Protein AF-0000000083947810 (afdb_homodimer)

Solvent-accessible surface area (backbone atoms only — not comparable to full-atom values): 27148 Å² total; per-residue (Å²): 125,81,70,65,60,62,61,54,58,67,31,22,70,52,16,46,46,84,82,78,85,76,79,84,74,80,71,78,70,72,66,80,73,75,78,68,90,42,82,52,37,66,48,45,74,60,27,51,54,29,43,44,48,34,34,70,43,47,22,54,73,45,51,43,54,51,20,52,49,47,58,72,70,49,53,65,71,56,54,50,20,54,48,33,28,57,52,38,52,46,20,45,33,13,18,52,28,23,47,76,64,67,36,58,69,56,14,52,40,24,45,47,32,32,55,39,9,46,54,84,10,62,59,9,38,36,65,48,24,49,76,71,69,40,73,90,73,83,40,51,49,41,36,39,45,33,65,76,64,50,66,50,60,49,48,41,42,42,64,88,73,41,78,42,35,44,40,41,74,66,28,60,67,59,48,37,62,31,62,63,43,20,70,33,26,43,58,54,46,49,50,48,51,47,53,52,47,42,52,43,27,34,64,2,52,83,29,7,61,60,40,58,66,37,96,50,42,66,58,53,49,52,51,52,49,55,49,48,56,45,30,62,44,36,72,65,62,49,82,74,65,66,70,63,56,51,51,54,52,49,51,54,52,68,72,96,126,82,70,65,61,65,61,56,59,70,28,24,72,48,13,56,57,80,81,77,86,74,78,85,71,81,69,79,68,73,67,79,73,76,77,70,89,43,81,53,37,65,46,47,74,61,28,50,53,28,44,45,48,35,38,69,43,45,25,53,72,44,51,43,55,51,20,51,48,46,59,72,69,50,54,66,71,57,53,50,20,53,49,32,27,57,53,38,52,44,22,46,34,12,18,51,28,24,48,75,64,67,36,56,70,58,14,50,41,24,46,48,32,35,55,39,8,47,55,83,10,63,59,10,38,36,64,47,23,50,77,72,70,41,75,90,73,84,40,50,50,41,36,41,43,36,66,76,63,50,66,52,61,48,49,41,44,40,65,90,72,42,79,42,34,41,39,42,73,64,30,60,67,60,46,34,62,32,61,61,44,20,70,35,27,42,59,55,47,51,50,49,51,48,53,52,47,44,52,45,33,35,65,1,50,82,27,6,58,59,40,56,66,37,95,50,41,66,61,52,50,51,51,51,48,54,49,48,56,44,29,62,44,37,72,66,61,52,79,73,65,67,69,64,57,51,51,54,52,49,52,55,52,67,72,96

Nearest PDB structures (foldseek):
  5nuo-assembly1_D  TM=9.709E-01  e=1.620E-12  Klebsiella pneumoniae
  5nuq-assembly1_H  TM=9.629E-01  e=1.611E-11  Serratia marcescens
  8i8x-assembly1_D  TM=9.550E-01  e=8.088E-12  Escherichia coli K-12
  8i8r-assembly1_D  TM=9.545E-01  e=1.611E-11  Escherichia coli K-12
  5nuo-assembly1_D  TM=9.709E-01  e=1.107E-12  Klebsiella pneumoniae

Foldseek 3Di:
DVVVPLVLLVLQLLALDDDDDDDPPPPPPVLPPVPDVPVQAPPVVVQVVLVCCVRVPCCVVPLVVLLVCCLPPPDPLQLQLLLQLLVLQQLQLQLVLCVLLVNNVRNVLSVVQNVCCCPVVVNRSRRVSVVVPRDDDGDANLLSCVSVPNDQDHWHQDHPPGIGTPSCVVGVCVSCCDPPSVVDDPVRVVVSVVSNVSSSSNSSNVSNVVLNPDSHSSVSSRVSVSVVSQCSNCVNPRPDPPPPVVVVVVVVVVVD/DVVVVLVLLQLQPLAADDPDPDDPPPPCPVLPPVPDVPVQAPPVVVQVVLVCLVRVPCSVVPLVVLLVCCLVPPDPLQLQLLLQLLVLQQLQLQLVLCVLLVNNVRNVLSVVQNVCCCPVVVNRSRRVSVVVPRDDDGDANLLSCVSVPDDQDHWHQDHPPGIGTPSCVVGVCVSCCDPPSVVDDPVRVVVSVVSNVSSSNNSSNVSNCVLNPDSHSSVSSRVSVSVVSQCSNCVNPRPDPPPPVVVVVVVVVVVD

Secondary structure (DSSP, 8-state):
--SHHHHHHHHGGG------------------------TT-TTHHHHHHHHIIIIIIIIIIIIHHHHHHHHHHS-HHHHHHHHHHHHHTTHHHHHHHHHHTT-HHHHHHHHHHHHHHHTTTTTTTS-HHHHTT-------HHHHHHHTT----SEEEETTTEEEEHHHHHHGGGGGGSTTGGG--HHHHHHHHHHHHHHHHHHGGGGHHHHHTSSSHHHHHHHHHHHHHHHHHTTT-----HHHHHHHHHHHHHH-/--SHHHHHHHHGGG------------------------TT-TTHHHHHHHHIIIIIIIIIIIIHHHHHHHHHHS-HHHHHHHHHHHHHTTHHHHHHHHHHTT-HHHHHHHHHHHHHHHTTTTTTTS-HHHHTT-------HHHHHHHTT----SEEEETTTEEEEHHHHHHGGGGGGSTTGGG--HHHHHHHHHHHHHHHHHHGGGGHHHHHTSSSHHHHHHHHHHHHHHHHHTTT-----HHHHHHHHHHHHHH-

Sequence (512 aa):
MKFKWILMVVAALSAHSAVAAGSGESNNTQGVRISYNDPRDPIEGFNRVMWDFNYLYLDRFLYRPVAHGYNDYVPMPVKSGLNNFVLNLEEPHSLVNNTLQGKWGWALNAGGRFTVNSTVGLLGLIDVADMMGMPRKQDDFNEVLGYYGVPNGPYFMAPFFGPYVTRELASDWVDGLYFPLSELTMWQSVIKWGLKNLHARSVAIDQERLVDNALDPYTFVKDAYIQHMDYKVYDGNVPSNEDEDELLDEYMQELEMKFKWILMVVAALSAHSAVAAGSGESNNTQGVRISYNDPRDPIEGFNRVMWDFNYLYLDRFLYRPVAHGYNDYVPMPVKSGLNNFVLNLEEPHSLVNNTLQGKWGWALNAGGRFTVNSTVGLLGLIDVADMMGMPRKQDDFNEVLGYYGVPNGPYFMAPFFGPYVTRELASDWVDGLYFPLSELTMWQSVIKWGLKNLHARSVAIDQERLVDNALDPYTFVKDAYIQHMDYKVYDGNVPSNEDEDELLDEYMQELE

Radius of gyration: 25.21 Å; Cα contacts (8 Å, |Δi|>4): 651; chains: 2; bounding box: 55×71×69 Å

pLDDT: mean 82.25, std 25.27, range [20.78, 98.88]

Structure (mmCIF, N/CA/C/O backbone):
data_AF-0000000083947810-model_v1
#
loop_
_entity.id
_entity.type
_entity.pdbx_description
1 polymer 'Probable phospholipid-binding lipoprotein mlaA'
#
loop_
_atom_site.group_PDB
_atom_site.id
_atom_site.type_symbol
_atom_site.label_atom_id
_atom_site.label_alt_id
_atom_site.label_comp_id
_atom_site.label_asym_id
_atom_site.label_entity_id
_atom_site.label_seq_id
_atom_site.pdbx_PDB_ins_code
_atom_site.Cartn_x
_atom_site.Cartn_y
_atom_site.Cartn_z
_atom_site.occupancy
_atom_site.B_iso_or_equiv
_atom_site.auth_seq_id
_atom_site.auth_comp_id
_atom_site.auth_asym_id
_atom_site.auth_atom_id
_atom_site.pdbx_PDB_model_num
ATOM 1 N N . MET A 1 1 ? -6.578 35.531 8.016 1 25.73 1 MET A N 1
ATOM 2 C CA . MET A 1 1 ? -7.098 35 9.273 1 25.73 1 MET A CA 1
ATOM 3 C C . MET A 1 1 ? -7.816 33.656 9.039 1 25.73 1 MET A C 1
ATOM 5 O O . MET A 1 1 ? -8.18 32.969 10 1 25.73 1 MET A O 1
ATOM 9 N N . LYS A 1 2 ? -8.453 33.594 7.824 1 32.81 2 LYS A N 1
ATOM 10 C CA . LYS A 1 2 ? -9.234 32.438 7.363 1 32.81 2 LYS A CA 1
ATOM 11 C C . LYS A 1 2 ? -8.352 31.219 7.172 1 32.81 2 LYS A C 1
ATOM 13 O O . LYS A 1 2 ? -8.852 30.094 7.039 1 32.81 2 LYS A O 1
ATOM 18 N N . PHE A 1 3 ? -7.074 31.406 6.918 1 30.09 3 PHE A N 1
ATOM 19 C CA . PHE A 1 3 ? -6.109 30.406 6.492 1 30.09 3 PHE A CA 1
ATOM 20 C C . PHE A 1 3 ? -5.676 29.547 7.672 1 30.09 3 PHE A C 1
ATOM 22 O O . PHE A 1 3 ? -5.125 28.453 7.48 1 30.09 3 PHE A O 1
ATOM 29 N N . LYS A 1 4 ? -5.641 30.125 8.914 1 32.28 4 LYS A N 1
ATOM 30 C CA . LYS A 1 4 ? -5.094 29.5 10.117 1 32.28 4 LYS A CA 1
ATOM 31 C C . LYS A 1 4 ? -5.93 28.297 10.539 1 32.28 4 LYS A C 1
ATOM 33 O O . LYS A 1 4 ? -5.41 27.344 11.125 1 32.28 4 LYS A O 1
ATOM 38 N N . TRP A 1 5 ? -7.25 28.328 10.305 1 31.2 5 TRP A N 1
ATOM 39 C CA . TRP A 1 5 ? -8.102 27.312 10.914 1 31.2 5 TRP A CA 1
ATOM 40 C C . TRP A 1 5 ? -7.996 26 10.164 1 31.2 5 TRP A C 1
ATOM 42 O O . TRP A 1 5 ? -8.266 24.938 10.719 1 31.2 5 TRP A O 1
ATOM 52 N N . ILE A 1 6 ? -7.758 26.047 8.852 1 30.11 6 ILE A N 1
ATOM 53 C CA . ILE A 1 6 ? -7.77 24.812 8.086 1 30.11 6 ILE A CA 1
ATOM 54 C C . ILE A 1 6 ? -6.582 23.938 8.492 1 30.11 6 ILE A C 1
ATOM 56 O O . ILE A 1 6 ? -6.691 22.719 8.539 1 30.11 6 ILE A O 1
ATOM 60 N N . LEU A 1 7 ? -5.477 24.516 8.93 1 31.88 7 LEU A N 1
ATOM 61 C CA . LEU A 1 7 ? -4.309 23.734 9.344 1 31.88 7 LEU A CA 1
ATOM 62 C C . LEU A 1 7 ? -4.613 22.938 10.602 1 31.88 7 LEU A C 1
ATOM 64 O O . LEU A 1 7 ? -4.059 21.844 10.797 1 31.88 7 LEU A O 1
ATOM 68 N N . MET A 1 8 ? -5.527 23.469 11.477 1 30.41 8 MET A N 1
ATOM 69 C CA . MET A 1 8 ? -5.777 22.812 12.758 1 30.41 8 MET A CA 1
ATOM 70 C C . MET A 1 8 ? -6.453 21.453 12.555 1 30.41 8 MET A C 1
ATOM 72 O O . MET A 1 8 ? -6.203 20.516 13.312 1 30.41 8 MET A O 1
ATOM 76 N N . VAL A 1 9 ? -7.355 21.406 11.555 1 32 9 VAL A N 1
ATOM 77 C CA . VAL A 1 9 ? -8.156 20.188 11.5 1 32 9 VAL A CA 1
ATOM 78 C C . VAL A 1 9 ? -7.277 19.016 11.055 1 32 9 VAL A C 1
ATOM 80 O O . VAL A 1 9 ? -7.402 17.906 11.57 1 32 9 VAL A O 1
ATOM 83 N N . VAL A 1 10 ? -6.375 19.266 10.133 1 34.66 10 VAL A N 1
ATOM 84 C CA . VAL A 1 10 ? -5.688 18.109 9.586 1 34.66 10 VAL A CA 1
ATOM 85 C C . VAL A 1 10 ? -4.742 17.516 10.633 1 34.66 10 VAL A C 1
ATOM 87 O O . VAL A 1 10 ? -4.551 16.297 10.695 1 34.66 10 VAL A O 1
ATOM 90 N N . ALA A 1 11 ? -4.211 18.344 11.523 1 33.12 11 ALA A N 1
ATOM 91 C CA . ALA A 1 11 ? -3.322 17.797 12.547 1 33.12 11 ALA A CA 1
ATOM 92 C C . ALA A 1 11 ? -4.098 16.969 13.562 1 33.12 11 ALA A C 1
ATOM 94 O O . ALA A 1 11 ? -3.529 16.094 14.219 1 33.12 11 ALA A O 1
ATOM 95 N N . ALA A 1 12 ? -5.367 17.344 13.742 1 32.22 12 ALA A N 1
ATOM 96 C CA . ALA A 1 12 ? -6.156 16.734 14.805 1 32.22 12 ALA A CA 1
ATOM 97 C C . ALA A 1 12 ? -6.375 15.242 14.523 1 32.22 12 ALA A C 1
ATOM 99 O O . ALA A 1 12 ? -6.922 14.523 15.359 1 32.22 12 ALA A O 1
ATOM 100 N N . LEU A 1 13 ? -6.152 14.867 13.273 1 33 13 LEU A N 1
ATOM 101 C CA . LEU A 1 13 ? -6.672 13.516 13.047 1 33 13 LEU A CA 1
ATOM 102 C C . LEU A 1 13 ? -5.934 12.5 13.914 1 33 13 LEU A C 1
ATOM 104 O O . LEU A 1 13 ? -6.297 11.32 13.938 1 33 13 LEU A O 1
ATOM 108 N N . SER A 1 14 ? -4.707 12.836 14.367 1 26.77 14 SER A N 1
ATOM 109 C CA . SER A 1 14 ? -4.109 11.711 15.07 1 26.77 14 SER A CA 1
ATOM 110 C C . SER A 1 14 ? -4.562 11.672 16.531 1 26.77 14 SER A C 1
ATOM 112 O O . SER A 1 14 ? -4.066 10.859 17.312 1 26.77 14 SER A O 1
ATOM 114 N N . ALA A 1 15 ? -5.195 12.695 17.047 1 24.64 15 ALA A N 1
ATOM 115 C CA . ALA A 1 15 ? -5.242 12.812 18.5 1 24.64 15 ALA A CA 1
ATOM 116 C C . ALA A 1 15 ? -6.391 11.984 19.078 1 24.64 15 ALA A C 1
ATOM 118 O O . ALA A 1 15 ? -7.562 12.32 18.891 1 24.64 15 ALA A O 1
ATOM 119 N N . HIS A 1 16 ? -6.391 10.625 19.219 1 25.23 16 HIS A N 1
ATOM 120 C CA . HIS A 1 16 ? -7.445 9.82 19.812 1 25.23 16 HIS A CA 1
ATOM 121 C C . HIS A 1 16 ? -7.512 10.023 21.328 1 25.23 16 HIS A C 1
ATOM 123 O O . HIS A 1 16 ? -6.535 9.766 22.031 1 25.23 16 HIS A O 1
ATOM 129 N N . SER A 1 17 ? -8.219 10.992 21.906 1 21.92 17 SER A N 1
ATOM 130 C CA . SER A 1 17 ? -8.367 11.164 23.359 1 21.92 17 SER A CA 1
ATOM 131 C C . SER A 1 17 ? -8.961 9.914 24 1 21.92 17 SER A C 1
ATOM 133 O O . SER A 1 17 ? -9.594 9.102 23.328 1 21.92 17 SER A O 1
ATOM 135 N N . ALA A 1 18 ? -8.969 9.859 25.406 1 21.78 18 ALA A N 1
ATOM 136 C CA . ALA A 1 18 ? -9.156 9.031 26.594 1 21.78 18 ALA A CA 1
ATOM 137 C C . ALA A 1 18 ? -10.633 8.734 26.828 1 21.78 18 ALA A C 1
ATOM 139 O O . ALA A 1 18 ? -11.406 9.633 27.172 1 21.78 18 ALA A O 1
ATOM 140 N N . VAL A 1 19 ? -11.414 7.883 26.156 1 25.2 19 VAL A N 1
ATOM 141 C CA . VAL A 1 19 ? -12.727 7.562 26.703 1 25.2 19 VAL A CA 1
ATOM 142 C C . VAL A 1 19 ? -12.555 6.895 28.078 1 25.2 19 VAL A C 1
ATOM 144 O O . VAL A 1 19 ? -11.828 5.906 28.203 1 25.2 19 VAL A O 1
ATOM 147 N N . ALA A 1 20 ? -12.93 7.551 29.188 1 23.98 20 ALA A N 1
ATOM 148 C CA . ALA A 1 20 ? -13.141 7.109 30.562 1 23.98 20 ALA A CA 1
ATOM 149 C C . ALA A 1 20 ? -13.984 5.84 30.609 1 23.98 20 ALA A C 1
ATOM 151 O O . ALA A 1 20 ? -14.898 5.668 29.797 1 23.98 20 ALA A O 1
ATOM 152 N N . ALA A 1 21 ? -13.672 4.828 31.5 1 25.34 21 ALA A N 1
ATOM 153 C CA . ALA A 1 21 ? -14.094 3.51 31.969 1 25.34 21 ALA A CA 1
ATOM 154 C C . ALA A 1 21 ? -15.508 3.561 32.562 1 25.34 21 ALA A C 1
ATOM 156 O O . ALA A 1 21 ? -15.703 3.949 33.688 1 25.34 21 ALA A O 1
ATOM 157 N N . GLY A 1 22 ? -16.656 4.129 31.922 1 24.58 22 GLY A N 1
ATOM 158 C CA . GLY A 1 22 ? -17.875 3.973 32.688 1 24.58 22 GLY A CA 1
ATOM 159 C C . GLY A 1 22 ? -18.219 2.523 32.969 1 24.58 22 GLY A C 1
ATOM 160 O O . GLY A 1 22 ? -17.766 1.619 32.281 1 24.58 22 GLY A O 1
ATOM 161 N N . SER A 1 23 ? -18.766 2.207 34.25 1 27.86 23 SER A N 1
ATOM 162 C CA . SER A 1 23 ? -19.438 1.097 34.906 1 27.86 23 SER A CA 1
ATOM 163 C C . SER A 1 23 ? -20.438 0.425 33.938 1 27.86 23 SER A C 1
ATOM 165 O O . SER A 1 23 ? -20.891 1.036 32.969 1 27.86 23 SER A O 1
ATOM 167 N N . GLY A 1 24 ? -20.703 -0.985 34.031 1 29.16 24 GLY A N 1
ATOM 168 C CA . GLY A 1 24 ? -21.422 -2.086 33.406 1 29.16 24 GLY A CA 1
ATOM 169 C C . GLY A 1 24 ? -22.906 -1.798 33.219 1 29.16 24 GLY A C 1
ATOM 170 O O . GLY A 1 24 ? -23.703 -2.721 33.062 1 29.16 24 GLY A O 1
ATOM 171 N N . GLU A 1 25 ? -23.531 -0.677 33.781 1 29.58 25 GLU A N 1
ATOM 172 C CA . GLU A 1 25 ? -24.953 -0.696 33.5 1 29.58 25 GLU A CA 1
ATOM 173 C C . GLU A 1 25 ? -25.234 -0.782 32 1 29.58 25 GLU A C 1
ATOM 175 O O . GLU A 1 25 ? -24.609 -0.081 31.203 1 29.58 25 GLU A O 1
ATOM 180 N N . SER A 1 26 ? -25.797 -1.905 31.5 1 30.83 26 SER A N 1
ATOM 181 C CA . SER A 1 26 ? -26.391 -2.273 30.219 1 30.83 26 SER A CA 1
ATOM 182 C C . SER A 1 26 ? -27.156 -1.102 29.609 1 30.83 26 SER A C 1
ATOM 184 O O . SER A 1 26 ? -28.359 -1.19 29.375 1 30.83 26 SER A O 1
ATOM 186 N N . ASN A 1 27 ? -26.922 0.162 30.078 1 29 27 ASN A N 1
ATOM 187 C CA . ASN A 1 27 ? -27.766 1.149 29.438 1 29 27 ASN A CA 1
ATOM 188 C C . ASN A 1 27 ? -27.688 1.048 27.922 1 29 27 ASN A C 1
ATOM 190 O O . ASN A 1 27 ? -26.594 1.03 27.344 1 29 27 ASN A O 1
ATOM 194 N N . ASN A 1 28 ? -28.734 0.403 27.281 1 29.47 28 ASN A N 1
ATOM 195 C CA . ASN A 1 28 ? -29.203 0.441 25.891 1 29.47 28 ASN A CA 1
ATOM 196 C C . ASN A 1 28 ? -28.906 1.787 25.234 1 29.47 28 ASN A C 1
ATOM 198 O O . ASN A 1 28 ? -29.781 2.66 25.188 1 29.47 28 ASN A O 1
ATOM 202 N N . THR A 1 29 ? -28.031 2.564 25.703 1 30.52 29 THR A N 1
ATOM 203 C CA . THR A 1 29 ? -27.828 3.82 24.984 1 30.52 29 THR A CA 1
ATOM 204 C C . THR A 1 29 ? -27.719 3.578 23.484 1 30.52 29 THR A C 1
ATOM 206 O O . THR A 1 29 ? -26.797 2.908 23.031 1 30.52 29 THR A O 1
ATOM 209 N N . GLN A 1 30 ? -28.844 3.24 22.812 1 32.22 30 GLN A N 1
ATOM 210 C CA . GLN A 1 30 ? -29.047 3.299 21.359 1 32.22 30 GLN A CA 1
ATOM 211 C C . GLN A 1 30 ? -28.234 4.426 20.734 1 32.22 30 GLN A C 1
ATOM 213 O O . GLN A 1 30 ? -28.609 5.598 20.844 1 32.22 30 GLN A O 1
ATOM 218 N N . GLY A 1 31 ? -27 4.566 21.016 1 34.22 31 GLY A N 1
ATOM 219 C CA . GLY A 1 31 ? -26.266 5.613 20.328 1 34.22 31 GLY A CA 1
ATOM 220 C C . GLY A 1 31 ? -26.734 5.816 18.891 1 34.22 31 GLY A C 1
ATOM 221 O O . GLY A 1 31 ? -27.078 4.852 18.203 1 34.22 31 GLY A O 1
ATOM 222 N N . VAL A 1 32 ? -27.547 6.789 18.672 1 34.5 32 VAL A N 1
ATOM 223 C CA . VAL A 1 32 ? -28.078 7.191 17.375 1 34.5 32 VAL A CA 1
ATOM 224 C C . VAL A 1 32 ? -26.984 7.008 16.312 1 34.5 32 VAL A C 1
ATOM 226 O O . VAL A 1 32 ? -25.922 7.609 16.391 1 34.5 32 VAL A O 1
ATOM 229 N N . ARG A 1 33 ? -26.688 5.828 15.938 1 41.91 33 ARG A N 1
ATOM 230 C CA . ARG A 1 33 ? -25.922 5.68 14.703 1 41.91 33 ARG A CA 1
ATOM 231 C C . ARG A 1 33 ? -26.641 6.32 13.531 1 41.91 33 ARG A C 1
ATOM 233 O O . ARG A 1 33 ? -27.75 5.918 13.18 1 41.91 33 ARG A O 1
ATOM 240 N N . ILE A 1 34 ? -26.562 7.605 13.375 1 40.38 34 ILE A N 1
ATOM 241 C CA . ILE A 1 34 ? -27.094 8.234 12.172 1 40.38 34 ILE A CA 1
ATOM 242 C C . ILE A 1 34 ? -26.375 7.676 10.938 1 40.38 34 ILE A C 1
ATOM 244 O O . ILE A 1 34 ? -25.172 7.824 10.797 1 40.38 34 ILE A O 1
ATOM 248 N N . SER A 1 35 ? -26.719 6.535 10.516 1 50.12 35 SER A N 1
ATOM 249 C CA . SER A 1 35 ? -26.219 6.098 9.219 1 50.12 35 SER A CA 1
ATOM 250 C C . SER A 1 35 ? -26.562 7.105 8.125 1 50.12 35 SER A C 1
ATOM 252 O O . SER A 1 35 ? -27.719 7.426 7.91 1 50.12 35 SER A O 1
ATOM 254 N N . TYR A 1 36 ? -25.609 8.07 7.918 1 53.78 36 TYR A N 1
ATOM 255 C CA . TYR A 1 36 ? -25.781 8.992 6.801 1 53.78 36 TYR A CA 1
ATOM 256 C C . TYR A 1 36 ? -25.453 8.312 5.477 1 53.78 36 TYR A C 1
ATOM 258 O O . TYR A 1 36 ? -24.531 7.492 5.41 1 53.78 36 TYR A O 1
ATOM 266 N N . ASN A 1 37 ? -26.359 7.84 4.777 1 74.81 37 ASN A N 1
ATOM 267 C CA . ASN A 1 37 ? -26.141 7.387 3.408 1 74.81 37 ASN A CA 1
ATOM 268 C C . ASN A 1 37 ? -25.188 8.312 2.654 1 74.81 37 ASN A C 1
ATOM 270 O O . ASN A 1 37 ? -25.594 9.008 1.725 1 74.81 37 ASN A O 1
ATOM 274 N N . ASP A 1 38 ? -23.922 8.438 3.229 1 88.44 38 ASP A N 1
ATOM 275 C CA . ASP A 1 38 ? -22.891 9.219 2.545 1 88.44 38 ASP A CA 1
ATOM 276 C C . ASP A 1 38 ? -22.297 8.438 1.376 1 88.44 38 ASP A C 1
ATOM 278 O O . ASP A 1 38 ? -21.641 7.414 1.578 1 88.44 38 ASP A O 1
ATOM 282 N N . PRO A 1 39 ? -22.656 8.891 0.201 1 89.38 39 PRO A N 1
ATOM 283 C CA . PRO A 1 39 ? -22.141 8.172 -0.971 1 89.38 39 PRO A CA 1
ATOM 284 C C . PRO A 1 39 ? -20.625 8.078 -0.994 1 89.38 39 PRO A C 1
ATOM 286 O O . PRO A 1 39 ? -20.062 7.215 -1.673 1 89.38 39 PRO A O 1
ATOM 289 N N . ARG A 1 40 ? -19.953 8.898 -0.253 1 93.69 40 ARG A N 1
ATOM 290 C CA . ARG A 1 40 ? -18.5 8.883 -0.197 1 93.69 40 ARG A CA 1
ATOM 291 C C . ARG A 1 40 ? -17.984 7.746 0.688 1 93.69 40 ARG A C 1
ATOM 293 O O . ARG A 1 40 ? -16.812 7.406 0.659 1 93.69 40 ARG A O 1
ATOM 300 N N . ASP A 1 41 ? -18.828 7.133 1.479 1 94.69 41 ASP A N 1
ATOM 301 C CA . ASP A 1 41 ? -18.469 6.105 2.453 1 94.69 41 ASP A CA 1
ATOM 302 C C . ASP A 1 41 ? -19.422 4.906 2.357 1 94.69 41 ASP A C 1
ATOM 304 O O . ASP A 1 41 ? -20.109 4.578 3.32 1 94.69 41 ASP A O 1
ATOM 308 N N . PRO A 1 42 ? -19.297 4.219 1.25 1 91.88 42 PRO A N 1
ATOM 309 C CA . PRO A 1 42 ? -20.234 3.111 1.024 1 91.88 42 PRO A CA 1
ATOM 310 C C . PRO A 1 42 ? -20 1.939 1.974 1 91.88 42 PRO A C 1
ATOM 312 O O . PRO A 1 42 ? -20.859 1.066 2.109 1 91.88 42 PRO A O 1
ATOM 315 N N . ILE A 1 43 ? -18.891 1.919 2.652 1 92.5 43 ILE A N 1
ATOM 316 C CA . ILE A 1 43 ? -18.609 0.836 3.588 1 92.5 43 ILE A CA 1
ATOM 317 C C . ILE A 1 43 ? -18.5 1.394 5.008 1 92.5 43 ILE A C 1
ATOM 319 O O . ILE A 1 43 ? -17.578 1.053 5.75 1 92.5 43 ILE A O 1
ATOM 323 N N . GLU A 1 44 ? -19.375 2.148 5.359 1 93.5 44 GLU A N 1
ATOM 324 C CA . GLU A 1 44 ? -19.359 2.84 6.645 1 93.5 44 GLU A CA 1
ATOM 325 C C . GLU A 1 44 ? -19.281 1.852 7.805 1 93.5 44 GLU A C 1
ATOM 327 O O . GLU A 1 44 ? -18.562 2.09 8.781 1 93.5 44 GLU A O 1
ATOM 332 N N . GLY A 1 45 ? -20.141 0.752 7.672 1 91.06 45 GLY A N 1
ATOM 333 C CA . GLY A 1 45 ? -20.094 -0.248 8.727 1 91.06 45 GLY A CA 1
ATOM 334 C C . GLY A 1 45 ? -18.688 -0.749 9.008 1 91.06 45 GLY A C 1
ATOM 335 O O . GLY A 1 45 ? -18.25 -0.762 10.164 1 91.06 45 GLY A O 1
ATOM 336 N N . PHE A 1 46 ? -18.047 -1.163 8.062 1 91.25 46 PHE A N 1
ATOM 337 C CA . PHE A 1 46 ? -16.672 -1.618 8.188 1 91.25 46 PHE A CA 1
ATOM 338 C C . PHE A 1 46 ? -15.773 -0.492 8.688 1 91.25 46 PHE A C 1
ATOM 340 O O . PHE A 1 46 ? -14.953 -0.693 9.586 1 91.25 46 PHE A O 1
ATOM 347 N N . ASN A 1 47 ? -15.898 0.675 8.07 1 96 47 ASN A N 1
ATOM 348 C CA . ASN A 1 47 ? -15.055 1.815 8.398 1 96 47 ASN A CA 1
ATOM 349 C C . ASN A 1 47 ? -15.188 2.207 9.867 1 96 47 ASN A C 1
ATOM 351 O O . ASN A 1 47 ? -14.195 2.553 10.516 1 96 47 ASN A O 1
ATOM 355 N N . ARG A 1 48 ? -16.328 2.146 10.383 1 95.25 48 ARG A N 1
ATOM 356 C CA . ARG A 1 48 ? -16.531 2.498 11.781 1 95.25 48 ARG A CA 1
ATOM 357 C C . ARG A 1 48 ? -15.859 1.493 12.711 1 95.25 48 ARG A C 1
ATOM 359 O O . ARG A 1 48 ? -15.297 1.871 13.734 1 95.25 48 ARG A O 1
ATOM 366 N N . VAL A 1 49 ? -15.961 0.23 12.32 1 94.81 49 VAL A N 1
ATOM 367 C CA . VAL A 1 49 ? -15.297 -0.798 13.109 1 94.81 49 VAL A CA 1
ATOM 368 C C . VAL A 1 49 ? -13.781 -0.57 13.078 1 94.81 49 VAL A C 1
ATOM 370 O O . VAL A 1 49 ? -13.109 -0.691 14.102 1 94.81 49 VAL A O 1
ATOM 373 N N . MET A 1 50 ? -13.297 -0.279 11.945 1 95.38 50 MET A N 1
ATOM 374 C CA . MET A 1 50 ? -11.867 -0.034 11.805 1 95.38 50 MET A CA 1
ATOM 375 C C . MET A 1 50 ? -11.453 1.236 12.539 1 95.38 50 MET A C 1
ATOM 377 O O . MET A 1 50 ? -10.344 1.319 13.078 1 95.38 50 MET A O 1
ATOM 381 N N . TRP A 1 51 ? -12.305 2.252 12.547 1 96.31 51 TRP A N 1
ATOM 382 C CA . TRP A 1 51 ? -12.055 3.455 13.328 1 96.31 51 TRP A CA 1
ATOM 383 C C . TRP A 1 51 ? -11.906 3.119 14.812 1 96.31 51 TRP A C 1
ATOM 385 O O . TRP A 1 51 ? -10.984 3.588 15.469 1 96.31 51 TRP A O 1
ATOM 395 N N . ASP A 1 52 ? -12.828 2.309 15.281 1 95.06 52 ASP A N 1
ATOM 396 C CA . ASP A 1 52 ? -12.758 1.896 16.672 1 95.06 52 ASP A CA 1
ATOM 397 C C . ASP A 1 52 ? -11.453 1.162 16.969 1 95.06 52 ASP A C 1
ATOM 399 O O . ASP A 1 52 ? -10.797 1.426 17.984 1 95.06 52 ASP A O 1
ATOM 403 N N . PHE A 1 53 ? -11.117 0.308 16.141 1 95.44 53 PHE A N 1
ATOM 404 C CA . PHE A 1 53 ? -9.875 -0.429 16.297 1 95.44 53 PHE A CA 1
ATOM 405 C C . PHE A 1 53 ? -8.68 0.522 16.312 1 95.44 53 PHE A C 1
ATOM 407 O O . PHE A 1 53 ? -7.816 0.418 17.188 1 95.44 53 PHE A O 1
ATOM 414 N N . ASN A 1 54 ? -8.656 1.426 15.375 1 96.56 54 ASN A N 1
ATOM 415 C CA . ASN A 1 54 ? -7.543 2.357 15.242 1 96.56 54 ASN A CA 1
ATOM 416 C C . ASN A 1 54 ? -7.48 3.326 16.422 1 96.56 54 ASN A C 1
ATOM 418 O O . ASN A 1 54 ? -6.426 3.506 17.031 1 96.56 54 ASN A O 1
ATOM 422 N N . TYR A 1 55 ? -8.555 3.926 16.781 1 96.38 55 TYR A N 1
ATOM 423 C CA . TYR A 1 55 ? -8.539 5.047 17.703 1 96.38 55 TYR A CA 1
ATOM 424 C C . TYR A 1 55 ? -8.727 4.566 19.141 1 96.38 55 TYR A C 1
ATOM 426 O O . TYR A 1 55 ? -8.031 5.023 20.047 1 96.38 55 TYR A O 1
ATOM 434 N N . LEU A 1 56 ? -9.648 3.668 19.344 1 94.25 56 LEU A N 1
ATOM 435 C CA . LEU A 1 56 ? -10 3.281 20.719 1 94.25 56 LEU A CA 1
ATOM 436 C C . LEU A 1 56 ? -9.023 2.234 21.25 1 94.25 56 LEU A C 1
ATOM 438 O O . LEU A 1 56 ? -8.867 2.088 22.453 1 94.25 56 LEU A O 1
ATOM 442 N N . TYR A 1 57 ? -8.375 1.548 20.359 1 95.12 57 TYR A N 1
ATOM 443 C CA . TYR A 1 57 ? -7.461 0.511 20.828 1 95.12 57 TYR A CA 1
ATOM 444 C C . TYR A 1 57 ? -6.02 0.849 20.484 1 95.12 57 TYR A C 1
ATOM 446 O O . TYR A 1 57 ? -5.211 1.152 21.359 1 95.12 57 TYR A O 1
ATOM 454 N N . LEU A 1 58 ? -5.746 0.897 19.266 1 95.62 58 LEU A N 1
ATOM 455 C CA . LEU A 1 58 ? -4.359 1.071 18.844 1 95.62 58 LEU A CA 1
ATOM 456 C C . LEU A 1 58 ? -3.814 2.418 19.312 1 95.62 58 LEU A C 1
ATOM 458 O O . LEU A 1 58 ? -2.709 2.49 19.844 1 95.62 58 LEU A O 1
ATOM 462 N N . ASP A 1 59 ? -4.508 3.48 19 1 96.62 59 ASP A N 1
ATOM 463 C CA . ASP A 1 59 ? -4.051 4.805 19.422 1 96.62 59 ASP A CA 1
ATOM 464 C C . ASP A 1 59 ? -3.947 4.902 20.938 1 96.62 59 ASP A C 1
ATOM 466 O O . ASP A 1 59 ? -2.928 5.344 21.469 1 96.62 59 ASP A O 1
ATOM 470 N N . ARG A 1 60 ? -4.957 4.5 21.594 1 94.56 60 ARG A N 1
ATOM 471 C CA . ARG A 1 60 ? -5.035 4.641 23.047 1 94.56 60 ARG A CA 1
ATOM 472 C C . ARG A 1 60 ? -3.861 3.941 23.734 1 94.56 60 ARG A C 1
ATOM 474 O O . ARG A 1 60 ? -3.27 4.48 24.672 1 94.56 60 ARG A O 1
ATOM 481 N N . PHE A 1 61 ? -3.482 2.828 23.188 1 96.19 61 PHE A N 1
ATOM 482 C CA . PHE A 1 61 ? -2.521 2.02 23.922 1 96.19 61 PHE A CA 1
ATOM 483 C C . PHE A 1 61 ? -1.131 2.133 23.312 1 96.19 61 PHE A C 1
ATOM 485 O O . PHE A 1 61 ? -0.134 1.791 23.953 1 96.19 61 PHE A O 1
ATOM 492 N N . LEU A 1 62 ? -1.056 2.654 22.109 1 96.31 62 LEU A N 1
ATOM 493 C CA . LEU A 1 62 ? 0.258 2.668 21.469 1 96.31 62 LEU A CA 1
ATOM 494 C C . LEU A 1 62 ? 0.599 4.062 20.969 1 96.31 62 LEU A C 1
ATOM 496 O O . LEU A 1 62 ? 1.507 4.715 21.484 1 96.31 62 LEU A O 1
ATOM 500 N N . TYR A 1 63 ? -0.154 4.598 20.016 1 96.19 63 TYR A N 1
ATOM 501 C CA . TYR A 1 63 ? 0.22 5.836 19.344 1 96.19 63 TYR A CA 1
ATOM 502 C C . TYR A 1 63 ? 0.156 7.02 20.297 1 96.19 63 TYR A C 1
ATOM 504 O O . TYR A 1 63 ? 1.052 7.867 20.312 1 96.19 63 TYR A O 1
ATOM 512 N N . ARG A 1 64 ? -0.894 7.098 21.078 1 97.06 64 ARG A N 1
ATOM 513 C CA . ARG A 1 64 ? -1.112 8.234 21.969 1 97.06 64 ARG A CA 1
ATOM 514 C C . ARG A 1 64 ? -0.014 8.32 23.031 1 97.06 64 ARG A C 1
ATOM 516 O O . ARG A 1 64 ? 0.639 9.359 23.172 1 97.06 64 ARG A O 1
ATOM 523 N N . PRO A 1 65 ? 0.304 7.242 23.719 1 97.88 65 PRO A N 1
ATOM 524 C CA . PRO A 1 65 ? 1.399 7.328 24.688 1 97.88 65 PRO A CA 1
ATOM 525 C C . PRO A 1 65 ? 2.74 7.656 24.031 1 97.88 65 PRO A C 1
ATOM 527 O O . PRO A 1 65 ? 3.527 8.43 24.578 1 97.88 65 PRO A O 1
ATOM 530 N N . VAL A 1 66 ? 2.998 7.109 22.922 1 98.06 66 VAL A N 1
ATOM 531 C CA . VAL A 1 66 ? 4.266 7.34 22.234 1 98.06 66 VAL A CA 1
ATOM 532 C C . VAL A 1 66 ? 4.352 8.797 21.797 1 98.06 66 VAL A C 1
ATOM 534 O O . VAL A 1 66 ? 5.395 9.438 21.938 1 98.06 66 VAL A O 1
ATOM 537 N N . ALA A 1 67 ? 3.277 9.32 21.281 1 98 67 ALA A N 1
ATOM 538 C CA . ALA A 1 67 ? 3.236 10.703 20.812 1 98 67 ALA A CA 1
ATOM 539 C C . ALA A 1 67 ? 3.395 11.68 21.984 1 98 67 ALA A C 1
ATOM 541 O O . ALA A 1 67 ? 4.109 12.68 21.875 1 98 67 ALA A O 1
ATOM 542 N N . HIS A 1 68 ? 2.703 11.422 23.047 1 98.25 68 HIS A N 1
ATOM 543 C CA . HIS A 1 68 ? 2.832 12.273 24.234 1 98.25 68 HIS A CA 1
ATOM 544 C C . HIS A 1 68 ? 4.25 12.227 24.781 1 98.25 68 HIS A C 1
ATOM 546 O O . HIS A 1 68 ? 4.801 13.258 25.172 1 98.25 68 HIS A O 1
ATOM 552 N N . GLY A 1 69 ? 4.828 11.016 24.828 1 98.44 69 GLY A N 1
ATOM 553 C CA . GLY A 1 69 ? 6.223 10.906 25.234 1 98.44 69 GLY A CA 1
ATOM 554 C C . GLY A 1 69 ? 7.164 11.688 24.344 1 98.44 69 GLY A C 1
ATOM 555 O O . GLY A 1 69 ? 8.047 12.391 24.828 1 98.44 69 GLY A O 1
ATOM 556 N N . TYR A 1 70 ? 6.969 11.578 23.125 1 98.06 70 TYR A N 1
ATOM 557 C CA . TYR A 1 70 ? 7.75 12.312 22.125 1 98.06 70 TYR A CA 1
ATOM 558 C C . TYR A 1 70 ? 7.59 13.82 22.328 1 98.06 70 TYR A C 1
ATOM 560 O O . TYR A 1 70 ? 8.578 14.562 22.328 1 98.06 70 TYR A O 1
ATOM 568 N N . ASN A 1 71 ? 6.387 14.219 22.469 1 97.69 71 ASN A N 1
ATOM 569 C CA . ASN A 1 71 ? 6.098 15.641 22.656 1 97.69 71 ASN A CA 1
ATOM 570 C C . ASN A 1 71 ? 6.688 16.172 23.953 1 97.69 71 ASN A C 1
ATOM 572 O O . ASN A 1 71 ? 7.199 17.297 24 1 97.69 71 ASN A O 1
ATOM 576 N N . ASP A 1 72 ? 6.68 15.406 24.969 1 97.5 72 ASP A N 1
ATOM 577 C CA . ASP A 1 72 ? 7.059 15.859 26.297 1 97.5 72 ASP A CA 1
ATOM 578 C C . ASP A 1 72 ? 8.57 15.812 26.484 1 97.5 72 ASP A C 1
ATOM 580 O O . ASP A 1 72 ? 9.148 16.672 27.172 1 97.5 72 ASP A O 1
ATOM 584 N N . TYR A 1 73 ? 9.234 14.875 25.844 1 98.06 73 TYR A N 1
ATOM 585 C CA . TYR A 1 73 ? 10.617 14.633 26.25 1 98.06 73 TYR A CA 1
ATOM 586 C C . TYR A 1 73 ? 11.586 15.055 25.141 1 98.06 73 TYR A C 1
ATOM 588 O O . TYR A 1 73 ? 12.773 15.266 25.406 1 98.06 73 TYR A O 1
ATOM 596 N N . VAL A 1 74 ? 11.18 15.133 23.953 1 98.12 74 VAL A N 1
ATOM 597 C CA . VAL A 1 74 ? 12.062 15.562 22.875 1 98.12 74 VAL A CA 1
ATOM 598 C C . VAL A 1 74 ? 11.969 17.078 22.719 1 98.12 74 VAL A C 1
ATOM 600 O O . VAL A 1 74 ? 10.875 17.625 22.547 1 98.12 74 VAL A O 1
ATOM 603 N N . PRO A 1 75 ? 13.102 17.797 22.703 1 98 75 PRO A N 1
ATOM 604 C CA . PRO A 1 75 ? 13.07 19.25 22.562 1 98 75 PRO A CA 1
ATOM 605 C C . PRO A 1 75 ? 12.602 19.703 21.188 1 98 75 PRO A C 1
ATOM 607 O O . PRO A 1 75 ? 12.844 19.016 20.188 1 98 75 PRO A O 1
ATOM 610 N N . MET A 1 76 ? 12.078 20.844 21.125 1 96.75 76 MET A N 1
ATOM 611 C CA . MET A 1 76 ? 11.445 21.375 19.938 1 96.75 76 MET A CA 1
ATOM 612 C C . MET A 1 76 ? 12.445 21.453 18.781 1 96.75 76 MET A C 1
ATOM 614 O O . MET A 1 76 ? 12.125 21.062 17.656 1 96.75 76 MET A O 1
ATOM 618 N N . PRO A 1 77 ? 13.734 21.875 18.984 1 97.12 77 PRO A N 1
ATOM 619 C CA . PRO A 1 77 ? 14.672 21.922 17.875 1 97.12 77 PRO A CA 1
ATOM 620 C C . PRO A 1 77 ? 14.945 20.562 17.25 1 97.12 77 PRO A C 1
ATOM 622 O O . PRO A 1 77 ? 15.148 20.453 16.047 1 97.12 77 PRO A O 1
ATOM 625 N N . VAL A 1 78 ? 14.891 19.562 18.109 1 98 78 VAL A N 1
ATOM 626 C CA . VAL A 1 78 ? 15.117 18.219 17.625 1 98 78 VAL A CA 1
ATOM 627 C C . VAL A 1 78 ? 13.898 17.734 16.844 1 98 78 VAL A C 1
ATOM 629 O O . VAL A 1 78 ? 14.039 17.156 15.758 1 98 78 VAL A O 1
ATOM 632 N N . LYS A 1 79 ? 12.719 17.984 17.344 1 98.25 79 LYS A N 1
ATOM 633 C CA . LYS A 1 79 ? 11.492 17.609 16.656 1 98.25 79 LYS A CA 1
ATOM 634 C C . LYS A 1 79 ? 11.398 18.281 15.289 1 98.25 79 LYS A C 1
ATOM 636 O O . LYS A 1 79 ? 11.125 17.641 14.273 1 98.25 79 LYS A O 1
ATOM 641 N N . SER A 1 80 ? 11.672 19.547 15.312 1 97.69 80 SER A N 1
ATOM 642 C CA . SER A 1 80 ? 11.609 20.312 14.078 1 97.69 80 SER A CA 1
ATOM 643 C C . SER A 1 80 ? 12.664 19.844 13.078 1 97.69 80 SER A C 1
ATOM 645 O O . SER A 1 80 ? 12.398 19.75 11.883 1 97.69 80 SER A O 1
ATOM 647 N N . GLY A 1 81 ? 13.836 19.641 13.609 1 98.62 81 GLY A N 1
ATOM 648 C CA . GLY A 1 81 ? 14.906 19.156 12.75 1 98.62 81 GLY A CA 1
ATOM 649 C C . GLY A 1 81 ? 14.594 17.828 12.086 1 98.62 81 GLY A C 1
ATOM 650 O O . GLY A 1 81 ? 14.797 17.672 10.883 1 98.62 81 GLY A O 1
ATOM 651 N N . LEU A 1 82 ? 14.102 16.891 12.875 1 98.5 82 LEU A N 1
ATOM 652 C CA . LEU A 1 82 ? 13.734 15.578 12.352 1 98.5 82 LEU A CA 1
ATOM 653 C C . LEU A 1 82 ? 12.617 15.703 11.32 1 98.5 82 LEU A C 1
ATOM 655 O O . LEU A 1 82 ? 12.672 15.062 10.266 1 98.5 82 LEU A O 1
ATOM 659 N N . ASN A 1 83 ? 11.664 16.484 11.633 1 98.5 83 ASN A N 1
ATOM 660 C CA . ASN A 1 83 ? 10.555 16.672 10.703 1 98.5 83 ASN A CA 1
ATOM 661 C C . ASN A 1 83 ? 11.016 17.344 9.414 1 98.5 83 ASN A C 1
ATOM 663 O O . ASN A 1 83 ? 10.594 16.969 8.328 1 98.5 83 ASN A O 1
ATOM 667 N N . ASN A 1 84 ? 11.891 18.328 9.539 1 98.69 84 ASN A N 1
ATOM 668 C CA . ASN A 1 84 ? 12.445 19 8.367 1 98.69 84 ASN A CA 1
ATOM 669 C C . ASN A 1 84 ? 13.203 18.016 7.477 1 98.69 84 ASN A C 1
ATOM 671 O O . ASN A 1 84 ? 13.078 18.062 6.25 1 98.69 84 ASN A O 1
ATOM 675 N N . PHE A 1 85 ? 13.984 17.266 8.133 1 98.88 85 PHE A N 1
ATOM 676 C CA . PHE A 1 85 ? 14.766 16.281 7.395 1 98.88 85 PHE A CA 1
ATOM 677 C C . PHE A 1 85 ? 13.852 15.359 6.59 1 98.88 85 PHE A C 1
ATOM 679 O O . PHE A 1 85 ? 14.078 15.148 5.395 1 98.88 85 PHE A O 1
ATOM 686 N N . VAL A 1 86 ? 12.797 14.828 7.227 1 98.69 86 VAL A N 1
ATOM 687 C CA . VAL A 1 86 ? 11.867 13.891 6.605 1 98.69 86 VAL A CA 1
ATOM 688 C C . VAL A 1 86 ? 1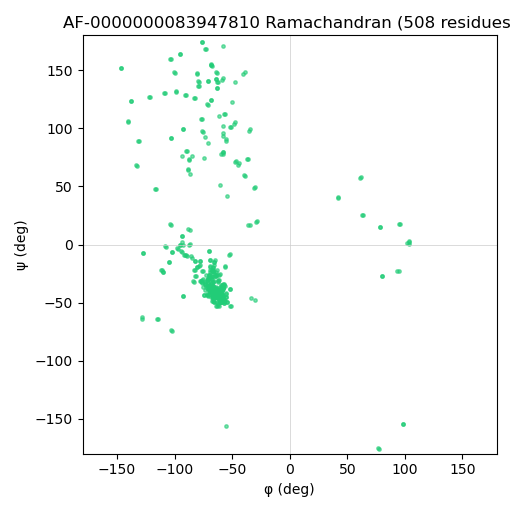1.133 14.578 5.453 1 98.69 86 VAL A C 1
ATOM 690 O O . VAL A 1 86 ? 11.023 14.023 4.359 1 98.69 86 VAL A O 1
ATOM 693 N N . LEU A 1 87 ? 10.688 15.781 5.633 1 98.5 87 LEU A N 1
ATOM 694 C CA . LEU A 1 87 ? 9.938 16.516 4.621 1 98.5 87 LEU A CA 1
ATOM 695 C C . LEU A 1 87 ? 10.836 16.922 3.463 1 98.5 87 LEU A C 1
ATOM 697 O O . LEU A 1 87 ? 10.391 17 2.318 1 98.5 87 LEU A O 1
ATOM 701 N N . ASN A 1 88 ? 12.109 17.188 3.822 1 98.81 88 ASN A N 1
ATOM 702 C CA . ASN A 1 88 ? 13.07 17.516 2.775 1 98.81 88 ASN A CA 1
ATOM 703 C C . ASN A 1 88 ? 13.195 16.391 1.758 1 98.81 88 ASN A C 1
ATOM 705 O O . ASN A 1 88 ? 13.359 16.641 0.562 1 98.81 88 ASN A O 1
ATOM 709 N N . LEU A 1 89 ? 13.078 15.156 2.229 1 98.62 89 LEU A N 1
ATOM 710 C CA . LEU A 1 89 ? 13.164 14 1.35 1 98.62 89 LEU A CA 1
ATOM 711 C C . LEU A 1 89 ? 12 13.969 0.368 1 98.62 89 LEU A C 1
ATOM 713 O O . LEU A 1 89 ? 12.055 13.281 -0.652 1 98.62 89 LEU A O 1
ATOM 717 N N . GLU A 1 90 ? 10.969 14.758 0.629 1 98.38 90 GLU A N 1
ATOM 718 C CA . GLU A 1 90 ? 9.758 14.711 -0.184 1 98.38 90 GLU A CA 1
ATOM 719 C C . GLU A 1 90 ? 9.711 15.875 -1.169 1 98.38 90 GLU A C 1
ATOM 721 O O . GLU A 1 90 ? 8.828 15.938 -2.027 1 98.38 90 GLU A O 1
ATOM 726 N N . GLU A 1 91 ? 10.641 16.781 -1.075 1 98.75 91 GLU A N 1
ATOM 727 C CA . GLU A 1 91 ? 10.641 17.969 -1.94 1 98.75 91 GLU A CA 1
ATOM 728 C C . GLU A 1 91 ? 10.82 17.578 -3.404 1 98.75 91 GLU A C 1
ATOM 730 O O . GLU A 1 91 ? 10.188 18.156 -4.289 1 98.75 91 GLU A O 1
ATOM 735 N N . PRO A 1 92 ? 11.68 16.562 -3.688 1 98.69 92 PRO A N 1
ATOM 736 C CA . PRO A 1 92 ? 11.859 16.203 -5.098 1 98.69 92 PRO A CA 1
ATOM 737 C C . PRO A 1 92 ? 10.57 15.695 -5.742 1 98.69 92 PRO A C 1
ATOM 739 O O . PRO A 1 92 ? 10.258 16.062 -6.879 1 98.69 92 PRO A O 1
ATOM 742 N N . HIS A 1 93 ? 9.828 14.859 -5.039 1 98.19 93 HIS A N 1
ATOM 743 C CA . HIS A 1 93 ? 8.602 14.422 -5.699 1 98.19 93 HIS A CA 1
ATOM 744 C C . HIS A 1 93 ? 7.594 15.562 -5.797 1 98.19 93 HIS A C 1
ATOM 746 O O . HIS A 1 93 ? 6.777 15.602 -6.719 1 98.19 93 HIS A O 1
ATOM 752 N N . SER A 1 94 ? 7.664 16.531 -4.902 1 98.38 94 SER A N 1
ATOM 753 C CA . SER A 1 94 ? 6.84 17.719 -5.047 1 98.38 94 SER A CA 1
ATOM 754 C C . SER A 1 94 ? 7.219 18.516 -6.297 1 98.38 94 SER A C 1
ATOM 756 O O . SER A 1 94 ? 6.348 19.062 -6.973 1 98.38 94 SER A O 1
ATOM 758 N N . LEU A 1 95 ? 8.531 18.609 -6.547 1 98.75 95 LEU A N 1
ATOM 759 C CA . LEU A 1 95 ? 9 19.25 -7.777 1 98.75 95 LEU A CA 1
ATOM 760 C C . LEU A 1 95 ? 8.398 18.562 -9 1 98.75 95 LEU A C 1
ATOM 762 O O . LEU A 1 95 ? 7.824 19.234 -9.867 1 98.75 95 LEU A O 1
ATOM 766 N N . VAL A 1 96 ? 8.453 17.266 -9.062 1 98.69 96 VAL A N 1
ATOM 767 C CA . VAL A 1 96 ? 7.961 16.484 -10.188 1 98.69 96 VAL A CA 1
ATOM 768 C C . VAL A 1 96 ? 6.449 16.641 -10.312 1 98.69 96 VAL A C 1
ATOM 770 O O . VAL A 1 96 ? 5.934 16.922 -11.406 1 98.69 96 VAL A O 1
ATOM 773 N N . ASN A 1 97 ? 5.766 16.547 -9.203 1 98.56 97 ASN A N 1
ATOM 774 C CA . ASN A 1 97 ? 4.305 16.594 -9.211 1 98.56 97 ASN A CA 1
ATOM 775 C C . ASN A 1 97 ? 3.781 17.969 -9.586 1 98.56 97 ASN A C 1
ATOM 777 O O . ASN A 1 97 ? 2.764 18.094 -10.273 1 98.56 97 ASN A O 1
ATOM 781 N N . ASN A 1 98 ? 4.473 18.953 -9.109 1 98.38 98 AS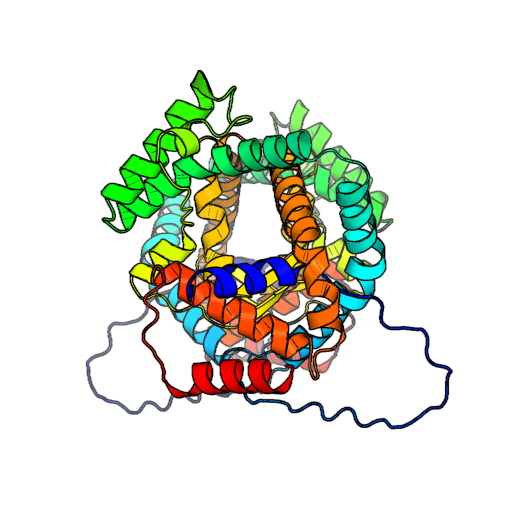N A N 1
ATOM 782 C CA . ASN A 1 98 ? 4.098 20.297 -9.547 1 98.38 98 ASN A CA 1
ATOM 783 C C . ASN A 1 98 ? 4.363 20.5 -11.031 1 98.38 98 ASN A C 1
ATOM 785 O O . ASN A 1 98 ? 3.578 21.141 -11.727 1 98.38 98 ASN A O 1
ATOM 789 N N . THR A 1 99 ? 5.434 19.969 -11.547 1 98.69 99 THR A N 1
ATOM 790 C CA . THR A 1 99 ? 5.734 20.016 -12.977 1 98.69 99 THR A CA 1
ATOM 791 C C . THR A 1 99 ? 4.637 19.328 -13.781 1 98.69 99 THR A C 1
ATOM 793 O O . THR A 1 99 ? 4.168 19.875 -14.781 1 98.69 99 THR A O 1
ATOM 796 N N . LEU A 1 100 ? 4.191 18.219 -13.297 1 98.38 100 LEU A N 1
ATOM 797 C CA . LEU A 1 100 ? 3.162 17.453 -13.992 1 98.38 100 LEU A CA 1
ATOM 798 C C . LEU A 1 100 ? 1.836 18.203 -14 1 98.38 100 LEU A C 1
ATOM 800 O O . LEU A 1 100 ? 1 17.984 -14.883 1 98.38 100 LEU A O 1
ATOM 804 N N . GLN A 1 101 ? 1.693 19.109 -13.07 1 97.94 101 GLN A N 1
ATOM 805 C CA . GLN A 1 101 ? 0.474 19.906 -13 1 97.94 101 GLN A CA 1
ATOM 806 C C . GLN A 1 101 ? 0.639 21.234 -13.734 1 97.94 101 GLN A C 1
ATOM 808 O O . GLN A 1 101 ? -0.294 22.031 -13.789 1 97.94 101 GLN A O 1
ATOM 813 N N . GLY A 1 102 ? 1.829 21.531 -14.211 1 97.5 102 GLY A N 1
ATOM 814 C CA . GLY A 1 102 ? 2.107 22.766 -14.906 1 97.5 102 GLY A CA 1
ATOM 815 C C . GLY A 1 102 ? 2.287 23.953 -13.969 1 97.5 102 GLY A C 1
ATOM 816 O O . GLY A 1 102 ? 2.16 25.109 -14.383 1 97.5 102 GLY A O 1
ATOM 817 N N . LYS A 1 103 ? 2.473 23.594 -12.703 1 97.19 103 LYS A N 1
ATOM 818 C CA . LYS A 1 103 ? 2.701 24.641 -11.703 1 97.19 103 LYS A CA 1
ATOM 819 C C . LYS A 1 103 ? 4.188 24.953 -11.562 1 97.19 103 LYS A C 1
ATOM 821 O O . LYS A 1 103 ? 4.797 24.641 -10.539 1 97.19 103 LYS A O 1
ATOM 826 N N . TRP A 1 104 ? 4.691 25.734 -12.453 1 97.88 104 TRP A N 1
ATOM 827 C CA . TRP A 1 104 ? 6.129 25.938 -12.609 1 97.88 104 TRP A CA 1
ATOM 828 C C . TRP A 1 104 ? 6.711 26.672 -11.414 1 97.88 104 TRP A C 1
ATOM 830 O O . TRP A 1 104 ? 7.824 26.375 -10.969 1 97.88 104 TRP A O 1
ATOM 840 N N . GLY A 1 105 ? 6.027 27.641 -10.867 1 97.62 105 GLY A N 1
ATOM 841 C CA . GLY A 1 105 ? 6.488 28.359 -9.695 1 97.62 105 GLY A CA 1
ATOM 842 C C . GLY A 1 105 ? 6.715 27.469 -8.492 1 97.62 105 GLY A C 1
ATOM 843 O O . GLY A 1 105 ? 7.758 27.547 -7.84 1 97.62 105 GLY A O 1
ATOM 844 N N . TRP A 1 106 ? 5.73 26.625 -8.352 1 97.81 106 TRP A N 1
ATOM 845 C CA . TRP A 1 106 ? 5.824 25.719 -7.211 1 97.81 106 TRP A CA 1
ATOM 846 C C . TRP A 1 106 ? 6.867 24.641 -7.457 1 97.81 106 TRP A C 1
ATOM 848 O O . TRP A 1 106 ? 7.531 24.188 -6.523 1 97.81 106 TRP A O 1
ATOM 858 N N . ALA A 1 107 ? 6.996 24.219 -8.68 1 98.56 107 ALA A N 1
ATOM 859 C CA . ALA A 1 107 ? 8.039 23.25 -9.023 1 98.56 107 ALA A CA 1
ATOM 860 C C . ALA A 1 107 ? 9.422 23.812 -8.703 1 98.56 107 ALA A C 1
ATOM 862 O O . ALA A 1 107 ? 10.234 23.125 -8.062 1 98.56 107 ALA A O 1
ATOM 863 N N . LEU A 1 108 ? 9.688 25.016 -9.109 1 98.5 108 LEU A N 1
ATOM 864 C CA . LEU A 1 108 ? 10.969 25.672 -8.859 1 98.5 108 LEU A CA 1
ATOM 865 C C . LEU A 1 108 ? 11.188 25.891 -7.363 1 98.5 108 LEU A C 1
ATOM 867 O O . LEU A 1 108 ? 12.305 25.734 -6.859 1 98.5 108 LEU A O 1
ATOM 871 N N . ASN A 1 109 ? 10.102 26.266 -6.719 1 98.69 109 ASN A N 1
ATOM 872 C CA . ASN A 1 109 ? 10.172 26.422 -5.27 1 98.69 109 ASN A CA 1
ATOM 873 C C . ASN A 1 109 ? 10.609 25.141 -4.574 1 98.69 109 ASN A C 1
ATOM 875 O O . ASN A 1 109 ? 11.5 25.156 -3.73 1 98.69 109 ASN A O 1
ATOM 879 N N . ALA A 1 110 ? 9.984 24.078 -4.934 1 98.69 110 ALA A N 1
ATOM 880 C CA . ALA A 1 110 ? 10.305 22.797 -4.332 1 98.69 110 ALA A CA 1
ATOM 881 C C . ALA A 1 110 ? 11.75 22.391 -4.629 1 98.69 110 ALA A C 1
ATOM 883 O O . ALA A 1 110 ? 12.453 21.891 -3.756 1 98.69 110 ALA A O 1
ATOM 884 N N . GLY A 1 111 ? 12.133 22.531 -5.844 1 98.75 111 GLY A N 1
ATOM 885 C CA . GLY A 1 111 ? 13.523 22.266 -6.199 1 98.75 111 GLY A CA 1
ATOM 886 C C . GLY A 1 111 ? 14.508 23.141 -5.445 1 98.75 111 GLY A C 1
ATOM 887 O O . GLY A 1 111 ? 15.555 22.656 -5 1 98.75 111 GLY A O 1
ATOM 888 N N . GLY A 1 112 ? 14.164 24.375 -5.363 1 98.81 112 GLY A N 1
ATOM 889 C CA . GLY A 1 112 ? 14.992 25.297 -4.598 1 98.81 112 GLY A CA 1
ATOM 890 C C . GLY A 1 112 ? 15.102 24.922 -3.133 1 98.81 112 GLY A C 1
ATOM 891 O O . GLY A 1 112 ? 16.203 24.938 -2.564 1 98.81 112 GLY A O 1
ATOM 892 N N . ARG A 1 113 ? 13.953 24.578 -2.564 1 98.81 113 ARG A N 1
ATOM 893 C CA . ARG A 1 113 ? 13.953 24.172 -1.163 1 98.81 113 ARG A CA 1
ATOM 894 C C . ARG A 1 113 ? 14.852 22.969 -0.945 1 98.81 113 ARG A C 1
ATOM 896 O O . ARG A 1 113 ? 15.633 22.938 0.007 1 98.81 113 ARG A O 1
ATOM 903 N N . PHE A 1 114 ? 14.734 21.969 -1.807 1 98.88 114 PHE A N 1
ATOM 904 C CA . PHE A 1 114 ? 15.539 20.75 -1.67 1 98.88 114 PHE A CA 1
ATOM 905 C C . PHE A 1 114 ? 17.031 21.078 -1.746 1 98.88 114 PHE A C 1
ATOM 907 O O . PHE A 1 114 ? 17.812 20.562 -0.953 1 98.88 114 PHE A O 1
ATOM 914 N N . THR A 1 115 ? 17.391 21.812 -2.736 1 98.88 115 THR A N 1
ATOM 915 C CA . THR A 1 115 ? 18.797 22.141 -2.961 1 98.88 115 THR A CA 1
ATOM 916 C C . THR A 1 115 ? 19.375 22.906 -1.771 1 98.88 115 THR A C 1
ATOM 918 O O . THR A 1 115 ? 20.406 22.531 -1.229 1 98.88 115 THR A O 1
ATOM 921 N N . VAL A 1 116 ? 18.688 23.938 -1.328 1 98.81 116 VAL A N 1
ATOM 922 C CA . VAL A 1 116 ? 19.172 24.812 -0.255 1 98.81 116 VAL A CA 1
ATOM 923 C C . VAL A 1 116 ? 19.234 24.016 1.053 1 98.81 116 VAL A C 1
ATOM 925 O O . VAL A 1 116 ? 20.25 24.047 1.754 1 98.81 116 VAL A O 1
ATOM 928 N N . ASN A 1 117 ? 18.203 23.266 1.341 1 98.81 117 ASN A N 1
ATOM 929 C CA . ASN A 1 117 ? 18.141 22.562 2.621 1 98.81 117 ASN A CA 1
ATOM 930 C C . ASN A 1 117 ? 19.094 21.375 2.654 1 98.81 117 ASN A C 1
ATOM 932 O O . ASN A 1 117 ? 19.594 21.016 3.715 1 98.81 117 ASN A O 1
ATOM 936 N N . SER A 1 118 ? 19.312 20.75 1.532 1 98.75 118 SER A N 1
ATOM 937 C CA . SER A 1 118 ? 20.203 19.609 1.491 1 98.75 118 SER A CA 1
ATOM 938 C C . SER A 1 118 ? 21.672 20.031 1.577 1 98.75 118 SER A C 1
ATOM 940 O O . SER A 1 118 ? 22.547 19.219 1.85 1 98.75 118 SER A O 1
ATOM 942 N N . THR A 1 119 ? 21.953 21.203 1.24 1 98.38 119 THR A N 1
ATOM 943 C CA . THR A 1 119 ? 23.328 21.703 1.292 1 98.38 119 THR A CA 1
ATOM 944 C C . THR A 1 119 ? 23.531 22.594 2.514 1 98.38 119 THR A C 1
ATOM 946 O O . THR A 1 119 ? 23.797 22.109 3.609 1 98.38 119 THR A O 1
ATOM 949 N N . VAL A 1 120 ? 22.953 23.859 2.461 1 98.31 120 VAL A N 1
ATOM 950 C CA . VAL A 1 120 ? 23.125 24.859 3.51 1 98.31 120 VAL A CA 1
ATOM 951 C C . VAL A 1 120 ? 22.344 24.438 4.754 1 98.31 120 VAL A C 1
ATOM 953 O O . VAL A 1 120 ? 22.75 24.734 5.879 1 98.31 120 VAL A O 1
ATOM 956 N N . GLY A 1 121 ? 21.328 23.766 4.547 1 98.62 121 GLY A N 1
ATOM 957 C CA . GLY A 1 121 ? 20.453 23.391 5.641 1 98.62 121 GLY A CA 1
ATOM 958 C C . GLY A 1 121 ? 20.859 22.078 6.309 1 98.62 121 GLY A C 1
ATOM 959 O O . GLY A 1 121 ? 20.078 21.5 7.059 1 98.62 121 GLY A O 1
ATOM 960 N N . LEU A 1 122 ? 22.031 21.531 6.074 1 98.19 122 LEU A N 1
ATOM 961 C CA . LEU A 1 122 ? 22.578 20.344 6.695 1 98.19 122 LEU A CA 1
ATOM 962 C C . LEU A 1 122 ? 21.703 19.125 6.391 1 98.19 122 LEU A C 1
ATOM 964 O O . LEU A 1 122 ? 21.219 18.453 7.305 1 98.19 122 LEU A O 1
ATOM 968 N N . LEU A 1 123 ? 21.5 18.797 5.18 1 97.94 123 LEU A N 1
ATOM 969 C CA . LEU A 1 123 ? 20.766 17.641 4.676 1 97.94 123 LEU A CA 1
ATOM 970 C C . LEU A 1 123 ? 19.297 17.688 5.094 1 97.94 123 LEU A C 1
ATOM 972 O O . LEU A 1 123 ? 18.688 16.656 5.336 1 97.94 123 LEU A O 1
ATOM 976 N N . GLY A 1 124 ? 18.812 18.922 5.336 1 98.44 124 GLY A N 1
ATOM 977 C CA . GLY A 1 124 ? 17.391 19.125 5.574 1 98.44 124 GLY A CA 1
ATOM 978 C C . GLY A 1 124 ? 17.062 19.312 7.039 1 98.44 124 GLY A C 1
ATOM 979 O O . GLY A 1 124 ? 15.898 19.531 7.391 1 98.44 124 GLY A O 1
ATOM 980 N N . LEU A 1 125 ? 18.031 19.297 7.863 1 98.69 125 LEU A N 1
ATOM 981 C CA . LEU A 1 125 ? 17.766 19.438 9.289 1 98.69 125 LEU A CA 1
ATOM 982 C C . LEU A 1 125 ? 17.297 20.844 9.617 1 98.69 125 LEU A C 1
ATOM 984 O O . LEU A 1 125 ? 16.484 21.047 10.516 1 98.69 125 LEU A O 1
ATOM 988 N N . ILE A 1 126 ? 17.922 21.75 8.938 1 98.56 126 ILE A N 1
ATOM 989 C CA . ILE A 1 126 ? 17.547 23.156 9.094 1 98.56 126 ILE A CA 1
ATOM 990 C C . ILE A 1 126 ? 16.828 23.641 7.84 1 98.56 126 ILE A C 1
ATOM 992 O O . ILE A 1 126 ? 17.328 23.453 6.727 1 98.56 126 ILE A O 1
ATOM 996 N N . ASP A 1 127 ? 15.711 24.266 8.016 1 98.5 127 ASP A N 1
ATOM 997 C CA . ASP A 1 127 ? 14.922 24.766 6.891 1 98.5 127 ASP A CA 1
ATOM 998 C C . ASP A 1 127 ? 15.359 26.172 6.484 1 98.5 127 ASP A C 1
ATOM 1000 O O . ASP A 1 127 ? 14.578 27.125 6.582 1 98.5 127 ASP A O 1
ATOM 1004 N N . VAL A 1 128 ? 16.484 26.234 5.879 1 98.75 128 VAL A N 1
ATOM 1005 C CA . VAL A 1 128 ? 17.062 27.5 5.438 1 98.75 128 VAL A CA 1
ATOM 1006 C C . VAL A 1 128 ? 16.219 28.078 4.301 1 98.75 128 VAL A C 1
ATOM 1008 O O . VAL A 1 128 ? 16.062 29.297 4.191 1 98.75 128 VAL A O 1
ATOM 1011 N N . ALA A 1 129 ? 15.664 27.188 3.514 1 98.75 129 ALA A N 1
ATOM 1012 C CA . ALA A 1 129 ? 14.836 27.641 2.396 1 98.75 129 ALA A CA 1
ATOM 1013 C C . ALA A 1 129 ? 13.672 28.484 2.885 1 98.75 129 ALA A C 1
ATOM 1015 O O . ALA A 1 129 ? 13.32 29.5 2.264 1 98.75 129 ALA A O 1
ATOM 1016 N N . ASP A 1 130 ? 13.078 28.031 3.914 1 98 130 ASP A N 1
ATOM 1017 C CA . ASP A 1 130 ? 11.977 28.812 4.477 1 98 130 ASP A CA 1
ATOM 1018 C C . ASP A 1 130 ? 12.453 30.203 4.891 1 98 130 ASP A C 1
ATOM 1020 O O . ASP A 1 130 ? 11.75 31.188 4.688 1 98 130 ASP A O 1
ATOM 1024 N N . MET A 1 131 ? 13.586 30.297 5.398 1 97.44 131 MET A N 1
ATOM 1025 C CA . MET A 1 131 ? 14.172 31.562 5.832 1 97.44 131 MET A CA 1
ATOM 1026 C C . MET A 1 131 ? 14.469 32.469 4.637 1 97.44 131 MET A C 1
ATOM 1028 O O . MET A 1 131 ? 14.562 33.688 4.777 1 97.44 131 MET A O 1
ATOM 1032 N N . MET A 1 132 ? 14.602 31.844 3.557 1 98.06 132 MET A N 1
ATOM 1033 C CA . MET A 1 132 ? 14.898 32.594 2.332 1 98.06 132 MET A CA 1
ATOM 1034 C C . MET A 1 132 ? 13.617 32.938 1.59 1 98.06 132 MET A C 1
ATOM 1036 O O . MET A 1 132 ? 13.672 33.469 0.475 1 98.06 132 MET A O 1
ATOM 1040 N N . GLY A 1 133 ? 12.492 32.594 2.117 1 97.38 133 GLY A N 1
ATOM 1041 C CA . GLY A 1 133 ? 11.219 32.969 1.533 1 97.38 133 GLY A CA 1
ATOM 1042 C C . GLY A 1 133 ? 10.625 31.922 0.632 1 97.38 133 GLY A C 1
ATOM 1043 O O . GLY A 1 133 ? 9.758 32.188 -0.191 1 97.38 133 GLY A O 1
ATOM 1044 N N . MET A 1 134 ? 11.031 30.766 0.706 1 98.25 134 MET A N 1
ATOM 1045 C CA . MET A 1 134 ? 10.477 29.641 -0.055 1 98.25 134 MET A CA 1
ATOM 1046 C C . MET A 1 134 ? 9.578 28.781 0.827 1 98.25 134 MET A C 1
ATOM 1048 O O . MET A 1 134 ? 10.039 27.781 1.395 1 98.25 134 MET A O 1
ATOM 1052 N N . PRO A 1 135 ? 8.336 29.094 0.833 1 96.31 135 PRO A N 1
ATOM 1053 C CA . PRO A 1 135 ? 7.441 28.344 1.717 1 96.31 135 PRO A CA 1
ATOM 1054 C C . PRO A 1 135 ? 7.258 26.891 1.274 1 96.31 135 PRO A C 1
ATOM 1056 O O . PRO A 1 135 ? 7.359 26.578 0.083 1 96.31 135 PRO A O 1
ATOM 1059 N N . ARG A 1 136 ? 6.941 26.078 2.223 1 95.62 136 ARG A N 1
ATOM 1060 C CA . ARG A 1 136 ? 6.766 24.656 1.933 1 95.62 136 ARG A CA 1
ATOM 1061 C C . ARG A 1 136 ? 5.375 24.375 1.378 1 95.62 136 ARG A C 1
ATOM 1063 O O . ARG A 1 136 ? 4.375 24.812 1.948 1 95.62 136 ARG A O 1
ATOM 1070 N N . LYS A 1 137 ? 5.348 23.781 0.314 1 93.19 137 LYS A N 1
ATOM 1071 C CA . LYS A 1 137 ? 4.141 23.234 -0.3 1 93.19 137 LYS A CA 1
ATOM 1072 C C . LYS A 1 137 ? 4.414 21.875 -0.938 1 93.19 137 LYS A C 1
ATOM 1074 O O . LYS A 1 137 ? 4.906 21.812 -2.064 1 93.19 137 LYS A O 1
ATOM 1079 N N . GLN A 1 138 ? 3.934 20.906 -0.281 1 94.81 138 GLN A N 1
ATOM 1080 C CA . GLN A 1 138 ? 4.203 19.547 -0.765 1 94.81 138 GLN A CA 1
ATOM 1081 C C . GLN A 1 138 ? 3.021 19.016 -1.567 1 94.81 138 GLN A C 1
ATOM 1083 O O . GLN A 1 138 ? 1.869 19.141 -1.153 1 94.81 138 GLN A O 1
ATOM 1088 N N . ASP A 1 139 ? 3.354 18.5 -2.695 1 96.56 139 ASP A N 1
ATOM 1089 C CA . ASP A 1 139 ? 2.348 17.906 -3.566 1 96.56 139 ASP A CA 1
ATOM 1090 C C . ASP A 1 139 ? 2.668 16.438 -3.846 1 96.56 139 ASP A C 1
ATOM 1092 O O . ASP A 1 139 ? 3.754 16.109 -4.332 1 96.56 139 ASP A O 1
ATOM 1096 N N . ASP A 1 140 ? 1.715 15.609 -3.602 1 97 140 ASP A N 1
ATOM 1097 C CA . ASP A 1 140 ? 1.844 14.188 -3.871 1 97 140 ASP A CA 1
ATOM 1098 C C . ASP A 1 140 ? 1.259 13.828 -5.234 1 97 140 ASP A C 1
ATOM 1100 O O . ASP A 1 140 ? 0.491 14.602 -5.809 1 97 140 ASP A O 1
ATOM 1104 N N . PHE A 1 141 ? 1.617 12.68 -5.676 1 98 141 PHE A N 1
ATOM 1105 C CA . PHE A 1 141 ? 1.119 12.258 -6.98 1 98 141 PHE A CA 1
ATOM 1106 C C . PHE A 1 141 ? -0.401 12.156 -6.969 1 98 141 PHE A C 1
ATOM 1108 O O . PHE A 1 141 ? -1.049 12.352 -8 1 98 141 PHE A O 1
ATOM 1115 N N . ASN A 1 142 ? -1.007 11.844 -5.875 1 96.56 142 ASN A N 1
ATOM 1116 C CA . ASN A 1 142 ? -2.459 11.852 -5.73 1 96.56 142 ASN A CA 1
ATOM 1117 C C . ASN A 1 142 ? -3.062 13.172 -6.184 1 96.56 142 ASN A C 1
ATOM 1119 O O . ASN A 1 142 ? -4.129 13.195 -6.797 1 96.56 142 ASN A O 1
ATOM 1123 N N . GLU A 1 143 ? -2.41 14.219 -5.902 1 96.75 143 GLU A N 1
ATOM 1124 C CA . GLU A 1 143 ? -2.879 15.547 -6.293 1 96.75 143 GLU A CA 1
ATOM 1125 C C . GLU A 1 143 ? -2.783 15.742 -7.805 1 96.75 143 GLU A C 1
ATOM 1127 O O . GLU A 1 143 ? -3.605 16.438 -8.398 1 96.75 143 GLU A O 1
ATOM 1132 N N . VAL A 1 144 ? -1.764 15.172 -8.414 1 97.94 144 VAL A N 1
ATOM 1133 C CA . VAL A 1 144 ? -1.645 15.227 -9.867 1 97.94 144 VAL A CA 1
ATOM 1134 C C . VAL A 1 144 ? -2.879 14.594 -10.508 1 97.94 144 VAL A C 1
ATOM 1136 O O . VAL A 1 144 ? -3.498 15.195 -11.391 1 97.94 144 VAL A O 1
ATOM 1139 N N . LEU A 1 145 ? -3.256 13.477 -10.031 1 97.19 145 LEU A N 1
ATOM 1140 C CA . LEU A 1 145 ? -4.438 12.805 -10.562 1 97.19 145 LEU A CA 1
ATOM 1141 C C . LEU A 1 145 ? -5.691 13.641 -10.312 1 97.19 145 LEU A C 1
ATOM 1143 O O . LEU A 1 145 ? -6.547 13.766 -11.195 1 97.19 145 LEU A O 1
ATOM 1147 N N . GLY A 1 146 ? -5.754 14.164 -9.141 1 96.12 146 GLY A N 1
ATOM 1148 C CA . GLY A 1 146 ? -6.875 15.047 -8.844 1 96.12 146 GLY A CA 1
ATOM 1149 C C . GLY A 1 146 ? -6.938 16.25 -9.75 1 96.12 146 GLY A C 1
ATOM 1150 O O . GLY A 1 146 ? -8.023 16.656 -10.18 1 96.12 146 GLY A O 1
ATOM 1151 N N . TYR A 1 147 ? -5.82 16.828 -10.023 1 95.88 147 TYR A N 1
ATOM 1152 C CA . TYR A 1 147 ? -5.715 17.984 -10.914 1 95.88 147 TYR A CA 1
ATOM 1153 C C . TYR A 1 147 ? -6.285 17.672 -12.289 1 95.88 147 TYR A C 1
ATOM 1155 O O . TYR A 1 147 ? -6.93 18.516 -12.906 1 95.88 147 TYR A O 1
ATOM 1163 N N . TYR A 1 148 ? -6.141 16.484 -12.719 1 96.5 148 TYR A N 1
ATOM 1164 C CA . TYR A 1 148 ? -6.617 16.078 -14.031 1 96.5 148 TYR A CA 1
ATOM 1165 C C . TYR A 1 148 ? -8.016 15.484 -13.953 1 96.5 148 TYR A C 1
ATOM 1167 O O . TYR A 1 148 ? -8.492 14.859 -14.906 1 96.5 148 TYR A O 1
ATOM 1175 N N . GLY A 1 149 ? -8.656 15.555 -12.773 1 95.19 149 GLY A N 1
ATOM 1176 C CA . GLY A 1 149 ? -10.086 15.297 -12.68 1 95.19 149 GLY A CA 1
ATOM 1177 C C . GLY A 1 149 ? -10.406 13.93 -12.109 1 95.19 149 GLY A C 1
ATOM 1178 O O . GLY A 1 149 ? -11.57 13.547 -12.023 1 95.19 149 GLY A O 1
ATOM 1179 N N . VAL A 1 150 ? -9.445 13.156 -11.727 1 94 150 VAL A N 1
ATOM 1180 C CA . VAL A 1 150 ? -9.719 11.859 -11.102 1 94 150 VAL A CA 1
ATOM 1181 C C . VAL A 1 150 ? -10.336 12.078 -9.719 1 94 150 VAL A C 1
ATOM 1183 O O . VAL A 1 150 ? -9.75 12.766 -8.875 1 94 150 VAL A O 1
ATOM 1186 N N . PRO A 1 151 ? -11.492 11.516 -9.445 1 93.5 151 PRO A N 1
ATOM 1187 C CA . PRO A 1 151 ? -12.141 11.742 -8.148 1 93.5 151 PRO A CA 1
ATOM 1188 C C . PRO A 1 151 ? -11.445 10.992 -7.016 1 93.5 151 PRO A C 1
ATOM 1190 O O . PRO A 1 151 ? -10.609 10.117 -7.262 1 93.5 151 PRO A O 1
ATOM 1193 N N . ASN A 1 152 ? -11.773 11.281 -5.758 1 94.44 152 ASN A N 1
ATOM 1194 C CA . ASN A 1 152 ? -11.219 10.648 -4.566 1 94.44 152 ASN A CA 1
ATOM 1195 C C . ASN A 1 152 ? -11.523 9.156 -4.531 1 94.44 152 ASN A C 1
ATOM 1197 O O . ASN A 1 152 ? -10.68 8.352 -4.137 1 94.44 152 ASN A O 1
ATOM 1201 N N . GLY A 1 153 ? -12.828 8.859 -5 1 93.5 153 GLY A N 1
ATOM 1202 C CA . GLY A 1 153 ? -13.336 7.516 -4.777 1 93.5 153 GLY A CA 1
ATOM 1203 C C . GLY A 1 153 ? -13.797 7.281 -3.354 1 93.5 153 GLY A C 1
ATOM 1204 O O . GLY A 1 153 ? -13.805 8.203 -2.537 1 93.5 153 GLY A O 1
ATOM 1205 N N . PRO A 1 154 ? -14.172 6.078 -3.086 1 93.81 154 PRO A N 1
ATOM 1206 C CA . PRO A 1 154 ? -14.719 5.766 -1.764 1 93.81 154 PRO A CA 1
ATOM 1207 C C . PRO A 1 154 ? -13.695 5.949 -0.644 1 93.81 154 PRO A C 1
ATOM 1209 O O . PRO A 1 154 ? -12.516 5.641 -0.823 1 93.81 154 PRO A O 1
ATOM 1212 N N . TYR A 1 155 ? -14.273 6.453 0.472 1 95.06 155 TYR A N 1
ATOM 1213 C CA . TYR A 1 155 ? -13.5 6.586 1.702 1 95.06 155 TYR A CA 1
ATOM 1214 C C . TYR A 1 155 ? -13.219 5.223 2.322 1 95.06 155 TYR A C 1
ATOM 1216 O O . TYR A 1 155 ? -14.078 4.34 2.305 1 95.06 155 TYR A O 1
ATOM 1224 N N . PHE A 1 156 ? -12.008 5.098 2.834 1 93.56 156 PHE A N 1
ATOM 1225 C CA . PHE A 1 156 ? -11.586 3.838 3.43 1 93.56 156 PHE A CA 1
ATOM 1226 C C . PHE A 1 156 ? -10.812 4.082 4.719 1 93.56 156 PHE A C 1
ATOM 1228 O O . PHE A 1 156 ? -9.82 4.816 4.723 1 93.56 156 PHE A O 1
ATOM 1235 N N . MET A 1 157 ? -11.312 3.465 5.816 1 95.38 157 MET A N 1
ATOM 1236 C CA . MET A 1 157 ? -10.57 3.498 7.074 1 95.38 157 MET A CA 1
ATOM 1237 C C . MET A 1 157 ? -9.664 2.275 7.207 1 95.38 157 MET A C 1
ATOM 1239 O O . MET A 1 157 ? -10.125 1.203 7.609 1 95.38 157 MET A O 1
ATOM 1243 N N . ALA A 1 158 ? -8.438 2.494 6.895 1 92.38 158 ALA A N 1
ATOM 1244 C CA . ALA A 1 158 ? -7.496 1.381 6.891 1 92.38 158 ALA A CA 1
ATOM 1245 C C . ALA A 1 158 ? -7.039 1.045 8.305 1 92.38 158 ALA A C 1
ATOM 1247 O O . ALA A 1 158 ? -6.695 1.939 9.086 1 92.38 158 ALA A O 1
ATOM 1248 N N . PRO A 1 159 ? -6.992 -0.248 8.609 1 91.31 159 PRO A N 1
ATOM 1249 C CA . PRO A 1 159 ? -6.434 -0.632 9.914 1 91.31 159 PRO A CA 1
ATOM 1250 C C . PRO A 1 159 ? -4.961 -0.248 10.055 1 91.31 159 PRO A C 1
ATOM 1252 O O . PRO A 1 159 ? -4.188 -0.384 9.102 1 91.31 159 PRO A O 1
ATOM 1255 N N . PHE A 1 160 ? -4.59 0.32 11.156 1 87.44 160 PHE A N 1
ATOM 1256 C CA . PHE A 1 160 ? -3.238 0.722 11.523 1 87.44 160 PHE A CA 1
ATOM 1257 C C . PHE A 1 160 ? -2.871 2.051 10.875 1 87.44 160 PHE A C 1
ATOM 1259 O O . PHE A 1 160 ? -2.119 2.842 11.453 1 87.44 160 PHE A O 1
ATOM 1266 N N . PHE A 1 161 ? -3.506 2.34 9.703 1 89.5 161 PHE A N 1
ATOM 1267 C CA . PHE A 1 161 ? -2.965 3.428 8.898 1 89.5 161 PHE A CA 1
ATOM 1268 C C . PHE A 1 161 ? -3.898 4.633 8.914 1 89.5 161 PHE A C 1
ATOM 1270 O O . PHE A 1 161 ? -3.479 5.758 8.633 1 89.5 161 PHE A O 1
ATOM 1277 N N . GLY A 1 162 ? -5.137 4.41 9.172 1 93.06 162 GLY A N 1
ATOM 1278 C CA . GLY A 1 162 ? -6.051 5.539 9.234 1 93.06 162 GLY A CA 1
ATOM 1279 C C . GLY A 1 162 ? -6.832 5.75 7.953 1 93.06 162 GLY A C 1
ATOM 1280 O O . GLY A 1 162 ? -7.07 4.805 7.199 1 93.06 162 GLY A O 1
ATOM 1281 N N . PRO A 1 163 ? -7.254 6.969 7.719 1 95.94 163 PRO A N 1
ATOM 1282 C CA . PRO A 1 163 ? -8.156 7.246 6.598 1 95.94 163 PRO A CA 1
ATOM 1283 C C . PRO A 1 163 ? -7.426 7.348 5.262 1 95.94 163 PRO A C 1
ATOM 1285 O O . PRO A 1 163 ? -6.301 7.852 5.207 1 95.94 163 PRO A O 1
ATOM 1288 N N . TYR A 1 164 ? -8.148 6.914 4.262 1 94.31 164 TYR A N 1
ATOM 1289 C CA . TYR A 1 164 ? -7.703 7.039 2.875 1 94.31 164 TYR A CA 1
ATOM 1290 C C . TYR A 1 164 ? -8.883 7.254 1.94 1 94.31 164 TYR A C 1
ATOM 1292 O O . TYR A 1 164 ? -10.016 6.871 2.26 1 94.31 164 TYR A O 1
ATOM 1300 N N . VAL A 1 165 ? -8.547 7.922 0.893 1 94.25 165 VAL A N 1
ATOM 1301 C CA . VAL A 1 165 ? -9.438 7.824 -0.261 1 94.25 165 VAL A CA 1
ATOM 1302 C C . VAL A 1 165 ? -8.828 6.895 -1.306 1 94.25 165 VAL A C 1
ATOM 1304 O O . VAL A 1 165 ? -7.613 6.676 -1.322 1 94.25 165 VAL A O 1
ATOM 1307 N N . THR A 1 166 ? -9.633 6.387 -2.168 1 92.31 166 THR A N 1
ATOM 1308 C CA . THR A 1 166 ? -9.211 5.363 -3.117 1 92.31 166 THR A CA 1
ATOM 1309 C C . THR A 1 166 ? -8.125 5.902 -4.043 1 92.31 166 THR A C 1
ATOM 1311 O O . THR A 1 166 ? -7.172 5.188 -4.367 1 92.31 166 THR A O 1
ATOM 1314 N N . ARG A 1 167 ? -8.227 7.105 -4.469 1 94.19 167 ARG A N 1
ATOM 1315 C CA . ARG A 1 167 ? -7.23 7.688 -5.355 1 94.19 167 ARG A CA 1
ATOM 1316 C C . ARG A 1 167 ? -5.852 7.684 -4.707 1 94.19 167 ARG A C 1
ATOM 1318 O O . ARG A 1 167 ? -4.848 7.398 -5.367 1 94.19 167 ARG A O 1
ATOM 1325 N N . GLU A 1 168 ? -5.789 7.945 -3.424 1 93 168 GLU A N 1
ATOM 1326 C CA . GLU A 1 168 ? -4.531 7.926 -2.682 1 93 168 GLU A CA 1
ATOM 1327 C C . GLU A 1 168 ? -3.961 6.512 -2.602 1 93 168 GLU A C 1
ATOM 1329 O O . GLU A 1 168 ? -2.764 6.309 -2.811 1 93 168 GLU A O 1
ATOM 1334 N N . LEU A 1 169 ? -4.82 5.621 -2.277 1 88.25 169 LEU A N 1
ATOM 1335 C CA . LEU A 1 169 ? -4.398 4.23 -2.154 1 88.25 169 LEU A CA 1
ATOM 1336 C C . LEU A 1 169 ? -3.793 3.729 -3.461 1 88.25 169 LEU A C 1
ATOM 1338 O O . LEU A 1 169 ? -2.828 2.959 -3.447 1 88.25 169 LEU A O 1
ATOM 1342 N N . ALA A 1 170 ? -4.309 4.199 -4.523 1 88.56 170 ALA A N 1
ATOM 1343 C CA . ALA A 1 170 ? -3.896 3.727 -5.844 1 88.56 170 ALA A CA 1
ATOM 1344 C C . ALA A 1 170 ? -2.598 4.395 -6.285 1 88.56 170 ALA A C 1
ATOM 1346 O O . ALA A 1 170 ? -1.889 3.879 -7.152 1 88.56 170 ALA A O 1
ATOM 1347 N N . SER A 1 171 ? -2.242 5.523 -5.684 1 93.75 171 SER A N 1
ATOM 1348 C CA . SER A 1 171 ? -1.195 6.312 -6.328 1 93.75 171 SER A CA 1
ATOM 1349 C C . SER A 1 171 ? -0.072 6.641 -5.352 1 93.75 171 SER A C 1
ATOM 1351 O O . SER A 1 171 ? 0.995 7.105 -5.758 1 93.75 171 SER A O 1
ATOM 1353 N N . ASP A 1 172 ? -0.224 6.336 -4.059 1 91.31 172 ASP A N 1
ATOM 1354 C CA . ASP A 1 172 ? 0.707 6.762 -3.02 1 91.31 172 ASP A CA 1
ATOM 1355 C C . ASP A 1 172 ? 2.105 6.207 -3.273 1 91.31 172 ASP A C 1
ATOM 1357 O O . ASP A 1 172 ? 3.104 6.844 -2.926 1 91.31 172 ASP A O 1
ATOM 1361 N N . TRP A 1 173 ? 2.219 5.109 -3.965 1 90.31 173 TRP A N 1
ATOM 1362 C CA . TRP A 1 173 ? 3.5 4.438 -4.156 1 90.31 173 TRP A CA 1
ATOM 1363 C C . TRP A 1 173 ? 4.324 5.137 -5.234 1 90.31 173 TRP A C 1
ATOM 1365 O O . TRP A 1 173 ? 5.547 4.988 -5.281 1 90.31 173 TRP A O 1
ATOM 1375 N N . VAL A 1 174 ? 3.764 5.934 -6.074 1 95.75 174 VAL A N 1
ATOM 1376 C CA . VAL A 1 174 ? 4.422 6.551 -7.223 1 95.75 174 VAL A CA 1
ATOM 1377 C C . VAL A 1 174 ? 5.516 7.5 -6.738 1 95.75 174 VAL A C 1
ATOM 1379 O O . VAL A 1 174 ? 6.602 7.555 -7.32 1 95.75 174 VAL A O 1
ATOM 1382 N N . ASP A 1 175 ? 5.227 8.234 -5.66 1 97.31 175 ASP A N 1
ATOM 1383 C CA . ASP A 1 175 ? 6.188 9.203 -5.152 1 97.31 175 ASP A CA 1
ATOM 1384 C C . ASP A 1 175 ? 7.465 8.516 -4.676 1 97.31 175 ASP A C 1
ATOM 1386 O O . ASP A 1 175 ? 8.531 9.133 -4.648 1 97.31 175 ASP A O 1
ATOM 1390 N N . GLY A 1 176 ? 7.332 7.258 -4.281 1 96.62 176 GLY A N 1
ATOM 1391 C CA . GLY A 1 176 ? 8.484 6.496 -3.834 1 96.62 176 GLY A CA 1
ATOM 1392 C C . GLY A 1 176 ? 9.445 6.152 -4.957 1 96.62 176 GLY A C 1
ATOM 1393 O O . GLY A 1 176 ? 10.57 5.711 -4.707 1 96.62 176 GLY A O 1
ATOM 1394 N N . LEU A 1 177 ? 9.117 6.449 -6.176 1 96.44 177 LEU A N 1
ATOM 1395 C CA . LEU A 1 177 ? 9.938 6.113 -7.336 1 96.44 177 LEU A CA 1
ATOM 1396 C C . LEU A 1 177 ? 10.93 7.23 -7.641 1 96.44 177 LEU A C 1
ATOM 1398 O O . LEU A 1 177 ? 11.859 7.043 -8.43 1 96.44 177 LEU A O 1
ATOM 1402 N N . TYR A 1 178 ? 10.711 8.289 -6.965 1 97.06 178 TYR A N 1
ATOM 1403 C CA . TYR A 1 178 ? 11.562 9.438 -7.25 1 97.06 178 TYR A CA 1
ATOM 1404 C C . TYR A 1 178 ? 12.672 9.562 -6.215 1 97.06 178 TYR A C 1
ATOM 1406 O O . TYR A 1 178 ? 12.461 9.297 -5.031 1 97.06 178 TYR A O 1
ATOM 1414 N N . PHE A 1 179 ? 13.789 10.055 -6.691 1 96.75 179 PHE A N 1
ATOM 1415 C CA . PHE A 1 179 ? 14.883 10.375 -5.781 1 96.75 179 PHE A CA 1
ATOM 1416 C C . PHE A 1 179 ? 14.469 11.461 -4.793 1 96.75 179 PHE A C 1
ATOM 1418 O O . PHE A 1 179 ? 13.766 12.406 -5.16 1 96.75 179 PHE A O 1
ATOM 1425 N N . PRO A 1 180 ? 14.914 11.25 -3.57 1 97.94 180 PRO A N 1
ATOM 1426 C CA . PRO A 1 180 ? 15.766 10.211 -2.99 1 97.94 180 PRO A CA 1
ATOM 1427 C C . PRO A 1 180 ? 14.961 9.07 -2.365 1 97.94 180 PRO A C 1
ATOM 1429 O O . PRO A 1 180 ? 15.539 8.109 -1.859 1 97.94 180 PRO A O 1
ATOM 1432 N N . LEU A 1 181 ? 13.633 9.211 -2.441 1 97.75 181 LEU A N 1
ATOM 1433 C CA . LEU A 1 181 ? 12.812 8.18 -1.812 1 97.75 181 LEU A CA 1
ATOM 1434 C C . LEU A 1 181 ? 13 6.836 -2.498 1 97.75 181 LEU A C 1
ATOM 1436 O O . LEU A 1 181 ? 12.891 5.785 -1.856 1 97.75 181 LEU A O 1
ATOM 1440 N N . SER A 1 182 ? 13.344 6.871 -3.73 1 97.12 182 SER A N 1
ATOM 1441 C CA . SER A 1 182 ? 13.531 5.656 -4.512 1 97.12 182 SER A CA 1
ATOM 1442 C C . SER A 1 182 ? 14.727 4.852 -4.004 1 97.12 182 SER A C 1
ATOM 1444 O O . SER A 1 182 ? 14.844 3.66 -4.297 1 97.12 182 SER A O 1
ATOM 1446 N N . GLU A 1 183 ? 15.594 5.469 -3.301 1 97.19 183 GLU A N 1
ATOM 1447 C CA . GLU A 1 183 ? 16.828 4.836 -2.85 1 97.19 183 GLU A CA 1
ATOM 1448 C C . GLU A 1 183 ? 16.641 4.191 -1.477 1 97.19 183 GLU A C 1
ATOM 1450 O O . GLU A 1 183 ? 17.531 3.475 -1 1 97.19 183 GLU A O 1
ATOM 1455 N N . LEU A 1 184 ? 15.516 4.461 -0.851 1 96.38 184 LEU A N 1
ATOM 1456 C CA . LEU A 1 184 ? 15.281 3.938 0.491 1 96.38 184 LEU A CA 1
ATOM 1457 C C . LEU A 1 184 ? 14.859 2.473 0.439 1 96.38 184 LEU A C 1
ATOM 1459 O O . LEU A 1 184 ? 14.086 2.078 -0.437 1 96.38 184 LEU A O 1
ATOM 1463 N N . THR A 1 185 ? 15.383 1.699 1.392 1 95.38 185 THR A N 1
ATOM 1464 C CA . THR A 1 185 ? 14.906 0.338 1.599 1 95.38 185 THR A CA 1
ATOM 1465 C C . THR A 1 185 ? 13.562 0.343 2.326 1 95.38 185 THR A C 1
ATOM 1467 O O . THR A 1 185 ? 13.086 1.397 2.752 1 95.38 185 THR A O 1
ATOM 1470 N N . MET A 1 186 ? 13.016 -0.846 2.439 1 93.19 186 MET A N 1
ATOM 1471 C CA . MET A 1 186 ? 11.711 -0.954 3.098 1 93.19 186 MET A CA 1
ATOM 1472 C C . MET A 1 186 ? 11.805 -0.501 4.551 1 93.19 186 MET A C 1
ATOM 1474 O O . MET A 1 186 ? 10.938 0.239 5.031 1 93.19 186 MET A O 1
ATOM 1478 N N . TRP A 1 187 ? 12.883 -0.912 5.262 1 95.62 187 TRP A N 1
ATOM 1479 C CA . TRP A 1 187 ? 13.055 -0.518 6.656 1 95.62 187 TRP A CA 1
ATOM 1480 C C . TRP A 1 187 ? 13.227 0.993 6.777 1 95.62 187 TRP A C 1
ATOM 1482 O O . TRP A 1 187 ? 12.664 1.618 7.68 1 95.62 187 TRP A O 1
ATOM 1492 N N . GLN A 1 188 ? 13.984 1.552 5.859 1 96.94 188 GLN A N 1
ATOM 1493 C CA . GLN A 1 188 ? 14.203 2.994 5.883 1 96.94 188 GLN A CA 1
ATOM 1494 C C . GLN A 1 188 ? 12.914 3.752 5.582 1 96.94 188 GLN A C 1
ATOM 1496 O O . GLN A 1 188 ? 12.648 4.797 6.18 1 96.94 188 GLN A O 1
ATOM 1501 N N . SER A 1 189 ? 12.172 3.213 4.676 1 96.81 189 SER A N 1
ATOM 1502 C CA . SER A 1 189 ? 10.883 3.816 4.348 1 96.81 189 SER A CA 1
ATOM 1503 C C . SER A 1 189 ? 9.922 3.758 5.531 1 96.81 189 SER A C 1
ATOM 1505 O O . SER A 1 189 ? 9.18 4.707 5.781 1 96.81 189 SER A O 1
ATOM 1507 N N . VAL A 1 190 ? 9.945 2.682 6.238 1 94.81 190 VAL A N 1
ATOM 1508 C CA . VAL A 1 190 ? 9.086 2.502 7.402 1 94.81 190 VAL A CA 1
ATOM 1509 C C . VAL A 1 190 ? 9.508 3.457 8.516 1 94.81 190 VAL A C 1
ATOM 1511 O O . VAL A 1 190 ? 8.664 4.051 9.188 1 94.81 190 VAL A O 1
ATOM 1514 N N . ILE A 1 191 ? 10.758 3.615 8.656 1 97.12 191 ILE A N 1
ATOM 1515 C CA . ILE A 1 191 ? 11.281 4.531 9.664 1 97.12 191 ILE A CA 1
ATOM 1516 C C . ILE A 1 191 ? 10.875 5.965 9.32 1 97.12 191 ILE A C 1
ATOM 1518 O O . ILE A 1 191 ? 10.43 6.715 10.188 1 97.12 191 ILE A O 1
ATOM 1522 N N . LYS A 1 192 ? 11.039 6.301 8.078 1 97.62 192 LYS A N 1
ATOM 1523 C CA . LYS A 1 192 ? 10.617 7.625 7.637 1 97.62 192 LYS A CA 1
ATOM 1524 C C . LYS A 1 192 ? 9.133 7.855 7.918 1 97.62 192 LYS A C 1
ATOM 1526 O O . LYS A 1 192 ? 8.75 8.906 8.43 1 97.62 192 LYS A O 1
ATOM 1531 N N . TRP A 1 193 ? 8.383 6.906 7.496 1 95.88 193 TRP A N 1
ATOM 1532 C CA . TRP A 1 193 ? 6.945 6.973 7.727 1 95.88 193 TRP A CA 1
ATOM 1533 C C . TRP A 1 193 ? 6.637 7.137 9.211 1 95.88 193 TRP A C 1
ATOM 1535 O O . TRP A 1 193 ? 5.781 7.938 9.594 1 95.88 193 TRP A O 1
ATOM 1545 N N . GLY A 1 194 ? 7.289 6.387 10 1 96.25 194 GLY A N 1
ATOM 1546 C CA . GLY A 1 194 ? 7.109 6.469 11.445 1 96.25 194 GLY A CA 1
ATOM 1547 C C . GLY A 1 194 ? 7.438 7.836 12.008 1 96.25 194 GLY A C 1
ATOM 1548 O O . GLY A 1 194 ? 6.688 8.375 12.828 1 96.25 194 GLY A O 1
ATOM 1549 N N . LEU A 1 195 ? 8.555 8.383 11.594 1 97.75 195 LEU A N 1
ATOM 1550 C CA . LEU A 1 195 ? 8.969 9.703 12.078 1 97.75 195 LEU A CA 1
ATOM 1551 C C . LEU A 1 195 ? 7.98 10.773 11.641 1 97.75 195 LEU A C 1
ATOM 1553 O O . LEU A 1 195 ? 7.617 11.648 12.438 1 97.75 195 LEU A O 1
ATOM 1557 N N . LYS A 1 196 ? 7.566 10.688 10.438 1 96.94 196 LYS A N 1
ATOM 1558 C CA . LYS A 1 196 ? 6.613 11.656 9.914 1 96.94 196 LYS A CA 1
ATOM 1559 C C . LYS A 1 196 ? 5.289 11.594 10.672 1 96.94 196 LYS A C 1
ATOM 1561 O O . LYS A 1 196 ? 4.738 12.633 11.055 1 96.94 196 LYS A O 1
ATOM 1566 N N . ASN A 1 197 ? 4.848 10.406 10.891 1 95.38 197 ASN A N 1
ATOM 1567 C CA . ASN A 1 197 ? 3.549 10.242 11.539 1 95.38 197 ASN A CA 1
ATOM 1568 C C . ASN A 1 197 ? 3.629 10.508 13.039 1 95.38 197 ASN A C 1
ATOM 1570 O O . ASN A 1 197 ? 2.664 10.977 13.641 1 95.38 197 ASN A O 1
ATOM 1574 N N . LEU A 1 198 ? 4.77 10.18 13.594 1 97.19 198 LEU A N 1
ATOM 1575 C CA . LEU A 1 198 ? 4.969 10.539 14.992 1 97.19 198 LEU A CA 1
ATOM 1576 C C . LEU A 1 198 ? 4.883 12.047 15.188 1 97.19 198 LEU A C 1
ATOM 1578 O O . LEU A 1 198 ? 4.23 12.516 16.125 1 97.19 198 LEU A O 1
ATOM 1582 N N . HIS A 1 199 ? 5.555 12.75 14.359 1 97.25 199 HIS A N 1
ATOM 1583 C CA . HIS A 1 199 ? 5.488 14.211 14.438 1 97.25 199 HIS A CA 1
ATOM 1584 C C . HIS A 1 199 ? 4.066 14.711 14.211 1 97.25 199 HIS A C 1
ATOM 1586 O O . HIS A 1 199 ? 3.572 15.547 14.969 1 97.25 199 HIS A O 1
ATOM 1592 N N . ALA A 1 200 ? 3.426 14.188 13.211 1 95.19 200 ALA A N 1
ATOM 1593 C CA . ALA A 1 200 ? 2.059 14.602 12.906 1 95.19 200 ALA A CA 1
ATOM 1594 C C . ALA A 1 200 ? 1.123 14.32 14.078 1 95.19 200 ALA A C 1
ATOM 1596 O O . ALA A 1 200 ? 0.272 15.141 14.414 1 95.19 200 ALA A O 1
ATOM 1597 N N . ARG A 1 201 ? 1.289 13.148 14.641 1 96.25 201 ARG A N 1
ATOM 1598 C CA . ARG A 1 201 ? 0.432 12.781 15.766 1 96.25 201 ARG A CA 1
ATOM 1599 C C . ARG A 1 201 ? 0.71 13.656 16.984 1 96.25 201 ARG A C 1
ATOM 1601 O O . ARG A 1 201 ? -0.203 13.969 17.75 1 96.25 201 ARG A O 1
ATOM 1608 N N . SER A 1 202 ? 1.94 14.016 17.172 1 96.69 202 SER A N 1
ATOM 1609 C CA . SER A 1 202 ? 2.299 14.859 18.297 1 96.69 202 SER A CA 1
ATOM 1610 C C . SER A 1 202 ? 1.697 16.25 18.156 1 96.69 202 SER A C 1
ATOM 1612 O O . SER A 1 202 ? 1.3 16.859 19.156 1 96.69 202 SER A O 1
ATOM 1614 N N . VAL A 1 203 ? 1.676 16.734 17.016 1 93.94 203 VAL A N 1
ATOM 1615 C CA . VAL A 1 203 ? 1.098 18.047 16.766 1 93.94 203 VAL A CA 1
ATOM 1616 C C . VAL A 1 203 ? -0.416 18 16.953 1 93.94 203 VAL A C 1
ATOM 1618 O O . VAL A 1 203 ? -1.035 18.984 17.344 1 93.94 203 VAL A O 1
ATOM 1621 N N . ALA A 1 204 ? -0.994 16.828 16.844 1 93.25 204 ALA A N 1
ATOM 1622 C CA . ALA A 1 204 ? -2.441 16.641 16.922 1 93.25 204 ALA A CA 1
ATOM 1623 C C . ALA A 1 204 ? -2.898 16.453 18.375 1 93.25 204 ALA A C 1
ATOM 1625 O O . ALA A 1 204 ? -4.098 16.344 18.641 1 93.25 204 ALA A O 1
ATOM 1626 N N . ILE A 1 205 ? -2.025 16.469 19.297 1 95.44 205 ILE A N 1
ATOM 1627 C CA . ILE A 1 205 ? -2.355 16.25 20.703 1 95.44 205 ILE A CA 1
ATOM 1628 C C . ILE A 1 205 ? -3.354 17.312 21.172 1 95.44 205 ILE A C 1
ATOM 1630 O O . ILE A 1 205 ? -4.305 17 21.891 1 95.44 205 ILE A O 1
ATOM 1634 N N . ASP A 1 206 ? -3.227 18.5 20.703 1 92.12 206 ASP A N 1
ATOM 1635 C CA . ASP A 1 206 ? -4.082 19.609 21.125 1 92.12 206 ASP A CA 1
ATOM 1636 C C . ASP A 1 206 ? -5.512 19.422 20.625 1 92.12 206 ASP A C 1
ATOM 1638 O O . ASP A 1 206 ? -6.449 20.031 21.141 1 92.12 206 ASP A O 1
ATOM 1642 N N . GLN A 1 207 ? -5.652 18.594 19.641 1 91.25 207 GLN A N 1
ATOM 1643 C CA . GLN A 1 207 ? -6.965 18.375 19.031 1 91.25 207 GLN A CA 1
ATOM 1644 C C . GLN A 1 207 ? -7.641 17.141 19.609 1 91.25 207 GLN A C 1
ATOM 1646 O O . GLN A 1 207 ? -8.773 16.828 19.25 1 91.25 207 GLN A O 1
ATOM 1651 N N . GLU A 1 208 ? -7.02 16.469 20.422 1 93.94 208 GLU A N 1
ATOM 1652 C CA . GLU A 1 208 ? -7.574 15.227 20.984 1 93.94 208 GLU A CA 1
ATOM 1653 C C . GLU A 1 208 ? -8.938 15.477 21.625 1 93.94 208 GLU A C 1
ATOM 1655 O O . GLU A 1 208 ? -9.867 14.695 21.438 1 93.94 208 GLU A O 1
ATOM 1660 N N . ARG A 1 209 ? -9.062 16.531 22.328 1 93 209 ARG A N 1
ATOM 1661 C CA . ARG A 1 209 ? -10.297 16.828 23.031 1 93 209 ARG A CA 1
ATOM 1662 C C . ARG A 1 209 ? -11.438 17.094 22.047 1 93 209 ARG A C 1
ATOM 1664 O O . ARG A 1 209 ? -12.586 16.734 22.312 1 93 209 ARG A O 1
ATOM 1671 N N . LEU A 1 210 ? -11.078 17.734 21 1 91.5 210 LEU A N 1
ATOM 1672 C CA . LEU A 1 210 ? -12.07 18.016 19.969 1 91.5 210 LEU A CA 1
ATOM 1673 C C . LEU A 1 210 ? -12.641 16.719 19.406 1 91.5 210 LEU A C 1
ATOM 1675 O O . LEU A 1 210 ? -13.859 16.594 19.219 1 91.5 210 LEU A O 1
ATOM 1679 N N . VAL A 1 211 ? -11.789 15.773 19.156 1 93.19 211 VAL A N 1
ATOM 1680 C CA . VAL A 1 211 ? -12.219 14.5 18.594 1 93.19 211 VAL A CA 1
ATOM 1681 C C . VAL A 1 211 ? -12.969 13.695 19.656 1 93.19 211 VAL A C 1
ATOM 1683 O O . VAL A 1 211 ? -14.047 13.156 19.391 1 93.19 211 VAL A O 1
ATOM 1686 N N . ASP A 1 212 ? -12.398 13.727 20.844 1 92.62 212 ASP A N 1
ATOM 1687 C CA . ASP A 1 212 ? -12.953 12.922 21.922 1 92.62 212 ASP A CA 1
ATOM 1688 C C . ASP A 1 212 ? -14.328 13.422 22.328 1 92.62 212 ASP A C 1
ATOM 1690 O O . ASP A 1 212 ? -15.164 12.648 22.812 1 92.62 212 ASP A O 1
ATOM 1694 N N . ASN A 1 213 ? -14.641 14.703 22.047 1 92.44 213 ASN A N 1
ATOM 1695 C CA . ASN A 1 213 ? -15.891 15.297 22.516 1 92.44 213 ASN A CA 1
ATOM 1696 C C . ASN A 1 213 ? -16.875 15.484 21.359 1 92.44 213 ASN A C 1
ATOM 1698 O O . ASN A 1 213 ? -17.969 16.031 21.547 1 92.44 213 ASN A O 1
ATOM 1702 N N . ALA A 1 214 ? -16.406 15.125 20.234 1 88.62 214 ALA A N 1
ATOM 1703 C CA . ALA A 1 214 ? -17.312 15.211 19.109 1 88.62 214 ALA A CA 1
ATOM 1704 C C . ALA A 1 214 ? -18.5 14.266 19.281 1 88.62 214 ALA A C 1
ATOM 1706 O O . ALA A 1 214 ? -18.359 13.188 19.875 1 88.62 214 ALA A O 1
ATOM 1707 N N . LEU A 1 215 ? -19.703 14.664 18.75 1 89.75 215 LEU A N 1
ATOM 1708 C CA . LEU A 1 215 ? -20.891 13.828 18.812 1 89.75 215 LEU A CA 1
ATOM 1709 C C . LEU A 1 215 ? -20.656 12.492 18.125 1 89.75 215 LEU A C 1
ATOM 1711 O O . LEU A 1 215 ? -21.094 11.445 18.609 1 89.75 215 LEU A O 1
ATOM 1715 N N . ASP A 1 216 ? -20.062 12.523 16.938 1 92.25 216 ASP A N 1
ATOM 1716 C CA . ASP A 1 216 ? -19.641 11.359 16.172 1 92.25 216 ASP A CA 1
ATOM 1717 C C . ASP A 1 216 ? -18.203 11.516 15.688 1 92.25 216 ASP A C 1
ATOM 1719 O O . ASP A 1 216 ? -17.969 11.984 14.578 1 92.25 216 ASP A O 1
ATOM 1723 N N . PRO A 1 217 ? -17.281 11.062 16.547 1 94.06 217 PRO A N 1
ATOM 1724 C CA . PRO A 1 217 ? -15.867 11.266 16.219 1 94.06 217 PRO A CA 1
ATOM 1725 C C . PRO A 1 217 ? -15.484 10.672 14.867 1 94.06 217 PRO A C 1
ATOM 1727 O O . PRO A 1 217 ? -14.664 11.25 14.148 1 94.06 217 PRO A O 1
ATOM 1730 N N . TYR A 1 218 ? -16.078 9.516 14.508 1 94.69 218 TYR A N 1
ATOM 1731 C CA . TYR A 1 218 ? -15.781 8.891 13.219 1 94.69 218 TYR A CA 1
ATOM 1732 C C . TYR A 1 218 ? -16.172 9.812 12.07 1 94.69 218 TYR A C 1
ATOM 1734 O O . TYR A 1 218 ? -15.352 10.062 11.172 1 94.69 218 TYR A O 1
ATOM 1742 N N . THR A 1 219 ? -17.359 10.266 12.078 1 94.19 219 THR A N 1
ATOM 1743 C CA . THR A 1 219 ? -17.844 11.133 11.008 1 94.19 219 THR A CA 1
ATOM 1744 C C . THR A 1 219 ? -17.062 12.438 10.977 1 94.19 219 THR A C 1
ATOM 1746 O O . THR A 1 219 ? -16.781 12.977 9.906 1 94.19 219 THR A O 1
ATOM 1749 N N . PHE A 1 220 ? -16.797 12.875 12.164 1 92.25 220 PHE A N 1
ATOM 1750 C CA . PHE A 1 220 ? -16.031 14.109 12.281 1 92.25 220 PHE A CA 1
ATOM 1751 C C . PHE A 1 220 ? -14.688 13.977 11.57 1 92.25 220 PHE A C 1
ATOM 1753 O O . PHE A 1 220 ? -14.328 14.82 10.742 1 92.25 220 PHE A O 1
ATOM 1760 N N . VAL A 1 221 ? -13.969 12.922 11.805 1 94.44 221 VAL A N 1
ATOM 1761 C CA . VAL A 1 221 ? -12.641 12.695 11.234 1 94.44 221 VAL A CA 1
ATOM 1762 C C . VAL A 1 221 ? -12.758 12.406 9.742 1 94.44 221 VAL A C 1
ATOM 1764 O O . VAL A 1 221 ? -11.961 12.898 8.945 1 94.44 221 VAL A O 1
ATOM 1767 N N . LYS A 1 222 ? -13.703 11.586 9.352 1 96.19 222 LYS A N 1
ATOM 1768 C CA . LYS A 1 222 ? -13.945 11.281 7.949 1 96.19 222 LYS A CA 1
ATOM 1769 C C . LYS A 1 222 ? -14.156 12.555 7.137 1 96.19 222 LYS A C 1
ATOM 1771 O O . LYS A 1 222 ? -13.516 12.758 6.105 1 96.19 222 LYS A O 1
ATOM 1776 N N . ASP A 1 223 ? -15.008 13.422 7.617 1 92.88 223 ASP A N 1
ATOM 1777 C CA . ASP A 1 223 ? -15.352 14.641 6.895 1 92.88 223 ASP A CA 1
ATOM 1778 C C . ASP A 1 223 ? -14.156 15.586 6.82 1 92.88 223 ASP A C 1
ATOM 1780 O O . ASP A 1 223 ? -13.891 16.188 5.777 1 92.88 223 ASP A O 1
ATOM 1784 N N . ALA A 1 224 ? -13.523 15.68 7.887 1 91.5 224 ALA A N 1
ATOM 1785 C CA . ALA A 1 224 ? -12.328 16.516 7.914 1 91.5 224 ALA A CA 1
ATOM 1786 C C . ALA A 1 224 ? -11.281 16.016 6.922 1 91.5 224 ALA A C 1
ATOM 1788 O O . ALA A 1 224 ? -10.641 16.812 6.23 1 91.5 224 ALA A O 1
ATOM 1789 N N . TYR A 1 225 ? -11.117 14.734 6.852 1 93.69 225 TYR A N 1
ATOM 1790 C CA . TYR A 1 225 ? -10.125 14.141 5.961 1 93.69 225 TYR A CA 1
ATOM 1791 C C . TYR A 1 225 ? -10.492 14.391 4.504 1 93.69 225 TYR A C 1
ATOM 1793 O O . TYR A 1 225 ? -9.633 14.766 3.701 1 93.69 225 TYR A O 1
ATOM 1801 N N . ILE A 1 226 ? -11.688 14.109 4.172 1 94 226 ILE A N 1
ATOM 1802 C CA . ILE A 1 226 ? -12.133 14.273 2.793 1 94 226 ILE A CA 1
ATOM 1803 C C . ILE A 1 226 ? -11.992 15.742 2.385 1 94 226 ILE A C 1
ATOM 1805 O O . ILE A 1 226 ? -11.547 16.047 1.275 1 94 226 ILE A O 1
ATOM 1809 N N . GLN A 1 227 ? -12.344 16.641 3.281 1 92.19 227 GLN A N 1
ATOM 1810 C CA . GLN A 1 227 ? -12.188 18.062 3.02 1 92.19 227 GLN A CA 1
ATOM 1811 C C . GLN A 1 227 ? -10.719 18.422 2.795 1 92.19 227 GLN A C 1
ATOM 1813 O O . GLN A 1 227 ? -10.398 19.219 1.906 1 92.19 227 GLN A O 1
ATOM 1818 N N . HIS A 1 228 ? -9.93 17.859 3.574 1 91 228 HIS A N 1
ATOM 1819 C CA . HIS A 1 228 ? -8.5 18.094 3.443 1 91 228 HIS A CA 1
ATOM 1820 C C . HIS A 1 228 ? -7.984 17.625 2.084 1 91 228 HIS A C 1
ATOM 1822 O O . HIS A 1 228 ? -7.172 18.312 1.457 1 91 228 HIS A O 1
ATOM 1828 N N . MET A 1 229 ? -8.391 16.453 1.687 1 91.81 229 MET A N 1
ATOM 1829 C CA . MET A 1 229 ? -7.996 15.922 0.387 1 91.81 229 MET A CA 1
ATOM 1830 C C . MET A 1 229 ? -8.43 16.844 -0.741 1 91.81 229 MET A C 1
ATOM 1832 O O . MET A 1 229 ? -7.676 17.078 -1.686 1 91.81 229 MET A O 1
ATOM 1836 N N . ASP A 1 230 ? -9.594 17.406 -0.607 1 89.31 230 ASP A N 1
ATOM 1837 C CA . ASP A 1 230 ? -10.102 18.344 -1.608 1 89.31 230 ASP A CA 1
ATOM 1838 C C . ASP A 1 230 ? -9.305 19.641 -1.595 1 89.31 230 ASP A C 1
ATOM 1840 O O . ASP A 1 230 ? -9.008 20.203 -2.65 1 89.31 230 ASP A O 1
ATOM 1844 N N . TYR A 1 231 ? -9.023 20.047 -0.42 1 88.75 231 TYR A N 1
ATOM 1845 C CA . TYR A 1 231 ? -8.242 21.266 -0.265 1 88.75 231 TYR A CA 1
ATOM 1846 C C . TYR A 1 231 ? -6.883 21.125 -0.945 1 88.75 231 TYR A C 1
ATOM 1848 O O . TYR A 1 231 ? -6.414 22.062 -1.591 1 88.75 231 TYR A O 1
ATOM 1856 N N . LYS A 1 232 ? -6.242 20 -0.797 1 90.38 232 LYS A N 1
ATOM 1857 C CA . LYS A 1 232 ? -4.922 19.766 -1.375 1 90.38 232 LYS A CA 1
ATOM 1858 C C . LYS A 1 232 ? -4.973 19.828 -2.898 1 90.38 232 LYS A C 1
ATOM 1860 O O . LYS A 1 232 ? -4.043 20.328 -3.535 1 90.38 232 LYS A O 1
ATOM 1865 N N . VAL A 1 233 ? -6 19.312 -3.455 1 88.19 233 VAL A N 1
ATOM 1866 C CA . VAL A 1 233 ? -6.121 19.234 -4.906 1 88.19 233 VAL A CA 1
ATOM 1867 C C . VAL A 1 233 ? -6.352 20.641 -5.477 1 88.19 233 VAL A C 1
ATOM 1869 O O . VAL A 1 233 ? -5.785 20.984 -6.512 1 88.19 233 VAL A O 1
ATOM 1872 N N . TYR A 1 234 ? -7.07 21.469 -4.785 1 81.31 234 TYR A N 1
ATOM 1873 C CA . TYR A 1 234 ? -7.48 22.766 -5.332 1 81.31 234 TYR A CA 1
ATOM 1874 C C . TYR A 1 234 ? -6.645 23.891 -4.75 1 81.31 234 TYR A C 1
ATOM 1876 O O . TYR A 1 234 ? -6.961 25.062 -4.938 1 81.31 234 TYR A O 1
ATOM 1884 N N . ASP A 1 235 ? -5.617 23.469 -4.23 1 73.56 235 ASP A N 1
ATOM 1885 C CA . ASP A 1 235 ? -4.719 24.453 -3.633 1 73.56 235 ASP A CA 1
ATOM 1886 C C . ASP A 1 235 ? -5.5 25.516 -2.859 1 73.56 235 ASP A C 1
ATOM 1888 O O . ASP A 1 235 ? -5.27 26.719 -3.029 1 73.56 235 ASP A O 1
ATOM 1892 N N . GLY A 1 236 ? -6.465 25.047 -2.209 1 67.38 236 GLY A N 1
ATOM 1893 C CA . GLY A 1 236 ? -7.254 25.938 -1.367 1 67.38 236 GLY A CA 1
ATOM 1894 C C . GLY A 1 236 ? -8.492 26.484 -2.062 1 67.38 236 GLY A C 1
ATOM 1895 O O . GLY A 1 236 ? -9.398 27 -1.411 1 67.38 236 GLY A O 1
ATOM 1896 N N . ASN A 1 237 ? -8.477 26.5 -3.354 1 55.34 237 ASN A N 1
ATOM 1897 C CA . ASN A 1 237 ? -9.641 27 -4.086 1 55.34 237 ASN A CA 1
ATOM 1898 C C . ASN A 1 237 ? -10.641 25.891 -4.359 1 55.34 237 ASN A C 1
ATOM 1900 O O . ASN A 1 237 ? -10.773 25.422 -5.492 1 55.34 237 ASN A O 1
ATOM 1904 N N . VAL A 1 238 ? -11.211 25.359 -3.27 1 56.28 238 VAL A N 1
ATOM 1905 C CA . VAL A 1 238 ? -12.172 24.266 -3.436 1 56.28 238 VAL A CA 1
ATOM 1906 C C . VAL A 1 238 ? -13.469 24.812 -4.027 1 56.28 238 VAL A C 1
ATOM 1908 O O . VAL A 1 238 ? -13.984 25.828 -3.574 1 56.28 238 VAL A O 1
ATOM 1911 N N . PRO A 1 239 ? -13.898 24.359 -5.148 1 48.34 239 PRO A N 1
ATOM 1912 C CA . PRO A 1 239 ? -15.211 24.781 -5.629 1 48.34 239 PRO A CA 1
ATOM 1913 C C . PRO A 1 239 ? -16.297 24.672 -4.559 1 48.34 239 PRO A C 1
ATOM 1915 O O . PRO A 1 239 ? -16.281 23.734 -3.762 1 48.34 239 PRO A O 1
ATOM 1918 N N . SER A 1 240 ? -16.703 25.75 -3.984 1 45.09 240 SER A N 1
ATOM 1919 C CA . SER A 1 240 ? -17.656 25.938 -2.895 1 45.09 240 SER A CA 1
ATOM 1920 C C . SER A 1 240 ? -18.906 25.078 -3.094 1 45.09 240 SER A C 1
ATOM 1922 O O . SER A 1 240 ? -19.609 25.219 -4.09 1 45.09 240 SER A O 1
ATOM 1924 N N . ASN A 1 241 ? -19.016 23.859 -3.012 1 40.94 241 ASN A N 1
ATOM 1925 C CA . ASN A 1 241 ? -20.406 23.531 -2.711 1 40.94 241 ASN A CA 1
ATOM 1926 C C . ASN A 1 241 ? -20.859 24.188 -1.415 1 40.94 241 ASN A C 1
ATOM 1928 O O . ASN A 1 241 ? -20.281 23.969 -0.355 1 40.94 241 ASN A O 1
ATOM 1932 N N . GLU A 1 242 ? -21.5 25.312 -1.391 1 39.22 242 GLU A N 1
ATOM 1933 C CA . GLU A 1 242 ? -22.016 26.25 -0.41 1 39.22 242 GLU A CA 1
ATOM 1934 C C . GLU A 1 242 ? -22.484 25.547 0.855 1 39.22 242 GLU A C 1
ATOM 1936 O O . GLU A 1 242 ? -22.266 26.031 1.966 1 39.22 242 GLU A O 1
ATOM 1941 N N . ASP A 1 243 ? -23.234 24.469 0.732 1 41.97 243 ASP A N 1
ATOM 1942 C CA . ASP A 1 243 ? -24.062 23.984 1.829 1 41.97 243 ASP A CA 1
ATOM 1943 C C . ASP A 1 243 ? -23.219 23.297 2.898 1 41.97 243 ASP A C 1
ATOM 1945 O O . ASP A 1 243 ? -23.531 23.359 4.086 1 41.97 243 ASP A O 1
ATOM 1949 N N . GLU A 1 244 ? -22.219 22.609 2.57 1 42.94 244 GLU A N 1
ATOM 1950 C CA . GLU A 1 244 ? -21.516 21.797 3.559 1 42.94 244 GLU A CA 1
ATOM 1951 C C . GLU A 1 244 ? -20.531 22.625 4.367 1 42.94 244 GLU A C 1
ATOM 1953 O O . GLU A 1 244 ? -20.25 22.312 5.523 1 42.94 244 GLU A O 1
ATOM 1958 N N . ASP A 1 245 ? -20 23.672 3.904 1 42.03 245 ASP A N 1
ATOM 1959 C CA . ASP A 1 245 ? -19.156 24.609 4.66 1 42.03 245 ASP A CA 1
ATOM 1960 C C . ASP A 1 245 ? -19.953 25.266 5.777 1 42.03 245 ASP A C 1
ATOM 1962 O O . ASP A 1 245 ? -19.422 25.5 6.871 1 42.03 245 ASP A O 1
ATOM 1966 N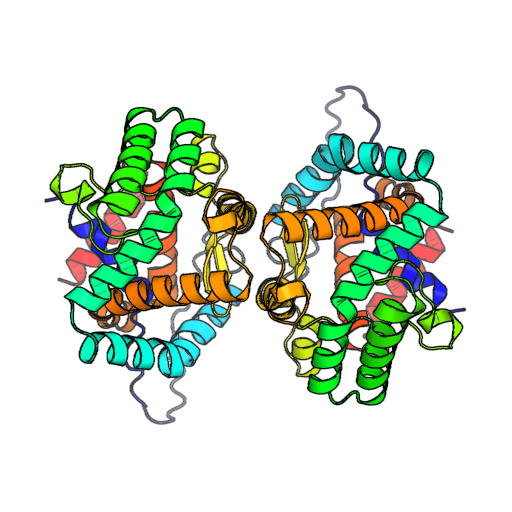 N . GLU A 1 246 ? -21.156 25.703 5.484 1 43.38 246 GLU A N 1
ATOM 1967 C CA . GLU A 1 246 ? -22.016 26.328 6.477 1 43.38 246 GLU A CA 1
ATOM 1968 C C . GLU A 1 246 ? -22.266 25.406 7.66 1 43.38 246 GLU A C 1
ATOM 1970 O O . GLU A 1 246 ? -22.281 25.844 8.812 1 43.38 246 GLU A O 1
ATOM 1975 N N . LEU A 1 247 ? -22.406 24.141 7.383 1 41.72 247 LEU A N 1
ATOM 1976 C CA . LEU A 1 247 ? -22.719 23.25 8.492 1 41.72 247 LEU A CA 1
ATOM 1977 C C . LEU A 1 247 ? -21.5 23.047 9.383 1 41.72 247 LEU A C 1
ATOM 1979 O O . LEU A 1 247 ? -21.625 23.016 10.609 1 41.72 247 LEU A O 1
ATOM 1983 N N . LEU A 1 248 ? -20.328 23 8.836 1 44.5 248 LEU A N 1
ATOM 1984 C CA . LEU A 1 248 ? -19.125 22.906 9.648 1 44.5 248 LEU A CA 1
ATOM 1985 C C . LEU A 1 248 ? -18.875 24.219 10.398 1 44.5 248 LEU A C 1
ATOM 1987 O O . LEU A 1 248 ? -18.516 24.203 11.578 1 44.5 248 LEU A O 1
ATOM 1991 N N . ASP A 1 249 ? -19.094 25.375 9.789 1 44.91 249 ASP A N 1
ATOM 1992 C CA . ASP A 1 249 ? -19.047 26.641 10.492 1 44.91 249 ASP A CA 1
ATOM 1993 C C . ASP A 1 249 ? -20.094 26.703 11.602 1 44.91 249 ASP A C 1
ATOM 1995 O O . ASP A 1 249 ? -19.812 27.156 12.711 1 44.91 249 ASP A O 1
ATOM 1999 N N . GLU A 1 250 ? -21.297 26.281 11.328 1 43.84 250 GLU A N 1
ATOM 2000 C CA . GLU A 1 250 ? -22.359 26.281 12.328 1 43.84 250 GLU A CA 1
ATOM 2001 C C . GLU A 1 250 ? -22.016 25.344 13.484 1 43.84 250 GLU A C 1
ATOM 2003 O O . GLU A 1 250 ? -22.219 25.672 14.648 1 43.84 250 GLU A O 1
ATOM 2008 N N . TYR A 1 251 ? -21.484 24.203 13.148 1 43.59 251 TYR A N 1
ATOM 2009 C CA . TYR A 1 251 ? -21.109 23.266 14.203 1 43.59 251 TYR A CA 1
ATOM 2010 C C . TYR A 1 251 ? -19.938 23.797 15.016 1 43.59 251 TYR A C 1
ATOM 2012 O O . TYR A 1 251 ? -19.922 23.688 16.234 1 43.59 251 TYR A O 1
ATOM 2020 N N . MET A 1 252 ? -19 24.375 14.398 1 44.28 252 MET A N 1
ATOM 2021 C CA . MET A 1 252 ? -17.906 25 15.141 1 44.28 252 MET A CA 1
ATOM 2022 C C . MET A 1 252 ? -18.406 26.172 15.977 1 44.28 252 MET A C 1
ATOM 2024 O O . MET A 1 252 ? -17.953 26.391 17.094 1 44.28 252 MET A O 1
ATOM 2028 N N . GLN A 1 253 ? -19.375 26.984 15.492 1 43.66 253 GLN A N 1
ATOM 2029 C CA . GLN A 1 253 ? -19.984 28.078 16.25 1 43.66 253 GLN A CA 1
ATOM 2030 C C . GLN A 1 253 ? -20.766 27.547 17.453 1 43.66 253 GLN A C 1
ATOM 2032 O O . GLN A 1 253 ? -20.797 28.172 18.5 1 43.66 253 GLN A O 1
ATOM 2037 N N . GLU A 1 254 ? -21.438 26.5 17.266 1 41.06 254 GLU A N 1
ATOM 2038 C CA . GLU A 1 254 ? -22.203 25.969 18.391 1 41.06 254 GLU A CA 1
ATOM 2039 C C . GLU A 1 254 ? -21.281 25.422 19.484 1 41.06 254 GLU A C 1
ATOM 2041 O O . GLU A 1 254 ? -21.672 25.328 20.641 1 41.06 254 GLU A O 1
ATOM 2046 N N . LEU A 1 255 ? -20.125 25.016 19.047 1 40 255 LEU A N 1
ATOM 2047 C CA . LEU A 1 255 ? -19.203 24.547 20.078 1 40 255 LEU A CA 1
ATOM 2048 C C . LEU A 1 255 ? -18.484 25.703 20.734 1 40 255 LEU A C 1
ATOM 2050 O O . LEU A 1 255 ? -17.797 25.531 21.75 1 40 255 LEU A O 1
ATOM 2054 N N . GLU A 1 256 ? -18.5 26.859 20.203 1 36.5 256 GLU A N 1
ATOM 2055 C CA . GLU A 1 256 ? -18.078 28.031 20.953 1 36.5 256 GLU A CA 1
ATOM 2056 C C . GLU A 1 256 ? -19.172 28.516 21.906 1 36.5 256 GLU A C 1
ATOM 2058 O O . GLU A 1 256 ? -20.359 28.484 21.547 1 36.5 256 GLU A O 1
ATOM 2063 N N . MET B 1 1 ? -6.254 -36.188 -8.273 1 25.55 1 MET B N 1
ATOM 2064 C CA . MET B 1 1 ? -6.934 -35.656 -9.461 1 25.55 1 MET B CA 1
ATOM 2065 C C . MET B 1 1 ? -7.664 -34.375 -9.141 1 25.55 1 MET B C 1
ATOM 2067 O O . MET B 1 1 ? -8.18 -33.688 -10.047 1 25.55 1 MET B O 1
ATOM 2071 N N . LYS B 1 2 ? -8.148 -34.281 -7.863 1 32.25 2 LYS B N 1
ATOM 2072 C CA . LYS B 1 2 ? -8.906 -33.156 -7.312 1 32.25 2 LYS B CA 1
ATOM 2073 C C . LYS B 1 2 ? -8.039 -31.891 -7.23 1 32.25 2 LYS B C 1
ATOM 2075 O O . LYS B 1 2 ? -8.547 -30.797 -6.984 1 32.25 2 LYS B O 1
ATOM 2080 N N . PHE B 1 3 ? -6.734 -32.031 -7.141 1 29.72 3 PHE B N 1
ATOM 2081 C CA . PHE B 1 3 ? -5.754 -31 -6.852 1 29.72 3 PHE B CA 1
ATOM 2082 C C . PHE B 1 3 ? -5.512 -30.125 -8.078 1 29.72 3 PHE B C 1
ATOM 2084 O O . PHE B 1 3 ? -4.953 -29.031 -7.969 1 29.72 3 PHE B O 1
ATOM 2091 N N . LYS B 1 4 ? -5.641 -30.688 -9.344 1 31.72 4 LYS B N 1
ATOM 2092 C CA . LYS B 1 4 ? -5.285 -30.047 -10.602 1 31.72 4 LYS B CA 1
ATOM 2093 C C . LYS B 1 4 ? -6.195 -28.859 -10.891 1 31.72 4 LYS B C 1
ATOM 2095 O O . LYS B 1 4 ? -5.793 -27.906 -11.562 1 31.72 4 LYS B O 1
ATOM 2100 N N . TRP B 1 5 ? -7.477 -28.891 -10.469 1 30.2 5 TRP B N 1
ATOM 2101 C CA . TRP B 1 5 ? -8.422 -27.891 -10.945 1 30.2 5 TRP B CA 1
ATOM 2102 C C . TRP B 1 5 ? -8.219 -26.562 -10.219 1 30.2 5 TRP B C 1
ATOM 2104 O O . TRP B 1 5 ? -8.617 -25.516 -10.7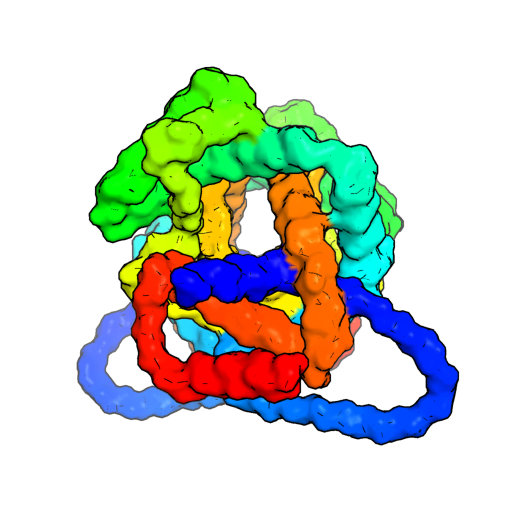27 1 30.2 5 TRP B O 1
ATOM 2114 N N . ILE B 1 6 ? -7.789 -26.609 -8.953 1 29.77 6 ILE B N 1
ATOM 2115 C CA . ILE B 1 6 ? -7.707 -25.359 -8.203 1 29.77 6 ILE B CA 1
ATOM 2116 C C . ILE B 1 6 ? -6.613 -24.469 -8.781 1 29.77 6 ILE B C 1
ATOM 2118 O O . ILE B 1 6 ? -6.727 -23.25 -8.766 1 29.77 6 ILE B O 1
ATOM 2122 N N . LEU B 1 7 ? -5.57 -25.016 -9.406 1 31.31 7 LEU B N 1
ATOM 2123 C CA . LEU B 1 7 ? -4.492 -24.234 -9.992 1 31.31 7 LEU B CA 1
ATOM 2124 C C . LEU B 1 7 ? -5 -23.406 -11.164 1 31.31 7 LEU B C 1
ATOM 2126 O O . LEU B 1 7 ? -4.465 -22.328 -11.445 1 31.31 7 LEU B O 1
ATOM 2130 N N . MET B 1 8 ? -6.043 -23.922 -11.898 1 29.69 8 MET B N 1
ATOM 2131 C CA . MET B 1 8 ? -6.48 -23.266 -13.125 1 29.69 8 MET B CA 1
ATOM 2132 C C . MET B 1 8 ? -7.113 -21.906 -12.82 1 29.69 8 MET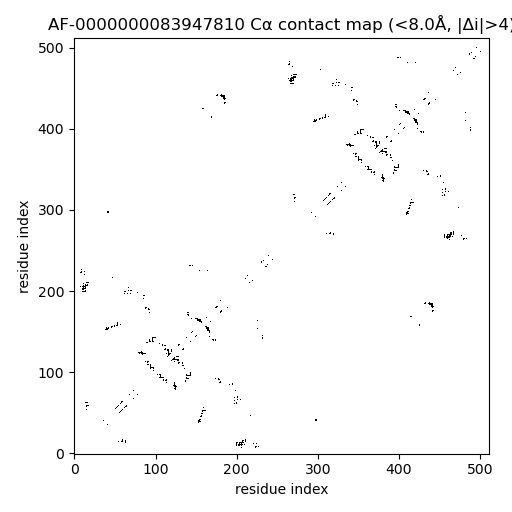 B C 1
ATOM 2134 O O . MET B 1 8 ? -7.016 -20.969 -13.625 1 29.69 8 MET B O 1
ATOM 2138 N N . VAL B 1 9 ? -7.848 -21.828 -11.688 1 31.28 9 VAL B N 1
ATOM 2139 C CA . VAL B 1 9 ? -8.633 -20.609 -11.531 1 31.28 9 VAL B CA 1
ATOM 2140 C C . VAL B 1 9 ? -7.703 -19.438 -11.258 1 31.28 9 VAL B C 1
ATOM 2142 O O . VAL B 1 9 ? -7.941 -18.328 -11.742 1 31.28 9 VAL B O 1
ATOM 2145 N N . VAL B 1 10 ? -6.664 -19.656 -10.492 1 33.59 10 VAL B N 1
ATOM 2146 C CA . VAL B 1 10 ? -5.918 -18.469 -10.086 1 33.59 10 VAL B CA 1
ATOM 2147 C C . VAL B 1 10 ? -5.176 -17.875 -11.281 1 33.59 10 VAL B C 1
ATOM 2149 O O . VAL B 1 10 ? -4.961 -16.672 -11.359 1 33.59 10 VAL B O 1
ATOM 2152 N N . ALA B 1 11 ? -4.785 -18.703 -12.25 1 32.28 11 ALA B N 1
ATOM 2153 C CA . ALA B 1 11 ? -4.047 -18.156 -13.383 1 32.28 11 ALA B CA 1
ATOM 2154 C C . ALA B 1 11 ? -4.961 -17.344 -14.297 1 32.28 11 ALA B C 1
ATOM 2156 O O . ALA B 1 11 ? -4.488 -16.562 -15.125 1 32.28 11 ALA B O 1
ATOM 2157 N N . ALA B 1 12 ? -6.254 -17.719 -14.25 1 31.59 12 ALA B N 1
ATOM 2158 C CA . ALA B 1 12 ? -7.168 -17.125 -15.227 1 31.59 12 ALA B CA 1
ATOM 2159 C C . ALA B 1 12 ? -7.309 -15.625 -15.023 1 31.59 12 ALA B C 1
ATOM 2161 O O . ALA B 1 12 ? -7.992 -14.945 -15.789 1 31.59 12 ALA B O 1
ATOM 2162 N N . LEU B 1 13 ? -6.828 -15.141 -13.867 1 32.03 13 LEU B N 1
ATOM 2163 C CA . LEU B 1 13 ? -7.309 -13.773 -13.688 1 32.03 13 LEU B CA 1
ATOM 2164 C C . LEU B 1 13 ? -6.754 -12.852 -14.773 1 32.03 13 LEU B C 1
ATOM 2166 O O . LEU B 1 13 ? -7.121 -11.68 -14.844 1 32.03 13 LEU B O 1
ATOM 2170 N N . SER B 1 14 ? -5.617 -13.172 -15.414 1 25.48 14 SER B N 1
ATOM 2171 C CA . SER B 1 14 ? -5.125 -12.086 -16.266 1 25.48 14 SER B CA 1
ATOM 2172 C C . SER B 1 14 ? -5.777 -12.117 -17.641 1 25.48 14 SER B C 1
ATOM 2174 O O . SER B 1 14 ? -5.398 -11.352 -18.531 1 25.48 14 SER B O 1
ATOM 2176 N N . ALA B 1 15 ? -6.523 -13.141 -18.016 1 24.14 15 ALA B N 1
ATOM 2177 C CA . ALA B 1 15 ? -6.68 -13.336 -19.453 1 24.14 15 ALA B CA 1
ATOM 2178 C C . ALA B 1 15 ? -7.84 -12.508 -19.984 1 24.14 15 ALA B C 1
ATOM 2180 O O . ALA B 1 15 ? -9.008 -12.875 -19.812 1 24.14 15 ALA B O 1
ATOM 2181 N N . HIS B 1 16 ? -8.016 -11.141 -19.969 1 24.34 16 HIS B N 1
ATOM 2182 C CA . HIS B 1 16 ? -9.219 -10.531 -20.516 1 24.34 16 HIS B CA 1
ATOM 2183 C C . HIS B 1 16 ? -9.219 -10.562 -22.047 1 24.34 16 HIS B C 1
ATOM 2185 O O . HIS B 1 16 ? -8.305 -10.023 -22.672 1 24.34 16 HIS B O 1
ATOM 2191 N N . SER B 1 17 ? -9.781 -11.562 -22.703 1 21.58 17 SER B N 1
ATOM 2192 C CA . SER B 1 17 ? -9.906 -11.625 -24.156 1 21.58 17 SER B CA 1
ATOM 2193 C C . SER B 1 17 ? -10.617 -10.383 -24.703 1 21.58 17 SER B C 1
ATOM 2195 O O . SER B 1 17 ? -11.234 -9.633 -23.938 1 21.58 17 SER B O 1
ATOM 2197 N N . ALA B 1 18 ? -11.281 -10.555 -26 1 20.78 18 ALA B N 1
ATOM 2198 C CA . ALA B 1 18 ? -11.586 -10.008 -27.312 1 20.78 18 ALA B CA 1
ATOM 2199 C C . ALA B 1 18 ? -12.922 -9.266 -27.312 1 20.78 18 ALA B C 1
ATOM 2201 O O . ALA B 1 18 ? -13.969 -9.875 -27.109 1 20.78 18 ALA B O 1
ATOM 2202 N N . VAL B 1 19 ? -13.125 -8.078 -26.812 1 24.95 19 VAL B N 1
ATOM 2203 C CA . VAL B 1 19 ? -14.375 -7.391 -27.125 1 24.95 19 VAL B CA 1
ATOM 2204 C C . VAL B 1 19 ? -14.531 -7.238 -28.641 1 24.95 19 VAL B C 1
ATOM 2206 O O . VAL B 1 19 ? -13.672 -6.66 -29.297 1 24.95 19 VAL B O 1
ATOM 2209 N N . ALA B 1 20 ? -15.367 -8.078 -29.328 1 23.55 20 ALA B N 1
ATOM 2210 C CA . ALA B 1 20 ? -15.922 -7.852 -30.656 1 23.55 20 ALA B CA 1
ATOM 2211 C C . ALA B 1 20 ? -16.562 -6.469 -30.766 1 23.55 20 ALA B C 1
ATOM 2213 O O . ALA B 1 20 ? -17.219 -6.012 -29.828 1 23.55 20 ALA B O 1
ATOM 2214 N N . ALA B 1 21 ? -16.172 -5.574 -31.688 1 24.92 21 ALA B N 1
ATOM 2215 C CA . ALA B 1 21 ? -16.578 -4.262 -32.188 1 24.92 21 ALA B CA 1
ATOM 2216 C C . ALA B 1 21 ? -18.047 -4.262 -32.625 1 24.92 21 ALA B C 1
ATOM 2218 O O . ALA B 1 21 ? -18.359 -4.637 -33.75 1 24.92 21 ALA B O 1
ATOM 2219 N N . GLY B 1 22 ? -19.125 -4.898 -31.906 1 24.81 22 GLY B N 1
ATOM 2220 C CA . GLY B 1 22 ? -20.438 -4.754 -32.531 1 24.81 22 GLY B CA 1
ATOM 2221 C C . GLY B 1 22 ? -20.844 -3.305 -32.719 1 24.81 22 GLY B C 1
ATOM 2222 O O . GLY B 1 22 ? -20.359 -2.42 -32 1 24.81 22 GLY B O 1
ATOM 2223 N N . SER B 1 23 ? -21.562 -2.953 -33.875 1 28.05 23 SER B N 1
ATOM 2224 C CA . SER B 1 23 ? -22.328 -1.842 -34.438 1 28.05 23 SER B CA 1
ATOM 2225 C C . SER B 1 23 ? -23.219 -1.188 -33.375 1 28.05 23 SER B C 1
ATOM 2227 O O . SER B 1 23 ? -23.562 -1.814 -32.375 1 28.05 23 SER B O 1
ATOM 2229 N N . GLY B 1 24 ? -23.5 0.223 -33.406 1 28.62 24 GLY B N 1
ATOM 2230 C CA . GLY B 1 24 ? -24.141 1.313 -32.719 1 28.62 24 GLY B CA 1
ATOM 2231 C C . GLY B 1 24 ? -25.594 1.019 -32.375 1 28.62 24 GLY B C 1
ATOM 2232 O O . GLY B 1 24 ? -26.375 1.937 -32.094 1 28.62 24 GLY B O 1
ATOM 2233 N N . GLU B 1 25 ? -26.25 -0.101 -32.844 1 29.17 25 GLU B N 1
ATOM 2234 C CA . GLU B 1 25 ? -27.656 -0.097 -32.438 1 29.17 25 GLU B CA 1
ATOM 2235 C C . GLU B 1 25 ? -27.797 -0.018 -30.938 1 29.17 25 GLU B C 1
ATOM 2237 O O . GLU B 1 25 ? -27.094 -0.71 -30.203 1 29.17 25 GLU B O 1
ATOM 2242 N N . SER B 1 26 ? -28.328 1.11 -30.375 1 30.73 26 SER B N 1
ATOM 2243 C CA . SER B 1 26 ? -28.797 1.448 -29.047 1 30.73 26 SER B CA 1
ATOM 2244 C C . SER B 1 26 ? -29.453 0.251 -28.375 1 30.73 26 SER B C 1
ATOM 2246 O O . SER B 1 26 ? -30.688 0.185 -28.281 1 30.73 26 SER B O 1
ATOM 2248 N N . ASN B 1 27 ? -29.234 -0.99 -28.859 1 28.77 27 ASN B N 1
ATOM 2249 C CA . ASN B 1 27 ? -29.984 -2.012 -28.156 1 28.77 27 ASN B CA 1
ATOM 2250 C C . ASN B 1 27 ? -29.781 -1.914 -26.641 1 28.77 27 ASN B C 1
ATOM 2252 O O . ASN B 1 27 ? -28.656 -1.85 -26.172 1 28.77 27 ASN B O 1
ATOM 2256 N N . ASN B 1 28 ? -30.812 -1.302 -25.906 1 29.31 28 ASN B N 1
ATOM 2257 C CA . ASN B 1 28 ? -31.156 -1.371 -24.5 1 29.31 28 ASN B CA 1
ATOM 2258 C C . ASN B 1 28 ? -30.734 -2.703 -23.875 1 29.31 28 ASN B C 1
ATOM 2260 O O . ASN B 1 28 ? -31.547 -3.623 -23.766 1 29.31 28 ASN B O 1
ATOM 2264 N N . THR B 1 29 ? -29.859 -3.408 -24.422 1 30.03 29 THR B N 1
ATOM 2265 C CA . THR B 1 29 ? -29.531 -4.656 -23.734 1 30.03 29 THR B CA 1
ATOM 2266 C C . THR B 1 29 ? -29.312 -4.422 -22.25 1 30.03 29 THR B C 1
ATOM 2268 O O . THR B 1 29 ? -28.391 -3.717 -21.844 1 30.03 29 THR B O 1
ATOM 2271 N N . GLN B 1 30 ? -30.406 -4.117 -21.484 1 32.22 30 GLN B N 1
ATOM 2272 C CA . GLN B 1 30 ? -30.5 -4.191 -20.031 1 32.22 30 GLN B CA 1
ATOM 2273 C C . GLN B 1 30 ? -29.594 -5.293 -19.484 1 32.22 30 GLN B C 1
ATOM 2275 O O . GLN B 1 30 ? -29.938 -6.477 -19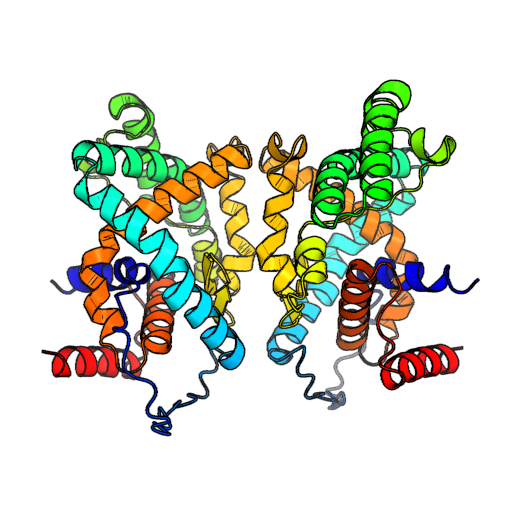.547 1 32.22 30 GLN B O 1
ATOM 2280 N N . GLY B 1 31 ? -28.406 -5.367 -19.844 1 34.28 31 GLY B N 1
ATOM 2281 C CA . GLY B 1 31 ? -27.578 -6.387 -19.203 1 34.28 31 GLY B CA 1
ATOM 2282 C C . GLY B 1 31 ? -27.922 -6.598 -17.75 1 34.28 31 GLY B C 1
ATOM 2283 O O . GLY B 1 31 ? -28.234 -5.641 -17.031 1 34.28 31 GLY B O 1
ATOM 2284 N N . VAL B 1 32 ? -28.703 -7.594 -17.469 1 34.16 32 VAL B N 1
ATOM 2285 C CA . VAL B 1 32 ? -29.125 -8 -16.125 1 34.16 32 VAL B CA 1
ATOM 2286 C C . VAL B 1 32 ? -27.969 -7.801 -15.148 1 34.16 32 VAL B C 1
ATOM 2288 O O . VAL B 1 32 ? -26.891 -8.391 -15.312 1 34.16 32 VAL B O 1
ATOM 2291 N N . ARG B 1 33 ? -27.656 -6.605 -14.789 1 41.47 33 ARG B N 1
ATOM 2292 C CA . ARG B 1 33 ? -26.797 -6.445 -13.617 1 41.47 33 ARG B CA 1
ATOM 2293 C C . ARG B 1 33 ? -27.422 -7.102 -12.391 1 41.47 33 ARG B C 1
ATOM 2295 O O . ARG B 1 33 ? -28.516 -6.719 -11.953 1 41.47 33 ARG B O 1
ATOM 2302 N N . ILE B 1 34 ? -27.328 -8.391 -12.234 1 40.88 34 ILE B N 1
ATOM 2303 C CA . ILE B 1 34 ? -27.75 -9.031 -10.992 1 40.88 34 ILE B CA 1
ATOM 2304 C C . ILE B 1 34 ? -26.969 -8.445 -9.812 1 40.88 34 ILE B C 1
ATOM 2306 O O . ILE B 1 34 ? -25.75 -8.555 -9.758 1 40.88 34 ILE B O 1
ATOM 2310 N N . SER B 1 35 ? -27.312 -7.309 -9.359 1 49.69 35 SER B N 1
ATOM 2311 C CA . SER B 1 35 ? -26.734 -6.852 -8.102 1 49.69 35 SER B CA 1
ATOM 2312 C C . SER B 1 35 ? -26.969 -7.859 -6.984 1 49.69 35 SER B C 1
ATOM 2314 O O . SER B 1 35 ? -28.109 -8.203 -6.684 1 49.69 35 SER B O 1
ATOM 2316 N N . TYR B 1 36 ? -26 -8.828 -6.836 1 53.53 36 TYR B N 1
ATOM 2317 C CA . TYR B 1 36 ? -26.078 -9.742 -5.707 1 53.53 36 TYR B CA 1
ATOM 2318 C C . TYR B 1 36 ? -25.641 -9.055 -4.418 1 53.53 36 TYR B C 1
ATOM 2320 O O . TYR B 1 36 ? -24.719 -8.234 -4.422 1 53.53 36 TYR B O 1
ATOM 2328 N N . ASN B 1 37 ? -26.5 -8.602 -3.664 1 74.56 37 ASN B N 1
ATOM 2329 C CA . ASN B 1 37 ? -26.188 -8.141 -2.316 1 74.56 37 ASN B CA 1
ATOM 2330 C C . ASN B 1 37 ? -25.172 -9.055 -1.633 1 74.56 37 ASN B C 1
ATOM 2332 O O . ASN B 1 37 ? -25.5 -9.75 -0.673 1 74.56 37 ASN B O 1
ATOM 2336 N N . ASP B 1 38 ? -23.969 -9.156 -2.293 1 88.56 38 ASP B N 1
ATOM 2337 C CA . ASP B 1 38 ? -22.875 -9.914 -1.684 1 88.56 38 ASP B CA 1
ATOM 2338 C C . ASP B 1 38 ? -22.219 -9.125 -0.557 1 88.56 38 ASP B C 1
ATOM 2340 O O . ASP B 1 38 ? -21.594 -8.086 -0.802 1 88.56 38 ASP B O 1
ATOM 2344 N N . PRO B 1 39 ? -22.484 -9.578 0.635 1 89.44 39 PRO B N 1
ATOM 2345 C CA . PRO B 1 39 ? -21.906 -8.852 1.771 1 89.44 39 PRO B CA 1
ATOM 2346 C C . PRO B 1 39 ? -20.391 -8.727 1.688 1 89.44 39 PRO B C 1
ATOM 2348 O O . PRO B 1 39 ? -19.797 -7.852 2.324 1 89.44 39 PRO B O 1
ATOM 2351 N N . ARG B 1 40 ? -19.75 -9.539 0.905 1 93.75 40 ARG B N 1
ATOM 2352 C CA . ARG B 1 40 ? -18.297 -9.492 0.743 1 93.75 40 ARG B CA 1
ATOM 2353 C C . ARG B 1 40 ? -17.891 -8.344 -0.174 1 93.75 40 ARG B C 1
ATOM 2355 O O . ARG B 1 40 ? -16.719 -7.98 -0.229 1 93.75 40 ARG B O 1
ATOM 2362 N N . ASP B 1 41 ? -18.797 -7.746 -0.902 1 94.75 41 ASP B N 1
ATOM 2363 C CA . ASP B 1 41 ? -18.531 -6.715 -1.899 1 94.75 41 ASP B CA 1
ATOM 2364 C C . ASP B 1 41 ? -19.484 -5.535 -1.735 1 94.75 41 ASP B C 1
ATOM 2366 O O . ASP B 1 41 ? -20.25 -5.215 -2.65 1 94.75 41 ASP B O 1
ATOM 2370 N N . PRO B 1 42 ? -19.312 -4.848 -0.637 1 91.88 42 PRO B N 1
ATOM 2371 C CA . PRO B 1 42 ? -20.25 -3.756 -0.348 1 91.88 42 PRO B CA 1
ATOM 2372 C C . PRO B 1 42 ? -20.094 -2.578 -1.307 1 91.88 42 PRO B C 1
ATOM 2374 O O . PRO B 1 42 ? -20.984 -1.723 -1.385 1 91.88 42 PRO B O 1
ATOM 2377 N N . ILE B 1 43 ? -19.031 -2.541 -2.055 1 92.5 43 ILE B N 1
ATOM 2378 C CA . ILE B 1 43 ? -18.828 -1.451 -3.004 1 92.5 43 ILE B CA 1
ATOM 2379 C C . ILE B 1 43 ? -18.812 -2.004 -4.43 1 92.5 43 ILE B C 1
ATOM 2381 O O . ILE B 1 43 ? -17.953 -1.643 -5.23 1 92.5 43 ILE B O 1
ATOM 2385 N N . GLU B 1 44 ? -19.703 -2.77 -4.727 1 93.5 44 GLU B N 1
ATOM 2386 C CA . GLU B 1 44 ? -19.75 -3.459 -6.012 1 93.5 44 GLU B CA 1
ATOM 2387 C C . GLU B 1 44 ? -19.766 -2.465 -7.168 1 93.5 44 GLU B C 1
ATOM 2389 O O . GLU B 1 44 ? -19.125 -2.688 -8.195 1 93.5 44 GLU B O 1
ATOM 2394 N N . GLY B 1 45 ? -20.656 -1.386 -6.98 1 91.25 45 GLY B N 1
ATOM 2395 C CA . GLY B 1 45 ? -20.703 -0.385 -8.031 1 91.25 45 GLY B CA 1
ATOM 2396 C C . GLY B 1 45 ? -19.328 0.144 -8.414 1 91.25 45 GLY B C 1
ATOM 2397 O O . GLY B 1 45 ? -18.969 0.168 -9.594 1 91.25 45 GLY B O 1
ATOM 2398 N N . PHE B 1 46 ? -18.625 0.566 -7.504 1 91.19 46 PHE B N 1
ATOM 2399 C CA . PHE B 1 46 ? -17.266 1.049 -7.723 1 91.19 46 PHE B CA 1
ATOM 2400 C C . PHE B 1 46 ? -16.391 -0.061 -8.281 1 91.19 46 PHE B C 1
ATOM 2402 O O . PHE B 1 46 ? -15.633 0.157 -9.234 1 91.19 46 PHE B O 1
ATOM 2409 N N . ASN B 1 47 ? -16.453 -1.228 -7.66 1 96.06 47 ASN B N 1
ATOM 2410 C CA . ASN B 1 47 ? -15.602 -2.352 -8.047 1 96.06 47 ASN B CA 1
ATOM 2411 C C . ASN B 1 47 ? -15.828 -2.746 -9.508 1 96.06 47 ASN B C 1
ATOM 2413 O O . ASN B 1 47 ? -14.875 -3.072 -10.219 1 96.06 47 ASN B O 1
ATOM 2417 N N . ARG B 1 48 ? -16.984 -2.707 -9.938 1 95.38 48 ARG B N 1
ATOM 2418 C CA . ARG B 1 48 ? -17.297 -3.064 -11.32 1 95.38 48 ARG B CA 1
ATOM 2419 C C . ARG B 1 48 ? -16.703 -2.047 -12.289 1 95.38 48 ARG B C 1
ATOM 2421 O O . ARG B 1 48 ? -16.203 -2.416 -13.359 1 95.38 48 ARG B O 1
ATOM 2428 N N . VAL B 1 49 ? -16.797 -0.792 -11.906 1 94.88 49 VAL B N 1
ATOM 2429 C CA . VAL B 1 49 ? -16.203 0.248 -12.742 1 94.88 49 VAL B CA 1
ATOM 2430 C C . VAL B 1 49 ? -14.695 0.051 -12.812 1 94.88 49 VAL B C 1
ATOM 2432 O O . VAL B 1 49 ? -14.094 0.184 -13.883 1 94.88 49 VAL B O 1
ATOM 2435 N N . MET B 1 50 ? -14.133 -0.237 -11.719 1 95.44 50 MET B N 1
ATOM 2436 C CA . MET B 1 50 ? -12.695 -0.45 -11.672 1 95.44 50 MET B CA 1
ATOM 2437 C C . MET B 1 50 ? -12.305 -1.714 -12.438 1 95.44 50 MET B C 1
ATOM 2439 O O . MET B 1 50 ? -11.234 -1.774 -13.039 1 95.44 50 MET B O 1
ATOM 2443 N N . TRP B 1 51 ? -13.133 -2.74 -12.383 1 96.38 51 TRP B N 1
ATOM 2444 C CA . TRP B 1 51 ? -12.906 -3.939 -13.18 1 96.38 51 TRP B CA 1
ATOM 2445 C C . TRP B 1 51 ? -12.875 -3.604 -14.672 1 96.38 51 TRP B C 1
ATOM 2447 O O . TRP B 1 51 ? -11.984 -4.059 -15.391 1 96.38 51 TRP B O 1
ATOM 2457 N N . ASP B 1 52 ? -13.828 -2.818 -15.078 1 95.25 52 ASP B N 1
ATOM 2458 C CA . ASP B 1 52 ? -13.867 -2.406 -16.484 1 95.25 52 ASP B CA 1
ATOM 2459 C C . ASP B 1 52 ? -12.594 -1.647 -16.859 1 95.25 52 ASP B C 1
ATOM 2461 O O . ASP B 1 52 ? -12.008 -1.9 -17.906 1 95.25 52 ASP B O 1
ATOM 2465 N N . PHE B 1 53 ? -12.227 -0.783 -16.047 1 95.62 53 PHE B N 1
ATOM 2466 C CA . PHE B 1 53 ? -11 -0.023 -16.281 1 95.62 53 PHE B CA 1
ATOM 2467 C C . PHE B 1 53 ? -9.797 -0.953 -16.391 1 95.62 53 PHE B C 1
ATOM 2469 O O . PHE B 1 53 ? -9 -0.833 -17.312 1 95.62 53 PHE B O 1
ATOM 2476 N N . ASN B 1 54 ? -9.703 -1.846 -15.445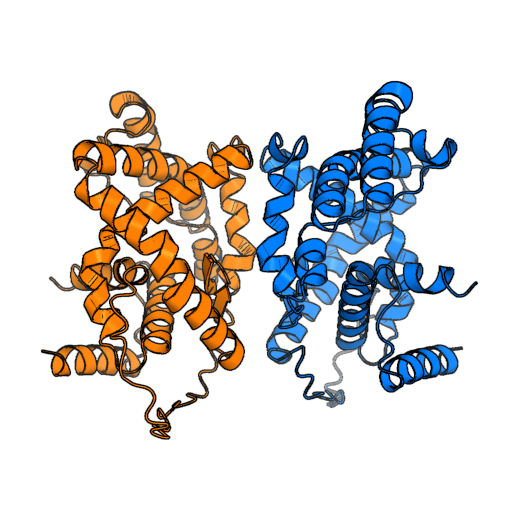 1 96.62 54 ASN B N 1
ATOM 2477 C CA . ASN B 1 54 ? -8.562 -2.756 -15.391 1 96.62 54 ASN B CA 1
ATOM 2478 C C . ASN B 1 54 ? -8.562 -3.725 -16.578 1 96.62 54 ASN B C 1
ATOM 2480 O O . ASN B 1 54 ? -7.543 -3.885 -17.25 1 96.62 54 ASN B O 1
ATOM 2484 N N . TYR B 1 55 ? -9.648 -4.34 -16.859 1 96.44 55 TYR B N 1
ATOM 2485 C CA . TYR B 1 55 ? -9.664 -5.461 -17.797 1 96.44 55 TYR B CA 1
ATOM 2486 C C . TYR B 1 55 ? -9.961 -4.988 -19.203 1 96.44 55 TYR B C 1
ATOM 2488 O O . TYR B 1 55 ? -9.32 -5.426 -20.156 1 96.44 55 TYR B O 1
ATOM 2496 N N . LEU B 1 56 ? -10.914 -4.117 -19.359 1 94.38 56 LEU B N 1
ATOM 2497 C CA . LEU B 1 56 ? -11.367 -3.736 -20.688 1 94.38 56 LEU B CA 1
ATOM 2498 C C . LEU B 1 56 ? -10.453 -2.672 -21.297 1 94.38 56 LEU B C 1
ATOM 2500 O O . LEU B 1 56 ? -10.383 -2.525 -22.516 1 94.38 56 LEU B O 1
ATOM 2504 N N . TYR B 1 57 ? -9.75 -1.976 -20.453 1 95.19 57 TYR B N 1
ATOM 2505 C CA . TYR B 1 57 ? -8.898 -0.923 -20.984 1 95.19 57 TYR B CA 1
ATOM 2506 C C . TYR B 1 57 ? -7.426 -1.233 -20.734 1 95.19 57 TYR B C 1
ATOM 2508 O O . TYR B 1 57 ? -6.672 -1.507 -21.672 1 95.19 57 TYR B O 1
ATOM 2516 N N . LEU B 1 58 ? -7.07 -1.279 -19.531 1 95.69 58 LEU B N 1
ATOM 2517 C CA . LEU B 1 58 ? -5.656 -1.427 -19.203 1 95.69 58 LEU B CA 1
ATOM 2518 C C . LEU B 1 58 ? -5.117 -2.764 -19.703 1 95.69 58 LEU B C 1
ATOM 2520 O O . LEU B 1 58 ? -4.051 -2.816 -20.328 1 95.69 58 LEU B O 1
ATOM 2524 N N . ASP B 1 59 ? -5.77 -3.83 -19.344 1 96.69 59 ASP B N 1
ATOM 2525 C CA . ASP B 1 59 ? -5.32 -5.145 -19.797 1 96.69 59 ASP B CA 1
ATOM 2526 C C . ASP B 1 59 ? -5.32 -5.238 -21.312 1 96.69 59 ASP B C 1
ATOM 2528 O O . ASP B 1 59 ? -4.328 -5.66 -21.922 1 96.69 59 ASP B O 1
ATOM 2532 N N . ARG B 1 60 ? -6.383 -4.859 -21.906 1 94.62 60 ARG B N 1
ATOM 2533 C CA . ARG B 1 60 ? -6.555 -5 -23.359 1 94.62 60 ARG B CA 1
ATOM 2534 C C . ARG B 1 60 ? -5.445 -4.273 -24.109 1 94.62 60 ARG B C 1
ATOM 2536 O O . ARG B 1 60 ? -4.906 -4.801 -25.094 1 94.62 60 ARG B O 1
ATOM 2543 N N . PHE B 1 61 ? -5.043 -3.16 -23.609 1 96.25 61 PHE B N 1
ATOM 2544 C CA . PHE B 1 61 ? -4.152 -2.332 -24.406 1 96.25 61 PHE B CA 1
ATOM 2545 C C . PHE B 1 61 ? -2.723 -2.416 -23.891 1 96.25 61 PHE B C 1
ATOM 2547 O O . PHE B 1 61 ? -1.778 -2.057 -24.594 1 96.25 61 PHE B O 1
ATOM 2554 N N . LEU B 1 62 ? -2.551 -2.924 -22.688 1 96.44 62 LEU B N 1
ATOM 2555 C CA . LEU B 1 62 ? -1.198 -2.908 -22.141 1 96.44 62 LEU B CA 1
ATOM 2556 C C . LEU B 1 62 ? -0.793 -4.293 -21.656 1 96.44 62 LEU B C 1
ATOM 2558 O O . LEU B 1 62 ? 0.095 -4.926 -22.234 1 96.44 62 LEU B O 1
ATOM 2562 N N . TYR B 1 63 ? -1.482 -4.844 -20.672 1 96.31 63 TYR B N 1
ATOM 2563 C CA . TYR B 1 63 ? -1.039 -6.074 -20.031 1 96.31 63 TYR B CA 1
ATOM 2564 C C . TYR B 1 63 ? -1.138 -7.262 -20.984 1 96.31 63 TYR B C 1
ATOM 2566 O O . TYR B 1 63 ? -0.225 -8.086 -21.047 1 96.31 63 TYR B O 1
ATOM 2574 N N . ARG B 1 64 ? -2.234 -7.371 -21.672 1 97.12 64 ARG B N 1
ATOM 2575 C CA . ARG B 1 64 ? -2.482 -8.508 -22.547 1 97.12 64 ARG B CA 1
ATOM 2576 C C . ARG B 1 64 ? -1.456 -8.57 -23.672 1 97.12 64 ARG B C 1
ATOM 2578 O O . ARG B 1 64 ? -0.792 -9.594 -23.859 1 97.12 64 ARG B O 1
ATOM 2585 N N . PRO B 1 65 ? -1.212 -7.492 -24.391 1 97.88 65 PRO B N 1
ATOM 2586 C CA . PRO B 1 65 ? -0.181 -7.555 -25.422 1 97.88 65 PRO B CA 1
ATOM 2587 C C . PRO B 1 65 ? 1.207 -7.852 -24.859 1 97.88 65 PRO B C 1
ATOM 2589 O O . PRO B 1 65 ? 1.972 -8.609 -25.469 1 97.88 65 PRO B O 1
ATOM 2592 N N . VAL B 1 66 ? 1.526 -7.301 -23.766 1 98.12 66 VAL B N 1
ATOM 2593 C CA . VAL B 1 66 ? 2.84 -7.504 -23.172 1 98.12 66 VAL B CA 1
ATOM 2594 C C . VAL B 1 66 ? 2.986 -8.961 -22.734 1 98.12 66 VAL B C 1
ATOM 2596 O O . VAL B 1 66 ? 4.031 -9.578 -22.953 1 98.12 66 VAL B O 1
ATOM 2599 N N . ALA B 1 67 ? 1.961 -9.5 -22.141 1 98.06 67 ALA B N 1
ATOM 2600 C CA . ALA B 1 67 ? 1.982 -10.883 -21.688 1 98.06 67 ALA B CA 1
ATOM 2601 C C . ALA B 1 67 ? 2.082 -11.859 -22.859 1 98.06 67 ALA B C 1
ATOM 2603 O O . ALA B 1 67 ? 2.822 -12.836 -22.797 1 98.06 67 ALA B O 1
ATOM 2604 N N . HIS B 1 68 ? 1.311 -11.617 -23.875 1 98.31 68 HIS B N 1
ATOM 2605 C CA . HIS B 1 68 ? 1.379 -12.461 -25.062 1 98.31 68 HIS B CA 1
ATOM 2606 C C . HIS B 1 68 ? 2.756 -12.391 -25.719 1 98.31 68 HIS B C 1
ATOM 2608 O O . HIS B 1 68 ? 3.301 -13.414 -26.141 1 98.31 68 HIS B O 1
ATOM 2614 N N . GLY B 1 69 ? 3.307 -11.164 -25.797 1 98.5 69 GLY B N 1
ATOM 2615 C CA . GLY B 1 69 ? 4.664 -11.023 -26.297 1 98.5 69 GLY B CA 1
ATOM 2616 C C . GLY B 1 69 ? 5.684 -11.789 -25.484 1 98.5 69 GLY B C 1
ATOM 2617 O O . GLY B 1 69 ? 6.547 -12.477 -26.031 1 98.5 69 GLY B O 1
ATOM 2618 N N . TYR B 1 70 ? 5.57 -11.672 -24.25 1 98.12 70 TYR B N 1
ATOM 2619 C CA . TYR B 1 70 ? 6.43 -12.398 -23.312 1 98.12 70 TYR B CA 1
ATOM 2620 C C . TYR B 1 70 ? 6.289 -13.906 -23.5 1 98.12 70 TYR B C 1
ATOM 2622 O O . TYR B 1 70 ? 7.289 -14.625 -23.578 1 98.12 70 TYR B O 1
ATOM 2630 N N . ASN B 1 71 ? 5.094 -14.32 -23.547 1 97.69 71 ASN B N 1
ATOM 2631 C CA . ASN B 1 71 ? 4.824 -15.742 -23.719 1 97.69 71 ASN B CA 1
ATOM 2632 C C . ASN B 1 71 ? 5.336 -16.266 -25.047 1 97.69 71 ASN B C 1
ATOM 2634 O O . ASN B 1 71 ? 5.867 -17.375 -25.125 1 97.69 71 ASN B O 1
ATOM 2638 N N . ASP B 1 72 ? 5.238 -15.508 -26.062 1 97.56 72 ASP B N 1
ATOM 2639 C CA . ASP B 1 72 ? 5.535 -15.953 -27.406 1 97.56 72 ASP B CA 1
ATOM 2640 C C . ASP B 1 72 ? 7.031 -15.883 -27.703 1 97.56 72 ASP B C 1
ATOM 2642 O O . ASP B 1 72 ? 7.574 -16.719 -28.422 1 97.56 72 ASP B O 1
ATOM 2646 N N . TYR B 1 73 ? 7.723 -14.922 -27.125 1 98.06 73 TYR B N 1
ATOM 2647 C CA . TYR B 1 73 ? 9.07 -14.648 -27.609 1 98.06 73 TYR B CA 1
ATOM 2648 C C . TYR B 1 73 ? 10.117 -15.055 -26.578 1 98.06 73 TYR B C 1
ATOM 2650 O O . TYR B 1 73 ? 11.289 -15.25 -26.922 1 98.06 73 TYR B O 1
ATOM 2658 N N . VAL B 1 74 ? 9.789 -15.148 -25.375 1 98.19 74 VAL B N 1
ATOM 2659 C CA . VAL B 1 74 ? 10.758 -15.562 -24.359 1 98.19 74 VAL B CA 1
ATOM 2660 C C . VAL B 1 74 ? 10.703 -17.078 -24.188 1 98.19 74 VAL B C 1
ATOM 2662 O O . VAL B 1 74 ? 9.641 -17.641 -23.938 1 98.19 74 VAL B O 1
ATOM 2665 N N . PRO B 1 75 ? 11.859 -17.766 -24.25 1 98 75 PRO B N 1
ATOM 2666 C CA . PRO B 1 75 ? 11.875 -19.219 -24.094 1 98 75 PRO B CA 1
ATOM 2667 C C . PRO B 1 75 ? 11.508 -19.672 -22.688 1 98 75 PRO B C 1
ATOM 2669 O O . PRO B 1 75 ? 11.805 -18.984 -21.719 1 98 75 PRO B O 1
ATOM 2672 N N . MET B 1 76 ? 11.008 -20.828 -22.609 1 96.81 76 MET B N 1
ATOM 2673 C CA . MET B 1 76 ? 10.477 -21.375 -21.375 1 96.81 76 MET B CA 1
ATOM 2674 C C . MET B 1 76 ? 11.555 -21.422 -20.281 1 96.81 76 MET B C 1
ATOM 2676 O O . MET B 1 76 ? 11.305 -21.047 -19.141 1 96.81 76 MET B O 1
ATOM 2680 N N . PRO B 1 77 ? 12.828 -21.828 -20.578 1 97.19 77 PRO B N 1
ATOM 2681 C CA . PRO B 1 77 ? 13.844 -21.859 -19.531 1 97.19 77 PRO B CA 1
ATOM 2682 C C . PRO B 1 77 ? 14.125 -20.484 -18.938 1 97.19 77 PRO B C 1
ATOM 2684 O O . PRO B 1 77 ? 14.414 -20.359 -17.75 1 97.19 77 PRO B O 1
ATOM 2687 N N . VAL B 1 78 ? 13.977 -19.5 -19.797 1 98 78 VAL B N 1
ATOM 2688 C CA . VAL B 1 78 ? 14.211 -18.141 -19.328 1 98 78 VAL B CA 1
ATOM 2689 C C . VAL B 1 78 ? 13.039 -17.672 -18.453 1 98 78 VAL B C 1
ATOM 2691 O O . VAL B 1 78 ? 13.242 -17.109 -17.391 1 98 78 VAL B O 1
ATOM 2694 N N . LYS B 1 79 ? 11.844 -17.953 -18.875 1 98.31 79 LYS B N 1
ATOM 2695 C CA . LYS B 1 79 ? 10.656 -17.609 -18.094 1 98.31 79 LYS B CA 1
ATOM 2696 C C . LYS B 1 79 ? 10.672 -18.281 -16.734 1 98.31 79 LYS B C 1
ATOM 2698 O O . LYS B 1 79 ? 10.461 -17.641 -15.711 1 98.31 79 LYS B O 1
ATOM 2703 N N . SER B 1 80 ? 10.961 -19.531 -16.781 1 97.69 80 SER B N 1
ATOM 2704 C CA . SER B 1 80 ? 11 -20.297 -15.539 1 97.69 80 SER B CA 1
ATOM 2705 C C . SER B 1 80 ? 12.117 -19.812 -14.617 1 97.69 80 SER B C 1
ATOM 2707 O O . SER B 1 80 ? 11.93 -19.734 -13.406 1 97.69 80 SER B O 1
ATOM 2709 N N . GLY B 1 81 ? 13.242 -19.578 -15.227 1 98.62 81 GLY B N 1
ATOM 2710 C CA . GLY B 1 81 ? 14.359 -19.078 -14.445 1 98.62 81 GLY B CA 1
ATOM 2711 C C . GLY B 1 81 ? 14.07 -17.75 -13.758 1 98.62 81 GLY B C 1
ATOM 2712 O O . GLY B 1 81 ? 14.352 -17.578 -12.57 1 98.62 81 GLY B O 1
ATOM 2713 N N . LEU B 1 82 ? 13.5 -16.828 -14.508 1 98.5 82 LEU B N 1
ATOM 2714 C CA . LEU B 1 82 ? 13.148 -15.516 -13.953 1 98.5 82 LEU B CA 1
ATOM 2715 C C . LEU B 1 82 ? 12.109 -15.664 -12.852 1 98.5 82 LEU B C 1
ATOM 2717 O O . LEU B 1 82 ? 12.219 -15.023 -11.805 1 98.5 82 LEU B O 1
ATOM 2721 N N . ASN B 1 83 ? 11.148 -16.469 -13.102 1 98.5 83 ASN B N 1
ATOM 2722 C CA . ASN B 1 83 ? 10.109 -16.688 -12.102 1 98.5 83 ASN B CA 1
ATOM 2723 C C . ASN B 1 83 ? 10.672 -17.344 -10.844 1 98.5 83 ASN B C 1
ATOM 2725 O O . ASN B 1 83 ? 10.312 -16.969 -9.727 1 98.5 83 ASN B O 1
ATOM 2729 N N . ASN B 1 84 ? 11.555 -18.312 -11.031 1 98.69 84 ASN B N 1
ATOM 2730 C CA . ASN B 1 84 ? 12.203 -18.969 -9.898 1 98.69 84 ASN B CA 1
ATOM 2731 C C . ASN B 1 84 ? 13 -17.969 -9.062 1 98.69 84 ASN B C 1
ATOM 2733 O O . ASN B 1 84 ? 12.961 -18.016 -7.828 1 98.69 84 ASN B O 1
ATOM 2737 N N . PHE B 1 85 ? 13.711 -17.203 -9.766 1 98.88 85 PHE B N 1
ATOM 2738 C CA . PHE B 1 85 ? 14.516 -16.203 -9.086 1 98.88 85 PHE B CA 1
ATOM 2739 C C . PHE B 1 85 ? 13.648 -15.297 -8.219 1 98.88 85 PHE B C 1
ATOM 2741 O O . PHE B 1 85 ? 13.945 -15.086 -7.039 1 98.88 85 PHE B O 1
ATOM 2748 N N . VAL B 1 86 ? 12.539 -14.797 -8.773 1 98.69 86 VAL B N 1
ATOM 2749 C CA . VAL B 1 86 ? 11.633 -13.883 -8.086 1 98.69 86 VAL B CA 1
ATOM 2750 C C . VAL B 1 86 ? 10.992 -14.586 -6.891 1 98.69 86 VAL B C 1
ATOM 2752 O O . VAL B 1 86 ? 10.945 -14.031 -5.793 1 98.69 86 VAL B O 1
ATOM 2755 N N . LEU B 1 87 ? 10.562 -15.789 -7.043 1 98.5 87 LEU B N 1
ATOM 2756 C CA . LEU B 1 87 ? 9.898 -16.531 -5.984 1 98.5 87 LEU B CA 1
ATOM 2757 C C . LEU B 1 87 ? 10.883 -16.938 -4.891 1 98.5 87 LEU B C 1
ATOM 2759 O O . LEU B 1 87 ? 10.516 -17.031 -3.719 1 98.5 87 LEU B O 1
ATOM 2763 N N . ASN B 1 88 ? 12.133 -17.172 -5.344 1 98.81 88 ASN B N 1
ATOM 2764 C CA . ASN B 1 88 ? 13.172 -17.484 -4.363 1 98.81 88 ASN B CA 1
ATOM 2765 C C . ASN B 1 88 ? 13.344 -16.344 -3.355 1 98.81 88 ASN B C 1
ATOM 2767 O O . ASN B 1 88 ? 13.586 -16.594 -2.174 1 98.81 88 ASN B O 1
ATOM 2771 N N . LEU B 1 89 ? 13.172 -15.125 -3.816 1 98.69 89 LEU B N 1
ATOM 2772 C CA . LEU B 1 89 ? 13.297 -13.961 -2.943 1 98.69 89 LEU B CA 1
ATOM 2773 C C . LEU B 1 89 ? 12.195 -13.953 -1.888 1 98.69 89 LEU B C 1
ATOM 2775 O O . LEU B 1 89 ? 12.305 -13.266 -0.875 1 98.69 89 LEU B O 1
ATOM 2779 N N . GLU B 1 90 ? 11.164 -14.766 -2.084 1 98.38 90 GLU B N 1
ATOM 2780 C CA . GLU B 1 90 ? 10.016 -14.742 -1.192 1 98.38 90 GLU B CA 1
ATOM 2781 C C . GLU B 1 90 ? 10.055 -15.906 -0.205 1 98.38 90 GLU B C 1
ATOM 2783 O O . GLU B 1 90 ? 9.234 -15.977 0.71 1 98.38 90 GLU B O 1
ATOM 2788 N N . GLU B 1 91 ? 10.992 -16.797 -0.364 1 98.75 91 GLU B N 1
ATOM 2789 C CA . GLU B 1 91 ? 11.07 -17.969 0.499 1 98.75 91 GLU B CA 1
ATOM 2790 C C . GLU B 1 91 ? 11.344 -17.578 1.947 1 98.75 91 GLU B C 1
ATOM 2792 O O . GLU B 1 91 ? 10.789 -18.172 2.873 1 98.75 91 GLU B O 1
ATOM 2797 N N . PRO B 1 92 ? 12.195 -16.547 2.176 1 98.69 92 PRO B N 1
ATOM 2798 C CA . PRO B 1 92 ? 12.461 -16.188 3.568 1 98.69 92 PRO B CA 1
ATOM 2799 C C . PRO B 1 92 ? 11.211 -15.703 4.301 1 98.69 92 PRO B C 1
ATOM 2801 O O . PRO B 1 92 ? 10.984 -16.078 5.457 1 98.69 92 PRO B O 1
ATOM 2804 N N . HIS B 1 93 ? 10.414 -14.891 3.656 1 98.19 93 HIS B N 1
ATOM 2805 C CA . HIS B 1 93 ? 9.227 -14.477 4.395 1 98.19 93 HIS B CA 1
ATOM 2806 C C . HIS B 1 93 ? 8.25 -15.641 4.559 1 98.19 93 HIS B C 1
ATOM 2808 O O . HIS B 1 93 ? 7.496 -15.688 5.535 1 98.19 93 HIS B O 1
ATOM 2814 N N . SER B 1 94 ? 8.273 -16.594 3.666 1 98.38 94 SER B N 1
ATOM 2815 C CA . SER B 1 94 ? 7.484 -17.812 3.857 1 98.38 94 SER B CA 1
ATOM 2816 C C . SER B 1 94 ? 7.961 -18.594 5.078 1 98.38 94 SER B C 1
ATOM 2818 O O . SER B 1 94 ? 7.148 -19.172 5.812 1 98.38 94 SER B O 1
ATOM 2820 N N . LEU B 1 95 ? 9.289 -18.672 5.238 1 98.75 95 LEU B N 1
ATOM 2821 C CA . LEU B 1 95 ? 9.852 -19.297 6.434 1 98.75 95 LEU B CA 1
ATOM 2822 C C . LEU B 1 95 ? 9.32 -18.625 7.695 1 98.75 95 LEU B C 1
ATOM 2824 O O . LEU B 1 95 ? 8.82 -19.312 8.594 1 98.75 95 LEU B O 1
ATOM 2828 N N . VAL B 1 96 ? 9.352 -17.312 7.754 1 98.62 96 VAL B N 1
ATOM 2829 C CA . VAL B 1 96 ? 8.922 -16.547 8.914 1 98.62 96 VAL B CA 1
ATOM 2830 C C . VAL B 1 96 ? 7.426 -16.75 9.141 1 98.62 96 VAL B C 1
ATOM 2832 O O . VAL B 1 96 ? 6.992 -17.031 10.266 1 98.62 96 VAL B O 1
ATOM 2835 N N . ASN B 1 97 ? 6.668 -16.672 8.07 1 98.56 97 ASN B N 1
ATOM 2836 C CA . ASN B 1 97 ? 5.215 -16.734 8.18 1 98.56 97 ASN B CA 1
ATOM 2837 C C . ASN B 1 97 ? 4.742 -18.125 8.586 1 98.56 97 ASN B C 1
ATOM 2839 O O . ASN B 1 97 ? 3.777 -18.266 9.336 1 98.56 97 ASN B O 1
ATOM 2843 N N . ASN B 1 98 ? 5.422 -19.094 8.062 1 98.38 98 ASN B N 1
ATOM 2844 C CA . ASN B 1 98 ? 5.102 -20.438 8.516 1 98.38 98 ASN B CA 1
ATOM 2845 C C . ASN B 1 98 ? 5.469 -20.625 9.984 1 98.38 98 ASN B C 1
ATOM 2847 O O . ASN B 1 98 ? 4.738 -21.297 10.727 1 98.38 98 ASN B O 1
ATOM 2851 N N . THR B 1 99 ? 6.555 -20.078 10.43 1 98.69 99 THR B N 1
ATOM 2852 C CA . THR B 1 99 ? 6.953 -20.125 11.828 1 98.69 99 THR B CA 1
ATOM 2853 C C . THR B 1 99 ? 5.898 -19.469 12.711 1 98.69 99 THR B C 1
ATOM 2855 O O . THR B 1 99 ? 5.508 -20.016 13.742 1 98.69 99 THR B O 1
ATOM 2858 N N . LEU B 1 100 ? 5.402 -18.375 12.266 1 98.38 100 LEU B N 1
ATOM 2859 C CA . LEU B 1 100 ? 4.406 -17.625 13.023 1 98.38 100 LEU B CA 1
ATOM 2860 C C . LEU B 1 100 ? 3.102 -18.406 13.125 1 98.38 100 LEU B C 1
ATOM 2862 O O . LEU B 1 100 ? 2.32 -18.188 14.062 1 98.38 100 LEU B O 1
ATOM 2866 N N . GLN B 1 101 ? 2.908 -19.297 12.211 1 97.94 101 GLN B N 1
ATOM 2867 C CA . GLN B 1 101 ? 1.702 -20.125 12.219 1 97.94 101 GLN B CA 1
ATOM 2868 C C . GLN B 1 101 ? 1.942 -21.438 12.938 1 97.94 101 GLN B C 1
ATOM 2870 O O . GLN B 1 101 ? 1.032 -22.266 13.055 1 97.94 101 GLN B O 1
ATOM 2875 N N . GLY B 1 102 ? 3.17 -21.719 13.336 1 97.5 102 GLY B N 1
ATOM 2876 C CA . GLY B 1 102 ? 3.52 -22.953 14.008 1 97.5 102 GLY B CA 1
ATOM 2877 C C . GLY B 1 102 ? 3.662 -24.125 13.055 1 97.5 102 GLY B C 1
ATOM 2878 O O . GLY B 1 102 ? 3.588 -25.281 13.477 1 97.5 102 GLY B O 1
ATOM 2879 N N . LYS B 1 103 ? 3.758 -23.781 11.781 1 97.19 103 LYS B N 1
ATOM 2880 C CA . LYS B 1 103 ? 3.943 -24.812 10.773 1 97.19 103 LYS B CA 1
ATOM 2881 C C . LYS B 1 103 ? 5.426 -25.094 10.531 1 97.19 103 LYS B C 1
ATOM 2883 O O . LYS B 1 103 ? 5.957 -24.75 9.469 1 97.19 103 LYS B O 1
ATOM 2888 N N . TRP B 1 104 ? 6.004 -25.859 11.391 1 97.81 104 TRP B N 1
ATOM 2889 C CA . TRP B 1 104 ? 7.453 -26.031 11.453 1 97.81 104 TRP B CA 1
ATOM 2890 C C . TRP B 1 104 ? 7.973 -26.766 10.219 1 97.81 104 TRP B C 1
ATOM 2892 O O . TRP B 1 104 ? 9.047 -26.438 9.711 1 97.81 104 TRP B O 1
ATOM 2902 N N . GLY B 1 105 ? 7.273 -27.75 9.727 1 97.62 105 GLY B N 1
ATOM 2903 C CA . GLY B 1 105 ? 7.672 -28.453 8.523 1 97.62 105 GLY B CA 1
ATOM 2904 C C . GLY B 1 105 ? 7.801 -27.562 7.305 1 97.62 105 GLY B C 1
ATOM 2905 O O . GLY B 1 105 ? 8.797 -27.625 6.586 1 97.62 105 GLY B O 1
ATOM 2906 N N . TRP B 1 106 ? 6.789 -26.75 7.223 1 97.81 106 TRP B N 1
ATOM 2907 C CA . TRP B 1 106 ? 6.785 -25.844 6.082 1 97.81 106 TRP B CA 1
ATOM 2908 C C . TRP B 1 106 ? 7.82 -24.734 6.258 1 97.81 106 TRP B C 1
ATOM 2910 O O . TRP B 1 106 ? 8.406 -24.266 5.281 1 97.81 106 TRP B O 1
ATOM 2920 N N . ALA B 1 107 ? 8.023 -24.312 7.465 1 98.56 107 ALA B N 1
ATOM 2921 C CA . ALA B 1 107 ? 9.062 -23.312 7.738 1 98.56 107 ALA B CA 1
ATOM 2922 C C . ALA B 1 107 ? 10.438 -23.844 7.328 1 98.56 107 ALA B C 1
ATOM 2924 O O . ALA B 1 107 ? 11.188 -23.156 6.633 1 98.56 107 ALA B O 1
ATOM 2925 N N . LEU B 1 108 ? 10.758 -25.031 7.711 1 98.5 108 LEU B N 1
ATOM 2926 C CA . LEU B 1 108 ? 12.039 -25.656 7.371 1 98.5 108 LEU B CA 1
ATOM 2927 C C . LEU B 1 108 ? 12.148 -25.875 5.867 1 98.5 108 LEU B C 1
ATOM 2929 O O . LEU B 1 108 ? 13.227 -25.703 5.289 1 98.5 108 LEU B O 1
ATOM 2933 N N . ASN B 1 109 ? 11.031 -26.266 5.305 1 98.69 109 ASN B N 1
ATOM 2934 C CA . ASN B 1 109 ? 11.008 -26.438 3.855 1 98.69 109 ASN B CA 1
ATOM 2935 C C . ASN B 1 109 ? 11.367 -25.141 3.133 1 98.69 109 ASN B C 1
ATOM 2937 O O . ASN B 1 109 ? 12.211 -25.156 2.229 1 98.69 109 ASN B O 1
ATOM 2941 N N . ALA B 1 110 ? 10.75 -24.094 3.521 1 98.69 110 ALA B N 1
ATOM 2942 C CA . ALA B 1 110 ? 11.008 -22.797 2.9 1 98.69 110 ALA B CA 1
ATOM 2943 C C . ALA B 1 110 ? 12.461 -22.375 3.107 1 98.69 110 ALA B C 1
ATOM 2945 O O . ALA B 1 110 ? 13.094 -21.844 2.189 1 98.69 110 ALA B O 1
ATOM 2946 N N . GLY B 1 111 ? 12.922 -22.516 4.301 1 98.75 111 GLY B N 1
ATOM 2947 C CA . GLY B 1 111 ? 14.32 -22.219 4.562 1 98.75 111 GLY B CA 1
ATOM 2948 C C . GLY B 1 111 ? 15.273 -23.062 3.742 1 98.75 111 GLY B C 1
ATOM 2949 O O . GLY B 1 111 ? 16.281 -22.562 3.225 1 98.75 111 GLY B O 1
ATOM 2950 N N . GLY B 1 112 ? 14.953 -24.312 3.672 1 98.81 112 GLY B N 1
ATOM 2951 C CA . GLY B 1 112 ? 15.75 -25.219 2.85 1 98.81 112 GLY B CA 1
ATOM 2952 C C . GLY B 1 112 ? 15.758 -24.828 1.383 1 98.81 112 GLY B C 1
ATOM 2953 O O . GLY B 1 112 ? 16.812 -24.828 0.743 1 98.81 112 GLY B O 1
ATOM 2954 N N . ARG B 1 113 ? 14.562 -24.516 0.9 1 98.81 113 ARG B N 1
ATOM 2955 C CA . ARG B 1 113 ? 14.461 -24.109 -0.498 1 98.81 113 ARG B CA 1
ATOM 2956 C C . ARG B 1 113 ? 15.312 -22.875 -0.775 1 98.81 113 ARG B C 1
ATOM 2958 O O . ARG B 1 113 ? 16.031 -22.828 -1.778 1 98.81 113 ARG B O 1
ATOM 2965 N N . PHE B 1 114 ? 15.242 -21.891 0.098 1 98.88 114 PHE B N 1
ATOM 2966 C CA . PHE B 1 114 ? 16.016 -20.656 -0.093 1 98.88 114 PHE B CA 1
ATOM 2967 C C . PHE B 1 114 ? 17.5 -20.953 -0.117 1 98.88 114 PHE B C 1
ATOM 2969 O O . PHE B 1 114 ? 18.234 -20.438 -0.961 1 98.88 114 PHE B O 1
ATOM 2976 N N . THR B 1 115 ? 17.953 -21.688 0.847 1 98.88 115 THR B N 1
ATOM 2977 C CA . THR B 1 115 ? 19.375 -21.984 0.977 1 98.88 115 THR B CA 1
ATOM 2978 C C . THR B 1 115 ? 19.891 -22.734 -0.251 1 98.88 115 THR B C 1
ATOM 2980 O O . THR B 1 115 ? 20.875 -22.328 -0.863 1 98.88 115 THR B O 1
ATOM 2983 N N . VAL B 1 116 ? 19.188 -23.781 -0.651 1 98.81 116 VAL B N 1
ATOM 2984 C CA . VAL B 1 116 ? 19.609 -24.625 -1.754 1 98.81 116 VAL B CA 1
ATOM 2985 C C . VAL B 1 116 ? 19.562 -23.844 -3.062 1 98.81 116 VAL B C 1
ATOM 2987 O O . VAL B 1 116 ? 20.531 -23.859 -3.83 1 98.81 116 VAL B O 1
ATOM 2990 N N . ASN B 1 117 ? 18.5 -23.109 -3.283 1 98.81 117 ASN B N 1
ATOM 2991 C CA . ASN B 1 117 ? 18.344 -22.422 -4.555 1 98.81 117 ASN B CA 1
ATOM 2992 C C . ASN B 1 117 ? 19.25 -21.203 -4.652 1 98.81 117 ASN B C 1
ATOM 2994 O O . ASN B 1 117 ? 19.688 -20.828 -5.746 1 98.81 117 ASN B O 1
ATOM 2998 N N . SER B 1 118 ? 19.547 -20.594 -3.543 1 98.75 118 SER B N 1
ATOM 2999 C CA . SER B 1 118 ? 20.422 -19.422 -3.562 1 98.75 118 SER B CA 1
ATOM 3000 C C . SER B 1 118 ? 21.875 -19.828 -3.742 1 98.75 118 SER B C 1
ATOM 3002 O O . SER B 1 118 ? 22.719 -18.984 -4.074 1 98.75 118 SER B O 1
ATOM 3004 N N . THR B 1 119 ? 22.219 -20.984 -3.426 1 98.44 119 THR B N 1
ATOM 3005 C CA . THR B 1 119 ? 23.578 -21.469 -3.566 1 98.44 119 THR B CA 1
ATOM 3006 C C . THR B 1 119 ? 23.719 -22.359 -4.801 1 98.44 119 THR B C 1
ATOM 3008 O O . THR B 1 119 ? 23.922 -21.859 -5.91 1 98.44 119 THR B O 1
ATOM 3011 N N . VAL B 1 120 ? 23.188 -23.609 -4.723 1 98.31 120 VAL B N 1
ATOM 3012 C CA . VAL B 1 120 ? 23.312 -24.609 -5.781 1 98.31 120 VAL B CA 1
ATOM 3013 C C . VAL B 1 120 ? 22.438 -24.203 -6.969 1 98.31 120 VAL B C 1
ATOM 3015 O O . VAL B 1 120 ? 22.766 -24.5 -8.117 1 98.31 120 VAL B O 1
ATOM 3018 N N . GLY B 1 121 ? 21.422 -23.562 -6.691 1 98.62 121 GLY B N 1
ATOM 3019 C CA . GLY B 1 121 ? 20.453 -23.188 -7.723 1 98.62 121 GLY B CA 1
ATOM 3020 C C . GLY B 1 121 ? 20.797 -21.891 -8.414 1 98.62 121 GLY B C 1
ATOM 3021 O O . GLY B 1 121 ? 19.953 -21.297 -9.102 1 98.62 121 GLY B O 1
ATOM 3022 N N . LEU B 1 122 ? 21.969 -21.312 -8.273 1 98.19 122 LEU B N 1
ATOM 3023 C CA . LEU B 1 122 ? 22.438 -20.109 -8.922 1 98.19 122 LEU B CA 1
ATOM 3024 C C . LEU B 1 122 ? 21.578 -18.906 -8.562 1 98.19 122 LEU B C 1
ATOM 3026 O O . LEU B 1 122 ? 21.016 -18.25 -9.438 1 98.19 122 LEU B O 1
ATOM 3030 N N . LEU B 1 123 ? 21.438 -18.594 -7.324 1 98 123 LEU B N 1
ATOM 3031 C CA . LEU B 1 123 ? 20.734 -17.453 -6.77 1 98 123 LEU B CA 1
ATOM 3032 C C . LEU B 1 123 ? 19.234 -17.531 -7.09 1 98 123 LEU B C 1
ATOM 3034 O O . LEU B 1 123 ? 18.594 -16.5 -7.281 1 98 123 LEU B O 1
ATOM 3038 N N . GLY B 1 124 ? 18.75 -18.766 -7.309 1 98.5 124 GLY B N 1
ATOM 3039 C CA . GLY B 1 124 ? 17.328 -18.984 -7.445 1 98.5 124 GLY B CA 1
ATOM 3040 C C . GLY B 1 124 ? 16.891 -19.188 -8.883 1 98.5 124 GLY B C 1
ATOM 3041 O O . GLY B 1 124 ? 15.711 -19.422 -9.156 1 98.5 124 GLY B O 1
ATOM 3042 N N . LEU B 1 125 ? 17.812 -19.156 -9.781 1 98.69 125 LEU B N 1
ATOM 3043 C CA . LEU B 1 125 ? 17.453 -19.297 -11.188 1 98.69 125 LEU B CA 1
ATOM 3044 C C . LEU B 1 125 ? 17 -20.719 -11.484 1 98.69 125 LEU B C 1
ATOM 3046 O O . LEU B 1 125 ? 16.125 -20.938 -12.328 1 98.69 125 LEU B O 1
ATOM 3050 N N . ILE B 1 126 ? 17.688 -21.594 -10.844 1 98.56 126 ILE B N 1
ATOM 3051 C CA . ILE B 1 126 ? 17.344 -23.016 -10.984 1 98.56 126 ILE B CA 1
ATOM 3052 C C . ILE B 1 126 ? 16.719 -23.516 -9.68 1 98.56 126 ILE B C 1
ATOM 3054 O O . ILE B 1 126 ? 17.281 -23.312 -8.602 1 98.56 126 ILE B O 1
ATOM 3058 N N . ASP B 1 127 ? 15.594 -24.172 -9.781 1 98.5 127 ASP B N 1
ATOM 3059 C CA . ASP B 1 127 ? 14.898 -24.688 -8.602 1 98.5 127 ASP B CA 1
ATOM 3060 C C . ASP B 1 127 ? 15.391 -26.078 -8.234 1 98.5 127 ASP B C 1
ATOM 3062 O O . ASP B 1 127 ? 14.625 -27.047 -8.273 1 98.5 127 ASP B O 1
ATOM 3066 N N . VAL B 1 128 ? 16.562 -26.125 -7.703 1 98.75 128 VAL B N 1
ATOM 3067 C CA . VAL B 1 128 ? 17.188 -27.375 -7.305 1 98.75 128 VAL B CA 1
ATOM 3068 C C . VAL B 1 128 ? 16.438 -27.969 -6.113 1 98.75 128 VAL B C 1
ATOM 3070 O O . VAL B 1 128 ? 16.328 -29.203 -5.992 1 98.75 128 VAL B O 1
ATOM 3073 N N . ALA B 1 129 ? 15.914 -27.094 -5.289 1 98.75 129 ALA B N 1
ATOM 3074 C CA . ALA B 1 129 ? 15.18 -27.578 -4.117 1 98.75 129 ALA B CA 1
ATOM 3075 C C . ALA B 1 129 ? 14 -28.438 -4.527 1 98.75 129 ALA B C 1
ATOM 3077 O O . ALA B 1 129 ? 13.719 -29.453 -3.883 1 98.75 129 ALA B O 1
ATOM 3078 N N . ASP B 1 130 ? 13.32 -28 -5.512 1 98 130 ASP B N 1
ATOM 3079 C CA . ASP B 1 130 ? 12.211 -28.797 -5.996 1 98 130 ASP B CA 1
ATOM 3080 C C . ASP B 1 130 ? 12.688 -30.188 -6.445 1 98 130 ASP B C 1
ATOM 3082 O O . ASP B 1 130 ? 12.016 -31.188 -6.195 1 98 130 ASP B O 1
ATOM 3086 N N . MET B 1 131 ? 13.781 -30.25 -7.031 1 97.5 131 MET B N 1
ATOM 3087 C CA . MET B 1 131 ? 14.367 -31.5 -7.504 1 97.5 131 MET B CA 1
ATOM 3088 C C . MET B 1 131 ? 14.766 -32.406 -6.332 1 97.5 131 MET B C 1
ATOM 3090 O O . MET B 1 131 ? 14.875 -33.625 -6.484 1 97.5 131 MET B O 1
ATOM 3094 N N . MET B 1 132 ? 14.953 -31.781 -5.266 1 98.12 132 MET B N 1
ATOM 3095 C CA . MET B 1 132 ? 15.359 -32.5 -4.062 1 98.12 132 MET B CA 1
ATOM 3096 C C . MET B 1 132 ? 14.141 -32.906 -3.232 1 98.12 132 MET B C 1
ATOM 3098 O O . MET B 1 132 ? 14.273 -33.406 -2.123 1 98.12 132 MET B O 1
ATOM 3102 N N . GLY B 1 133 ? 12.969 -32.562 -3.686 1 97.38 133 GLY B N 1
ATOM 3103 C CA . GLY B 1 133 ? 11.742 -32.969 -3.018 1 97.38 133 GLY B CA 1
ATOM 3104 C C . GLY B 1 133 ? 11.195 -31.922 -2.078 1 97.38 133 GLY B C 1
ATOM 3105 O O . GLY B 1 133 ? 10.383 -32.219 -1.202 1 97.38 133 GLY B O 1
ATOM 3106 N N . MET B 1 134 ? 11.57 -30.766 -2.178 1 98.25 134 MET B N 1
ATOM 3107 C CA . MET B 1 134 ? 11.039 -29.656 -1.383 1 98.25 134 MET B CA 1
ATOM 3108 C C . MET B 1 134 ? 10.078 -28.812 -2.203 1 98.25 134 MET B C 1
ATOM 3110 O O . MET B 1 134 ? 10.477 -27.812 -2.803 1 98.25 134 MET B O 1
ATOM 3114 N N . PRO B 1 135 ? 8.836 -29.156 -2.127 1 96.31 135 PRO B N 1
ATOM 3115 C CA . PRO B 1 135 ? 7.871 -28.422 -2.949 1 96.31 135 PRO B CA 1
ATOM 3116 C C . PRO B 1 135 ? 7.684 -26.969 -2.494 1 96.31 135 PRO B C 1
ATOM 3118 O O . PRO B 1 135 ? 7.859 -26.672 -1.312 1 96.31 135 PRO B O 1
ATOM 3121 N N . ARG B 1 136 ? 7.277 -26.156 -3.416 1 95.62 136 ARG B N 1
ATOM 3122 C CA . ARG B 1 136 ? 7.09 -24.75 -3.111 1 95.62 136 ARG B CA 1
ATOM 3123 C C . ARG B 1 136 ? 5.73 -24.5 -2.467 1 95.62 136 ARG B C 1
ATOM 3125 O O . ARG B 1 136 ? 4.707 -24.953 -2.975 1 95.62 136 ARG B O 1
ATOM 3132 N N . LYS B 1 137 ? 5.766 -23.906 -1.39 1 93.19 137 LYS B N 1
ATOM 3133 C CA . LYS B 1 137 ? 4.59 -23.391 -0.693 1 93.19 137 LYS B CA 1
ATOM 3134 C C . LYS B 1 137 ? 4.875 -22.031 -0.071 1 93.19 137 LYS B C 1
ATOM 3136 O O . LYS B 1 137 ? 5.434 -21.953 1.025 1 93.19 137 LYS B O 1
ATOM 3141 N N . GLN B 1 138 ? 4.336 -21.062 -0.693 1 94.81 138 GLN B N 1
ATOM 3142 C CA . GLN B 1 138 ? 4.609 -19.703 -0.225 1 94.81 138 GLN B CA 1
ATOM 3143 C C . GLN B 1 138 ? 3.475 -19.188 0.651 1 94.81 138 GLN B C 1
ATOM 3145 O O . GLN B 1 138 ? 2.301 -19.359 0.321 1 94.81 138 GLN B O 1
ATOM 3150 N N . ASP B 1 139 ? 3.871 -18.656 1.742 1 96.56 139 ASP B N 1
ATOM 3151 C CA . ASP B 1 139 ? 2.912 -18.078 2.678 1 96.56 139 ASP B CA 1
ATOM 3152 C C . ASP B 1 139 ? 3.219 -16.609 2.936 1 96.56 139 ASP B C 1
ATOM 3154 O O . ASP B 1 139 ? 4.328 -16.266 3.342 1 96.56 139 ASP B O 1
ATOM 3158 N N . ASP B 1 140 ? 2.232 -15.812 2.754 1 97.06 140 ASP B N 1
ATOM 3159 C CA . ASP B 1 140 ? 2.348 -14.383 3.016 1 97.06 140 ASP B CA 1
ATOM 3160 C C . ASP B 1 140 ? 1.848 -14.031 4.418 1 97.06 140 ASP B C 1
ATOM 3162 O O . ASP B 1 140 ? 1.136 -14.828 5.039 1 97.06 140 ASP B O 1
ATOM 3166 N N . PHE B 1 141 ? 2.201 -12.891 4.84 1 98 141 PHE B N 1
ATOM 3167 C CA . PHE B 1 141 ? 1.786 -12.477 6.176 1 98 141 PHE B CA 1
ATOM 3168 C C . PHE B 1 141 ? 0.267 -12.398 6.27 1 98 141 PHE B C 1
ATOM 3170 O O . PHE B 1 141 ? -0.306 -12.609 7.34 1 98 141 PHE B O 1
ATOM 3177 N N . ASN B 1 142 ? -0.41 -12.094 5.219 1 96.56 142 ASN B N 1
ATOM 3178 C CA . ASN B 1 142 ? -1.868 -12.133 5.172 1 96.56 142 ASN B CA 1
ATOM 3179 C C . ASN B 1 142 ? -2.412 -13.477 5.664 1 96.56 142 ASN B C 1
ATOM 3181 O O . ASN B 1 142 ? -3.436 -13.516 6.348 1 96.56 142 ASN B O 1
ATOM 3185 N N . GLU B 1 143 ? -1.764 -14.5 5.34 1 96.81 143 GLU B N 1
ATOM 3186 C CA . GLU B 1 143 ? -2.178 -15.828 5.762 1 96.81 143 GLU B CA 1
ATOM 3187 C C . GLU B 1 143 ? -1.977 -16.031 7.262 1 96.81 143 GLU B C 1
ATOM 3189 O O . GLU B 1 143 ? -2.742 -16.734 7.91 1 96.81 143 GLU B O 1
ATOM 3194 N N . VAL B 1 144 ? -0.927 -15.438 7.797 1 97.94 144 VAL B N 1
ATOM 3195 C CA . VAL B 1 144 ? -0.709 -15.484 9.242 1 97.94 144 VAL B CA 1
ATOM 3196 C C . VAL B 1 144 ? -1.909 -14.883 9.961 1 97.94 144 VAL B C 1
ATOM 3198 O O . VAL B 1 144 ? -2.455 -15.484 10.891 1 97.94 144 VAL B O 1
ATOM 3201 N N . LEU B 1 145 ? -2.338 -13.766 9.508 1 97.25 145 LEU B N 1
ATOM 3202 C CA . LEU B 1 145 ? -3.494 -13.125 10.125 1 97.25 145 LEU B CA 1
ATOM 3203 C C . LEU B 1 145 ? -4.746 -13.984 9.961 1 97.25 145 LEU B C 1
ATOM 3205 O O . LEU B 1 145 ? -5.535 -14.117 10.898 1 97.25 145 LEU B O 1
ATOM 3209 N N . GLY B 1 146 ? -4.879 -14.508 8.789 1 96.19 146 GLY B N 1
ATOM 3210 C CA . GLY B 1 146 ? -6 -15.414 8.57 1 96.19 146 GLY B CA 1
ATOM 3211 C C . GLY B 1 146 ? -5.977 -16.625 9.477 1 96.19 146 GLY B C 1
ATOM 3212 O O . GLY B 1 146 ? -7.02 -17.047 9.977 1 96.19 146 GLY B O 1
ATOM 3213 N N . TYR B 1 147 ? -4.832 -17.172 9.68 1 95.88 147 TYR B N 1
ATOM 3214 C CA . TYR B 1 147 ? -4.645 -18.328 10.555 1 95.88 147 TYR B CA 1
ATOM 3215 C C . TYR B 1 147 ? -5.125 -18.031 11.969 1 95.88 147 TYR B C 1
ATOM 3217 O O . TYR B 1 147 ? -5.711 -18.891 12.633 1 95.88 147 TYR B O 1
ATOM 3225 N N . TYR B 1 148 ? -4.965 -16.844 12.383 1 96.5 148 TYR B N 1
ATOM 3226 C CA . TYR B 1 148 ? -5.359 -16.453 13.734 1 96.5 148 TYR B CA 1
ATOM 3227 C C . TYR B 1 148 ? -6.773 -15.883 13.75 1 96.5 148 TYR B C 1
ATOM 3229 O O . TYR B 1 148 ? -7.191 -15.266 14.734 1 96.5 148 TYR B O 1
ATOM 3237 N N . GLY B 1 149 ? -7.48 -15.953 12.625 1 95.25 149 GLY B N 1
ATOM 3238 C CA . GLY B 1 149 ? -8.914 -15.719 12.625 1 95.25 149 GLY B CA 1
ATOM 3239 C C . GLY B 1 149 ? -9.305 -14.359 12.086 1 95.25 149 GLY B C 1
ATOM 3240 O O . GLY B 1 149 ? -10.484 -14 12.07 1 95.25 149 GLY B O 1
ATOM 3241 N N . VAL B 1 150 ? -8.398 -13.57 11.641 1 94.06 150 VAL B N 1
ATOM 3242 C CA . VAL B 1 150 ? -8.734 -12.281 11.031 1 94.06 150 VAL B CA 1
ATOM 3243 C C . VAL B 1 150 ? -9.438 -12.516 9.695 1 94.06 150 VAL B C 1
ATOM 3245 O O . VAL B 1 150 ? -8.906 -13.188 8.812 1 94.06 150 VAL B O 1
ATOM 3248 N N . PRO B 1 151 ? -10.633 -11.977 9.5 1 93.56 151 PRO B N 1
ATOM 3249 C CA . PRO B 1 151 ? -11.359 -12.203 8.25 1 93.56 151 PRO B CA 1
ATOM 3250 C C . PRO B 1 151 ? -10.758 -11.445 7.07 1 93.56 151 PRO B C 1
ATOM 3252 O O . PRO B 1 151 ? -9.93 -10.547 7.262 1 93.56 151 PRO B O 1
ATOM 3255 N N . ASN B 1 152 ? -11.156 -11.734 5.836 1 94.56 152 ASN B N 1
ATOM 3256 C CA . ASN B 1 152 ? -10.703 -11.094 4.609 1 94.56 152 ASN B CA 1
ATOM 3257 C C . ASN B 1 152 ? -11.047 -9.602 4.598 1 94.56 152 ASN B C 1
ATOM 3259 O O . ASN B 1 152 ? -10.25 -8.781 4.145 1 94.56 152 ASN B O 1
ATOM 3263 N N . GLY B 1 153 ? -12.312 -9.344 5.16 1 93.56 153 GLY B N 1
ATOM 3264 C CA . GLY B 1 153 ? -12.875 -8.016 4.973 1 93.56 153 GLY B CA 1
ATOM 3265 C C . GLY B 1 153 ? -13.438 -7.793 3.584 1 93.56 153 GLY B C 1
ATOM 3266 O O . GLY B 1 153 ? -13.484 -8.719 2.773 1 93.56 153 GLY B O 1
ATOM 3267 N N . PRO B 1 154 ? -13.859 -6.594 3.332 1 93.88 154 PRO B N 1
ATOM 3268 C CA . PRO B 1 154 ? -14.5 -6.297 2.051 1 93.88 154 PRO B CA 1
ATOM 3269 C C . PRO B 1 154 ? -13.555 -6.461 0.864 1 93.88 154 PRO B C 1
ATOM 3271 O O . PRO B 1 154 ? -12.375 -6.121 0.961 1 93.88 154 PRO B O 1
ATOM 3274 N N . TYR B 1 155 ? -14.18 -6.98 -0.209 1 95.12 155 TYR B N 1
ATOM 3275 C CA . TYR B 1 155 ? -13.492 -7.098 -1.488 1 95.12 155 TYR B CA 1
ATOM 3276 C C . TYR B 1 155 ? -13.281 -5.727 -2.121 1 95.12 155 TYR B C 1
ATOM 3278 O O . TYR B 1 155 ? -14.156 -4.859 -2.043 1 95.12 155 TYR B O 1
ATOM 3286 N N . PHE B 1 156 ? -12.109 -5.578 -2.715 1 93.75 156 PHE B N 1
ATOM 3287 C CA . PHE B 1 156 ? -11.75 -4.309 -3.334 1 93.75 156 PHE B CA 1
ATOM 3288 C C . PHE B 1 156 ? -11.062 -4.535 -4.672 1 93.75 156 PHE B C 1
ATOM 3290 O O . PHE B 1 156 ? -10.055 -5.246 -4.746 1 93.75 156 PHE B O 1
ATOM 3297 N N . MET B 1 157 ? -11.648 -3.928 -5.734 1 95.5 157 MET B N 1
ATOM 3298 C CA . MET B 1 157 ? -11 -3.941 -7.039 1 95.5 157 MET B CA 1
ATOM 3299 C C . MET B 1 157 ? -10.133 -2.701 -7.23 1 95.5 157 MET B C 1
ATOM 3301 O O . MET B 1 157 ? -10.641 -1.638 -7.598 1 95.5 157 MET B O 1
ATOM 3305 N N . ALA B 1 158 ? -8.883 -2.906 -7.012 1 92.38 158 ALA B N 1
ATOM 3306 C CA . ALA B 1 158 ? -7.965 -1.771 -7.074 1 92.38 158 ALA B CA 1
ATOM 3307 C C . ALA B 1 158 ? -7.617 -1.428 -8.516 1 92.38 158 ALA B C 1
ATOM 3309 O O . ALA B 1 158 ? -7.309 -2.314 -9.32 1 92.38 158 ALA B O 1
ATOM 3310 N N . PRO B 1 159 ? -7.617 -0.121 -8.82 1 91.38 159 PRO B N 1
ATOM 3311 C CA . PRO B 1 159 ? -7.156 0.273 -10.156 1 91.38 159 PRO B CA 1
ATOM 3312 C C . PRO B 1 159 ? -5.691 -0.083 -10.398 1 91.38 159 PRO B C 1
ATOM 3314 O O . PRO B 1 159 ? -4.855 0.073 -9.508 1 91.38 159 PRO B O 1
ATOM 3317 N N . PHE B 1 160 ? -5.387 -0.648 -11.531 1 87.44 160 PHE B N 1
ATOM 3318 C CA . PHE B 1 160 ? -4.055 -1.023 -11.992 1 87.44 160 PHE B CA 1
ATOM 3319 C C . PHE B 1 160 ? -3.617 -2.344 -11.367 1 87.44 160 PHE B C 1
ATOM 3321 O O . PHE B 1 160 ? -2.896 -3.123 -12 1 87.44 160 PHE B O 1
ATOM 3328 N N . PHE B 1 161 ? -4.16 -2.646 -10.156 1 89.75 161 PHE B N 1
ATOM 3329 C CA . PHE B 1 161 ? -3.539 -3.723 -9.391 1 89.75 161 PHE B CA 1
ATOM 3330 C C . PHE B 1 161 ? -4.449 -4.945 -9.344 1 89.75 161 PHE B C 1
ATOM 3332 O O . PHE B 1 161 ? -3.984 -6.059 -9.086 1 89.75 161 PHE B O 1
ATOM 3339 N N . GLY B 1 162 ? -5.703 -4.754 -9.508 1 93.12 162 GLY B N 1
ATOM 3340 C CA . GLY B 1 162 ? -6.598 -5.902 -9.516 1 93.12 162 GLY B CA 1
ATOM 3341 C C . GLY B 1 162 ? -7.285 -6.129 -8.18 1 93.12 162 GLY B C 1
ATOM 3342 O O . GLY B 1 162 ? -7.496 -5.184 -7.414 1 93.12 162 GLY B O 1
ATOM 3343 N N . PRO B 1 163 ? -7.668 -7.344 -7.922 1 96.06 163 PRO B N 1
ATOM 3344 C CA . PRO B 1 163 ? -8.484 -7.637 -6.742 1 96.06 163 PRO B CA 1
ATOM 3345 C C . PRO B 1 163 ? -7.664 -7.727 -5.461 1 96.06 163 PRO B C 1
ATOM 3347 O O . PRO B 1 163 ? -6.527 -8.203 -5.484 1 96.06 163 PRO B O 1
ATOM 3350 N N . TYR B 1 164 ? -8.32 -7.32 -4.41 1 94.31 164 TYR B N 1
ATOM 3351 C CA . TYR B 1 164 ? -7.785 -7.434 -3.059 1 94.31 164 TYR B CA 1
ATOM 3352 C C . TYR B 1 164 ? -8.898 -7.676 -2.047 1 94.31 164 TYR B C 1
ATOM 3354 O O . TYR B 1 164 ? -10.055 -7.328 -2.291 1 94.31 164 TYR B O 1
ATOM 3362 N N . VAL B 1 165 ? -8.477 -8.328 -1.021 1 94.31 165 VAL B N 1
ATOM 3363 C CA . VAL B 1 165 ? -9.289 -8.25 0.19 1 94.31 165 VAL B CA 1
ATOM 3364 C C . VAL B 1 165 ? -8.625 -7.305 1.192 1 94.31 165 VAL B C 1
ATOM 3366 O O . VAL B 1 165 ? -7.422 -7.066 1.126 1 94.31 165 VAL B O 1
ATOM 3369 N N . THR B 1 166 ? -9.383 -6.816 2.105 1 92.31 166 THR B N 1
ATOM 3370 C CA . THR B 1 166 ? -8.922 -5.781 3.023 1 92.31 166 THR B CA 1
ATOM 3371 C C . THR B 1 166 ? -7.762 -6.289 3.871 1 92.31 166 THR B C 1
ATOM 3373 O O . THR B 1 166 ? -6.809 -5.555 4.133 1 92.31 166 THR B O 1
ATOM 3376 N N . ARG B 1 167 ? -7.809 -7.5 4.293 1 94.25 167 ARG B N 1
ATOM 3377 C CA . ARG B 1 167 ? -6.738 -8.055 5.113 1 94.25 167 ARG B CA 1
ATOM 3378 C C . ARG B 1 167 ? -5.406 -8.023 4.375 1 94.25 167 ARG B C 1
ATOM 3380 O O . ARG B 1 167 ? -4.367 -7.723 4.965 1 94.25 167 ARG B O 1
ATOM 3387 N N . GLU B 1 168 ? -5.422 -8.281 3.09 1 93.06 168 GLU B N 1
ATOM 3388 C CA . GLU B 1 168 ? -4.219 -8.234 2.264 1 93.06 168 GLU B CA 1
ATOM 3389 C C . GLU B 1 168 ? -3.68 -6.812 2.154 1 93.06 168 GLU B C 1
ATOM 3391 O O . GLU B 1 168 ? -2.475 -6.586 2.285 1 93.06 168 GLU B O 1
ATOM 3396 N N . LEU B 1 169 ? -4.574 -5.941 1.898 1 88.31 169 LEU B N 1
ATOM 3397 C CA . LEU B 1 169 ? -4.188 -4.539 1.754 1 88.31 169 LEU B CA 1
ATOM 3398 C C . LEU B 1 169 ? -3.506 -4.031 3.02 1 88.31 169 LEU B C 1
ATOM 3400 O O . LEU B 1 169 ? -2.557 -3.246 2.945 1 88.31 169 LEU B O 1
ATOM 3404 N N . ALA B 1 170 ? -3.943 -4.508 4.117 1 88.56 170 ALA B N 1
ATOM 3405 C CA . ALA B 1 170 ? -3.451 -4.031 5.41 1 88.56 170 ALA B CA 1
ATOM 3406 C C . ALA B 1 170 ? -2.113 -4.676 5.758 1 88.56 170 ALA B C 1
ATOM 3408 O O . ALA B 1 170 ? -1.356 -4.145 6.574 1 88.56 170 ALA B O 1
ATOM 3409 N N . SER B 1 171 ? -1.786 -5.797 5.129 1 93.81 171 SER B N 1
ATOM 3410 C CA . SER B 1 171 ? -0.684 -6.566 5.695 1 93.81 171 SER B CA 1
ATOM 3411 C C . SER B 1 171 ? 0.378 -6.871 4.645 1 93.81 171 SER B C 1
ATOM 3413 O O . SER B 1 171 ? 1.48 -7.309 4.977 1 93.81 171 SER B O 1
ATOM 3415 N N . ASP B 1 172 ? 0.138 -6.562 3.365 1 91.25 172 ASP B N 1
ATOM 3416 C CA . ASP B 1 172 ? 1.006 -6.973 2.266 1 91.25 172 ASP B CA 1
ATOM 3417 C C . ASP B 1 172 ? 2.408 -6.391 2.426 1 91.25 172 ASP B C 1
ATOM 3419 O O . ASP B 1 172 ? 3.393 -7.004 2.008 1 91.25 172 ASP B O 1
ATOM 3423 N N . TRP B 1 173 ? 2.545 -5.285 3.107 1 90.25 173 TRP B N 1
ATOM 3424 C CA . TRP B 1 173 ? 3.824 -4.594 3.213 1 90.25 173 TRP B CA 1
ATOM 3425 C C . TRP B 1 173 ? 4.73 -5.277 4.23 1 90.25 173 TRP B C 1
ATOM 3427 O O . TRP B 1 173 ? 5.953 -5.105 4.199 1 90.25 173 TRP B O 1
ATOM 3437 N N . VAL B 1 174 ? 4.254 -6.094 5.102 1 95.69 174 VAL B N 1
ATOM 3438 C CA . VAL B 1 174 ? 5 -6.699 6.199 1 95.69 174 VAL B CA 1
ATOM 3439 C C . VAL B 1 174 ? 6.074 -7.629 5.641 1 95.69 174 VAL B C 1
ATOM 3441 O O . VAL B 1 174 ? 7.199 -7.664 6.148 1 95.69 174 VAL B O 1
ATOM 3444 N N . ASP B 1 175 ? 5.727 -8.352 4.594 1 97.31 175 ASP B N 1
ATOM 3445 C CA . ASP B 1 175 ? 6.668 -9.305 4.016 1 97.31 175 ASP B CA 1
ATOM 3446 C C . ASP B 1 175 ? 7.898 -8.594 3.457 1 97.31 175 ASP B C 1
ATOM 3448 O O . ASP B 1 175 ? 8.969 -9.195 3.352 1 97.31 175 ASP B O 1
ATOM 3452 N N . GLY B 1 176 ? 7.719 -7.344 3.072 1 96.56 176 GLY B N 1
ATOM 3453 C CA . GLY B 1 176 ? 8.828 -6.559 2.549 1 96.56 176 GLY B CA 1
ATOM 3454 C C . GLY B 1 176 ? 9.852 -6.191 3.605 1 96.56 176 GLY B C 1
ATOM 3455 O O . GLY B 1 176 ? 10.945 -5.723 3.283 1 96.56 176 GLY B O 1
ATOM 3456 N N . LEU B 1 177 ? 9.602 -6.5 4.844 1 96.38 177 LEU B N 1
ATOM 3457 C CA . LEU B 1 177 ? 10.492 -6.141 5.945 1 96.38 177 LEU B CA 1
ATOM 3458 C C . LEU B 1 177 ? 11.523 -7.234 6.188 1 96.38 177 LEU B C 1
ATOM 3460 O O . LEU B 1 177 ? 12.5 -7.027 6.914 1 96.38 177 LEU B O 1
ATOM 3464 N N . TYR B 1 178 ? 11.289 -8.297 5.523 1 97 178 TYR B N 1
ATOM 3465 C CA . TYR B 1 178 ? 12.188 -9.422 5.75 1 97 178 TYR B CA 1
ATOM 3466 C C . TYR B 1 178 ? 13.227 -9.523 4.637 1 97 178 TYR B C 1
ATOM 3468 O O . TYR B 1 178 ? 12.922 -9.266 3.471 1 97 178 TYR B O 1
ATOM 3476 N N . PHE B 1 179 ? 14.383 -10 5.047 1 96.69 179 PHE B N 1
ATOM 3477 C CA . PHE B 1 179 ? 15.414 -10.289 4.062 1 96.69 179 PHE B CA 1
ATOM 3478 C C . PHE B 1 179 ? 14.953 -11.391 3.107 1 96.69 179 PHE B C 1
ATOM 3480 O O . PHE B 1 179 ? 14.297 -12.344 3.525 1 96.69 179 PHE B O 1
ATOM 3487 N N . PRO B 1 180 ? 15.305 -11.172 1.857 1 97.94 180 PRO B N 1
ATOM 3488 C CA . PRO B 1 180 ? 16.094 -10.117 1.219 1 97.94 180 PRO B CA 1
ATOM 3489 C C . PRO B 1 180 ? 15.227 -8.992 0.65 1 97.94 180 PRO B C 1
ATOM 3491 O O . PRO B 1 180 ? 15.75 -8.016 0.111 1 97.94 180 PRO B O 1
ATOM 3494 N N . LEU B 1 181 ? 13.914 -9.156 0.821 1 97.75 181 LEU B N 1
ATOM 3495 C CA . LEU B 1 181 ? 13.031 -8.148 0.247 1 97.75 181 LEU B CA 1
ATOM 3496 C C . LEU B 1 181 ? 13.234 -6.797 0.919 1 97.75 181 LEU B C 1
ATOM 3498 O O . LEU B 1 181 ? 13.07 -5.754 0.284 1 97.75 181 LEU B O 1
ATOM 3502 N N . SER B 1 182 ? 13.664 -6.828 2.121 1 97.06 182 SER B N 1
ATOM 3503 C CA . SER B 1 182 ? 13.883 -5.602 2.885 1 97.06 182 SER B CA 1
ATOM 3504 C C . SER B 1 182 ? 15.016 -4.777 2.299 1 97.06 182 SER B C 1
ATOM 3506 O O . SER B 1 182 ? 15.133 -3.582 2.578 1 97.06 182 SER B O 1
ATOM 3508 N N . GLU B 1 183 ? 15.844 -5.375 1.536 1 97.19 183 GLU B N 1
ATOM 3509 C CA . GLU B 1 183 ? 17.031 -4.715 1 1 97.19 183 GLU B CA 1
ATOM 3510 C C . GLU B 1 183 ? 16.75 -4.078 -0.357 1 97.19 183 GLU B C 1
ATOM 3512 O O . GLU B 1 183 ? 17.578 -3.346 -0.894 1 97.19 183 GLU B O 1
ATOM 3517 N N . LEU B 1 184 ? 15.586 -4.367 -0.896 1 96.44 184 LEU B N 1
ATOM 3518 C CA . LEU B 1 184 ? 15.258 -3.852 -2.219 1 96.44 184 LEU B CA 1
ATOM 3519 C C . LEU B 1 184 ? 14.812 -2.395 -2.139 1 96.44 184 LEU B C 1
ATOM 3521 O O . LEU B 1 184 ? 14.094 -2.012 -1.213 1 96.44 184 LEU B O 1
ATOM 3525 N N . THR B 1 185 ? 15.25 -1.607 -3.121 1 95.44 185 THR B N 1
ATOM 3526 C CA . THR B 1 185 ? 14.727 -0.256 -3.297 1 95.44 185 THR B CA 1
ATOM 3527 C C . THR B 1 185 ? 13.344 -0.289 -3.93 1 95.44 185 THR B C 1
ATOM 3529 O O . THR B 1 185 ? 12.859 -1.353 -4.32 1 95.44 185 THR B O 1
ATOM 3532 N N . MET B 1 186 ? 12.773 0.882 -4.008 1 93.25 186 MET B N 1
ATOM 3533 C CA . MET B 1 186 ? 11.43 0.964 -4.578 1 93.25 186 MET B CA 1
ATOM 3534 C C . MET B 1 186 ? 11.43 0.511 -6.031 1 93.25 186 MET B C 1
ATOM 3536 O O . MET B 1 186 ? 10.547 -0.246 -6.449 1 93.25 186 MET B O 1
ATOM 3540 N N . TRP B 1 187 ? 12.453 0.951 -6.816 1 95.69 187 TRP B N 1
ATOM 3541 C CA . TRP B 1 187 ? 12.523 0.559 -8.219 1 95.69 187 TRP B CA 1
ATOM 3542 C C . TRP B 1 187 ? 12.719 -0.948 -8.359 1 95.69 187 TRP B C 1
ATOM 3544 O O . TRP B 1 187 ? 12.109 -1.584 -9.219 1 95.69 187 TRP B O 1
ATOM 3554 N N . GLN B 1 188 ? 13.555 -1.497 -7.492 1 97 188 GLN B N 1
ATOM 3555 C CA . GLN B 1 188 ? 13.797 -2.936 -7.535 1 97 188 GLN B CA 1
ATOM 3556 C C . GLN B 1 188 ? 12.547 -3.717 -7.145 1 97 188 GLN B C 1
ATOM 3558 O O . GLN B 1 188 ? 12.258 -4.766 -7.723 1 97 188 GLN B O 1
ATOM 3563 N N . SER B 1 189 ? 11.859 -3.188 -6.188 1 96.88 189 SER B N 1
ATOM 3564 C CA . SER B 1 189 ? 10.609 -3.814 -5.766 1 96.88 189 SER B CA 1
ATOM 3565 C C . SER B 1 189 ? 9.57 -3.775 -6.883 1 96.88 189 SER B C 1
ATOM 3567 O O . SER B 1 189 ? 8.828 -4.738 -7.078 1 96.88 189 SER B O 1
ATOM 3569 N N . VAL B 1 190 ? 9.523 -2.707 -7.59 1 94.94 190 VAL B N 1
ATOM 3570 C CA . VAL B 1 190 ? 8.578 -2.547 -8.688 1 94.94 190 VAL B CA 1
ATOM 3571 C C . VAL B 1 190 ? 8.945 -3.494 -9.828 1 94.94 190 VAL B C 1
ATOM 3573 O O . VAL B 1 190 ? 8.062 -4.109 -10.438 1 94.94 190 VAL B O 1
ATOM 3576 N N . ILE B 1 191 ? 10.188 -3.615 -10.07 1 97.19 191 ILE B N 1
ATOM 3577 C CA . ILE B 1 191 ? 10.656 -4.523 -11.109 1 97.19 191 ILE B CA 1
ATOM 3578 C C . ILE B 1 191 ? 10.305 -5.961 -10.734 1 97.19 191 ILE B C 1
ATOM 3580 O O . ILE B 1 191 ? 9.805 -6.723 -11.57 1 97.19 191 ILE B O 1
ATOM 3584 N N . LYS B 1 192 ? 10.555 -6.297 -9.508 1 97.62 192 LYS B N 1
ATOM 3585 C CA . LYS B 1 192 ? 10.188 -7.633 -9.039 1 97.62 192 LYS B CA 1
ATOM 3586 C C . LYS B 1 192 ? 8.695 -7.895 -9.219 1 97.62 192 LYS B C 1
ATOM 3588 O O . LYS B 1 192 ? 8.297 -8.953 -9.711 1 97.62 192 LYS B O 1
ATOM 3593 N N . TRP B 1 193 ? 7.949 -6.965 -8.742 1 95.94 193 TRP B N 1
ATOM 3594 C CA . TRP B 1 193 ? 6.5 -7.062 -8.875 1 95.94 193 TRP B CA 1
ATOM 3595 C C . TRP B 1 193 ? 6.094 -7.234 -10.336 1 95.94 193 TRP B C 1
ATOM 3597 O O . TRP B 1 193 ? 5.23 -8.055 -10.656 1 95.94 193 TRP B O 1
ATOM 3607 N N . GLY B 1 194 ? 6.676 -6.461 -11.172 1 96.38 194 GLY B N 1
ATOM 3608 C CA . GLY B 1 194 ? 6.398 -6.543 -12.594 1 96.38 194 GLY B CA 1
ATOM 3609 C C . GLY B 1 194 ? 6.715 -7.906 -13.188 1 96.38 194 GLY B C 1
ATOM 3610 O O . GLY B 1 194 ? 5.918 -8.461 -13.945 1 96.38 194 GLY B O 1
ATOM 3611 N N . LEU B 1 195 ? 7.875 -8.438 -12.852 1 97.75 195 LEU B N 1
ATOM 3612 C CA . LEU B 1 195 ? 8.281 -9.742 -13.359 1 97.75 195 LEU B CA 1
ATOM 3613 C C . LEU B 1 195 ? 7.348 -10.836 -12.859 1 97.75 195 LEU B C 1
ATOM 3615 O O . LEU B 1 195 ? 6.945 -11.711 -13.625 1 97.75 195 LEU B O 1
ATOM 3619 N N . LYS B 1 196 ? 7.016 -10.758 -11.633 1 96.94 196 LYS B N 1
ATOM 3620 C CA . LYS B 1 196 ? 6.125 -11.758 -11.047 1 96.94 196 LYS B CA 1
ATOM 3621 C C . LYS B 1 196 ? 4.75 -11.727 -11.711 1 96.94 196 LYS B C 1
ATOM 3623 O O . LYS B 1 196 ? 4.195 -12.766 -12.047 1 96.94 196 LYS B O 1
ATOM 3628 N N . ASN B 1 197 ? 4.266 -10.539 -11.891 1 95.44 197 ASN B N 1
ATOM 3629 C CA . ASN B 1 197 ? 2.924 -10.398 -12.438 1 95.44 197 ASN B CA 1
ATOM 3630 C C . ASN B 1 197 ? 2.904 -10.672 -13.945 1 95.44 197 ASN B C 1
ATOM 3632 O O . ASN B 1 197 ? 1.91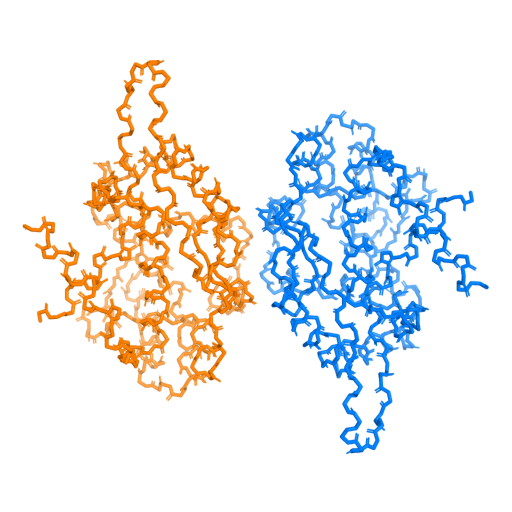 -11.164 -14.477 1 95.44 197 ASN B O 1
ATOM 3636 N N . LEU B 1 198 ? 3.998 -10.312 -14.578 1 97.25 198 LEU B N 1
ATOM 3637 C CA . LEU B 1 198 ? 4.105 -10.672 -15.992 1 97.25 198 LEU B CA 1
ATOM 3638 C C . LEU B 1 198 ? 4.043 -12.18 -16.172 1 97.25 198 LEU B C 1
ATOM 3640 O O . LEU B 1 198 ? 3.336 -12.672 -17.062 1 97.25 198 LEU B O 1
ATOM 3644 N N . HIS B 1 199 ? 4.773 -12.875 -15.391 1 97.31 199 HIS B N 1
ATOM 3645 C CA . HIS B 1 199 ? 4.734 -14.336 -15.469 1 97.31 199 HIS B CA 1
ATOM 3646 C C . HIS B 1 199 ? 3.342 -14.859 -15.148 1 97.31 199 HIS B C 1
ATOM 3648 O O . HIS B 1 199 ? 2.812 -15.711 -15.867 1 97.31 199 HIS B O 1
ATOM 3654 N N . ALA B 1 200 ? 2.764 -14.352 -14.109 1 95.25 200 ALA B N 1
ATOM 3655 C CA . ALA B 1 200 ? 1.43 -14.789 -13.703 1 95.25 200 ALA B CA 1
ATOM 3656 C C . ALA B 1 200 ? 0.412 -14.531 -14.812 1 95.25 200 ALA B C 1
ATOM 3658 O O . ALA B 1 200 ? -0.442 -15.375 -15.094 1 95.25 200 ALA B O 1
ATOM 3659 N N . ARG B 1 201 ? 0.507 -13.367 -15.391 1 96.31 201 ARG B N 1
ATOM 3660 C CA . ARG B 1 201 ? -0.432 -13.016 -16.453 1 96.31 201 ARG B CA 1
ATOM 3661 C C . ARG B 1 201 ? -0.221 -13.891 -17.688 1 96.31 201 ARG B C 1
ATOM 3663 O O . ARG B 1 201 ? -1.177 -14.219 -18.375 1 96.31 201 ARG B O 1
ATOM 3670 N N . SER B 1 202 ? 1.01 -14.227 -17.953 1 96.75 202 SER B N 1
ATOM 3671 C CA . SER B 1 202 ? 1.306 -15.07 -19.109 1 96.75 202 SER B CA 1
ATOM 3672 C C . SER B 1 202 ? 0.743 -16.469 -18.922 1 96.75 202 SER B C 1
ATOM 3674 O O . SER B 1 202 ? 0.289 -17.094 -19.891 1 96.75 202 SER B O 1
ATOM 3676 N N . VAL B 1 203 ? 0.802 -16.938 -17.781 1 94.06 203 VAL B N 1
ATOM 3677 C CA . VAL B 1 203 ? 0.268 -18.266 -17.484 1 94.06 203 VAL B CA 1
ATOM 3678 C C . VAL B 1 203 ? -1.257 -18.234 -17.578 1 94.06 203 VAL B C 1
ATOM 3680 O O . VAL B 1 203 ? -1.881 -19.25 -17.906 1 94.06 203 VAL B O 1
ATOM 3683 N N . ALA B 1 204 ? -1.841 -17.078 -17.422 1 93.31 204 ALA B N 1
ATOM 3684 C CA . ALA B 1 204 ? -3.293 -16.922 -17.406 1 93.31 204 ALA B CA 1
ATOM 3685 C C . ALA B 1 204 ? -3.85 -16.75 -18.812 1 93.31 204 ALA B C 1
ATOM 3687 O O . ALA B 1 204 ? -5.066 -16.656 -19 1 93.31 204 ALA B O 1
ATOM 3688 N N . ILE B 1 205 ? -3.039 -16.766 -19.797 1 95.56 205 ILE B N 1
ATOM 3689 C CA . ILE B 1 205 ? -3.469 -16.547 -21.188 1 95.56 205 ILE B CA 1
ATOM 3690 C C . ILE B 1 205 ? -4.473 -17.625 -21.578 1 95.56 205 ILE B C 1
ATOM 3692 O O . ILE B 1 205 ? -5.477 -17.344 -22.234 1 95.56 205 ILE B O 1
ATOM 3696 N N . ASP B 1 206 ? -4.293 -18.812 -21.125 1 92.25 206 ASP B N 1
ATOM 3697 C CA . ASP B 1 206 ? -5.152 -19.938 -21.484 1 92.25 206 ASP B CA 1
ATOM 3698 C C . ASP B 1 206 ? -6.547 -19.781 -20.875 1 92.25 206 ASP B C 1
ATOM 3700 O O . ASP B 1 206 ? -7.504 -20.406 -21.344 1 92.25 206 ASP B O 1
ATOM 3704 N N . GLN B 1 207 ? -6.637 -18.938 -19.891 1 91.31 207 GLN B N 1
ATOM 3705 C CA . GLN B 1 207 ? -7.906 -18.75 -19.203 1 91.31 207 GLN B CA 1
ATOM 3706 C C . GLN B 1 207 ? -8.648 -17.531 -19.734 1 91.31 207 GLN B C 1
ATOM 3708 O O . GLN B 1 207 ? -9.766 -17.234 -19.297 1 91.31 207 GLN B O 1
ATOM 3713 N N . GLU B 1 208 ? -8.094 -16.844 -20.609 1 94.06 208 GLU B N 1
ATOM 3714 C CA . GLU B 1 208 ? -8.711 -15.633 -21.125 1 94.06 208 GLU B CA 1
ATOM 3715 C C . GLU B 1 208 ? -10.109 -15.906 -21.672 1 94.06 208 GLU B C 1
ATOM 3717 O O . GLU B 1 208 ? -11.039 -15.141 -21.422 1 94.06 208 GLU B O 1
ATOM 3722 N N . ARG B 1 209 ? -10.266 -16.969 -22.359 1 93.12 209 ARG B N 1
ATOM 3723 C CA . ARG B 1 209 ? -11.539 -17.297 -22.969 1 93.12 209 ARG B CA 1
ATOM 3724 C C . ARG B 1 209 ? -12.602 -17.578 -21.906 1 93.12 209 ARG B C 1
ATOM 3726 O O . ARG B 1 209 ? -13.773 -17.234 -22.094 1 93.12 209 ARG B O 1
ATOM 3733 N N . LEU B 1 210 ? -12.156 -18.203 -20.891 1 91.69 210 LEU B N 1
ATOM 3734 C CA . LEU B 1 210 ? -13.07 -18.5 -19.797 1 91.69 210 LEU B CA 1
ATOM 3735 C C . LEU B 1 210 ? -13.625 -17.203 -19.203 1 91.69 210 LEU B C 1
ATOM 3737 O O . LEU B 1 210 ? -14.828 -17.109 -18.938 1 91.69 210 LEU B O 1
ATOM 3741 N N . VAL B 1 211 ? -12.781 -16.266 -19.016 1 93.25 211 VAL B N 1
ATOM 3742 C CA . VAL B 1 211 ? -13.195 -14.992 -18.422 1 93.25 211 VAL B CA 1
ATOM 3743 C C . VAL B 1 211 ? -14.031 -14.211 -19.438 1 93.25 211 VAL B C 1
ATOM 3745 O O . VAL B 1 211 ? -15.094 -13.688 -19.094 1 93.25 211 VAL B O 1
ATOM 3748 N N . ASP B 1 212 ? -13.555 -14.227 -20.672 1 92.75 212 ASP B N 1
ATOM 3749 C CA . ASP B 1 212 ? -14.195 -13.43 -21.719 1 92.75 212 ASP B CA 1
ATOM 3750 C C . ASP B 1 212 ? -15.594 -13.961 -22.031 1 92.75 212 ASP B C 1
ATOM 3752 O O . ASP B 1 212 ? -16.469 -13.211 -22.469 1 92.75 212 ASP B O 1
ATOM 3756 N N . ASN B 1 213 ? -15.852 -15.25 -21.703 1 92.62 213 ASN B N 1
ATOM 3757 C CA . ASN B 1 213 ? -17.109 -15.867 -22.078 1 92.62 213 ASN B CA 1
ATOM 3758 C C . ASN B 1 213 ? -18.016 -16.078 -20.859 1 92.62 213 ASN B C 1
ATOM 3760 O O . ASN B 1 213 ? -19.094 -16.641 -20.969 1 92.62 213 ASN B O 1
ATOM 3764 N N . ALA B 1 214 ? -17.484 -15.695 -19.781 1 88.81 214 ALA B N 1
ATOM 3765 C CA . ALA B 1 214 ? -18.312 -15.797 -18.594 1 88.81 214 ALA B CA 1
ATOM 3766 C C . ALA B 1 214 ? -19.531 -14.875 -18.688 1 88.81 214 ALA B C 1
ATOM 3768 O O . ALA B 1 214 ? -19.453 -13.797 -19.281 1 88.81 214 ALA B O 1
ATOM 3769 N N . LEU B 1 215 ? -20.672 -15.297 -18.062 1 89.88 215 LEU B N 1
ATOM 3770 C CA . LEU B 1 215 ? -21.875 -14.484 -18.047 1 89.88 215 LEU B CA 1
ATOM 3771 C C . LEU B 1 215 ? -21.625 -13.141 -17.375 1 89.88 215 LEU B C 1
ATOM 3773 O O . LEU B 1 215 ? -22.109 -12.109 -17.828 1 89.88 215 LEU B O 1
ATOM 3777 N N . ASP B 1 216 ? -20.953 -13.164 -16.25 1 92.25 216 ASP B N 1
ATOM 3778 C CA . ASP B 1 216 ? -20.5 -11.992 -15.508 1 92.25 216 ASP B CA 1
ATOM 3779 C C . ASP B 1 216 ? -19.031 -12.117 -15.125 1 92.25 216 ASP B C 1
ATOM 3781 O O . ASP B 1 216 ? -18.703 -12.578 -14.031 1 92.25 216 ASP B O 1
ATOM 3785 N N . PRO B 1 217 ? -18.172 -11.648 -16.031 1 94.31 217 PRO B N 1
ATOM 3786 C CA . PRO B 1 217 ? -16.734 -11.82 -15.805 1 94.31 217 PRO B CA 1
ATOM 3787 C C . PRO B 1 217 ? -16.281 -11.211 -14.484 1 94.31 217 PRO B C 1
ATOM 3789 O O . PRO B 1 217 ? -15.406 -11.773 -13.82 1 94.31 217 PRO B O 1
ATOM 3792 N N . TYR B 1 218 ? -16.891 -10.078 -14.07 1 94.75 218 TYR B N 1
ATOM 3793 C CA . TYR B 1 218 ? -16.516 -9.445 -12.812 1 94.75 218 TYR B CA 1
ATOM 3794 C C . TYR B 1 218 ? -16.797 -10.375 -11.633 1 94.75 218 TYR B C 1
ATOM 3796 O O . TYR B 1 218 ? -15.922 -10.609 -10.805 1 94.75 218 TYR B O 1
ATOM 3804 N N . THR B 1 219 ? -17.969 -10.852 -11.57 1 94.31 219 THR B N 1
ATOM 3805 C CA . THR B 1 219 ? -18.359 -11.734 -10.477 1 94.31 219 THR B CA 1
ATOM 3806 C C . THR B 1 219 ? -17.547 -13.023 -10.5 1 94.31 219 THR B C 1
ATOM 3808 O O . THR B 1 219 ? -17.188 -13.555 -9.445 1 94.31 219 THR B O 1
ATOM 3811 N N . PHE B 1 220 ? -17.359 -13.453 -11.703 1 92.38 220 PHE B N 1
ATOM 3812 C CA . PHE B 1 220 ? -16.562 -14.672 -11.867 1 92.38 220 PHE B CA 1
ATOM 3813 C C . PHE B 1 220 ? -15.188 -14.508 -11.242 1 92.38 220 PHE B C 1
ATOM 3815 O O . PHE B 1 220 ? -14.758 -15.344 -10.445 1 92.38 220 PHE B O 1
ATOM 3822 N N . VAL B 1 221 ? -14.516 -13.445 -11.523 1 94.69 221 VAL B N 1
ATOM 3823 C CA . VAL B 1 221 ? -13.164 -13.188 -11.047 1 94.69 221 VAL B CA 1
ATOM 3824 C C . VAL B 1 221 ? -13.188 -12.898 -9.547 1 94.69 221 VAL B C 1
ATOM 3826 O O . VAL B 1 221 ? -12.328 -13.375 -8.805 1 94.69 221 VAL B O 1
ATOM 3829 N N . LYS B 1 222 ? -14.117 -12.102 -9.102 1 96.25 222 LYS B N 1
ATOM 3830 C CA . LYS B 1 222 ? -14.266 -11.805 -7.68 1 96.25 222 LYS B CA 1
ATOM 3831 C C . LYS B 1 222 ? -14.398 -13.086 -6.859 1 96.25 222 LYS B C 1
ATOM 3833 O O . LYS B 1 222 ? -13.688 -13.273 -5.875 1 96.25 222 LYS B O 1
ATOM 3838 N N . ASP B 1 223 ? -15.266 -13.961 -7.281 1 93 223 ASP B N 1
ATOM 3839 C CA . ASP B 1 223 ? -15.531 -15.188 -6.539 1 93 223 ASP B CA 1
ATOM 3840 C C . ASP B 1 223 ? -14.312 -16.109 -6.547 1 93 223 ASP B C 1
ATOM 3842 O O . ASP B 1 223 ? -13.969 -16.703 -5.523 1 93 223 ASP B O 1
ATOM 3846 N N . ALA B 1 224 ? -13.758 -16.188 -7.652 1 91.75 224 ALA B N 1
ATOM 3847 C CA . ALA B 1 224 ? -12.555 -17.016 -7.758 1 91.75 224 ALA B CA 1
ATOM 3848 C C . ALA B 1 224 ? -11.453 -16.484 -6.844 1 91.75 224 ALA B C 1
ATOM 3850 O O . ALA B 1 224 ? -10.75 -17.266 -6.195 1 91.75 224 ALA B O 1
ATOM 3851 N N . TYR B 1 225 ? -11.305 -15.195 -6.781 1 93.75 225 TYR B N 1
ATOM 3852 C CA . TYR B 1 225 ? -10.266 -14.586 -5.961 1 93.75 225 TYR B CA 1
ATOM 3853 C C . TYR B 1 225 ? -10.523 -14.836 -4.48 1 93.75 225 TYR B C 1
ATOM 3855 O O . TYR B 1 225 ? -9.609 -15.195 -3.736 1 93.75 225 TYR B O 1
ATOM 3863 N N . ILE B 1 226 ? -11.703 -14.57 -4.07 1 94.19 226 ILE B N 1
ATOM 3864 C CA . ILE B 1 226 ? -12.047 -14.75 -2.664 1 94.19 226 ILE B CA 1
ATOM 3865 C C . ILE B 1 226 ? -11.852 -16.219 -2.268 1 94.19 226 ILE B C 1
ATOM 3867 O O . ILE B 1 226 ? -11.32 -16.5 -1.193 1 94.19 226 ILE B O 1
ATOM 3871 N N . GLN B 1 227 ? -12.242 -17.109 -3.141 1 92.44 227 GLN B N 1
ATOM 3872 C CA . GLN B 1 227 ? -12.039 -18.531 -2.893 1 92.44 227 GLN B CA 1
ATOM 3873 C C . GLN B 1 227 ? -10.555 -18.859 -2.771 1 92.44 227 GLN B C 1
ATOM 3875 O O . GLN B 1 227 ? -10.156 -19.656 -1.908 1 92.44 227 GLN B O 1
ATOM 3880 N N . HIS B 1 228 ? -9.836 -18.281 -3.602 1 91.12 228 HIS B N 1
ATOM 3881 C CA . HIS B 1 228 ? -8.391 -18.484 -3.572 1 91.12 228 HIS B CA 1
ATOM 3882 C C . HIS B 1 228 ? -7.801 -18.016 -2.25 1 91.12 228 HIS B C 1
ATOM 3884 O O . HIS B 1 228 ? -6.93 -18.672 -1.681 1 91.12 228 HIS B O 1
ATOM 3890 N N . MET B 1 229 ? -8.195 -16.859 -1.817 1 91.88 229 MET B N 1
ATOM 3891 C CA . MET B 1 229 ? -7.723 -16.312 -0.549 1 91.88 229 MET B CA 1
ATOM 3892 C C . MET B 1 229 ? -8.062 -17.25 0.606 1 91.88 229 MET B C 1
ATOM 3894 O O . MET B 1 229 ? -7.238 -17.453 1.497 1 91.88 229 MET B O 1
ATOM 3898 N N . ASP B 1 230 ? -9.219 -17.812 0.542 1 89.44 230 ASP B N 1
ATOM 3899 C CA . ASP B 1 230 ? -9.633 -18.766 1.574 1 89.44 230 ASP B CA 1
ATOM 3900 C C . ASP B 1 230 ? -8.812 -20.047 1.505 1 89.44 230 ASP B C 1
ATOM 3902 O O . ASP B 1 230 ? -8.438 -20.609 2.537 1 89.44 230 ASP B O 1
ATOM 3906 N N . TYR B 1 231 ? -8.609 -20.453 0.315 1 88.94 231 TYR B N 1
ATOM 3907 C CA . TYR B 1 231 ? -7.816 -21.656 0.107 1 88.94 231 TYR B CA 1
ATOM 3908 C C . TYR B 1 231 ? -6.418 -21.5 0.693 1 88.94 231 TYR B C 1
ATOM 3910 O O . TYR B 1 231 ? -5.887 -22.422 1.306 1 88.94 231 TYR B O 1
ATOM 3918 N N . LYS B 1 232 ? -5.812 -20.359 0.501 1 90.38 232 LYS B N 1
ATOM 3919 C CA . LYS B 1 232 ? -4.465 -20.094 0.99 1 90.38 232 LYS B CA 1
ATOM 3920 C C . LYS B 1 232 ? -4.41 -20.156 2.514 1 90.38 232 LYS B C 1
ATOM 3922 O O . LYS B 1 232 ? -3.432 -20.641 3.086 1 90.38 232 LYS B O 1
ATOM 3927 N N . VAL B 1 233 ? -5.402 -19.656 3.139 1 88.31 233 VAL B N 1
ATOM 3928 C CA . VAL B 1 233 ? -5.43 -19.578 4.598 1 88.31 233 VAL B CA 1
ATOM 3929 C C . VAL B 1 233 ? -5.594 -20.984 5.18 1 88.31 233 VAL B C 1
ATOM 3931 O O . VAL B 1 233 ? -4.957 -21.328 6.18 1 88.31 233 VAL B O 1
ATOM 3934 N N . TYR B 1 234 ? -6.344 -21.828 4.535 1 81.56 234 TYR B N 1
ATOM 3935 C CA . TYR B 1 234 ? -6.691 -23.125 5.109 1 81.56 234 TYR B CA 1
ATOM 3936 C C . TYR B 1 234 ? -5.875 -24.25 4.469 1 81.56 234 TYR B C 1
ATOM 3938 O O . TYR B 1 234 ? -6.164 -25.422 4.676 1 81.56 234 TYR B O 1
ATOM 3946 N N . ASP B 1 235 ? -4.891 -23.812 3.881 1 73.88 235 ASP B N 1
ATOM 3947 C CA . ASP B 1 235 ? -4.016 -24.781 3.223 1 73.88 235 ASP B CA 1
ATOM 3948 C C . ASP B 1 235 ? -4.828 -25.859 2.5 1 73.88 235 ASP B C 1
ATOM 3950 O O . ASP B 1 235 ? -4.562 -27.047 2.65 1 73.88 235 ASP B O 1
ATOM 3954 N N . GLY B 1 236 ? -5.832 -25.406 1.911 1 67.38 236 GLY B N 1
ATOM 3955 C CA . GLY B 1 236 ? -6.656 -26.297 1.123 1 67.38 236 GLY B CA 1
ATOM 3956 C C . GLY B 1 236 ? -7.828 -26.875 1.899 1 67.38 236 GLY B C 1
ATOM 3957 O O . GLY B 1 236 ? -8.758 -27.422 1.312 1 67.38 236 GLY B O 1
ATOM 3958 N N . ASN B 1 237 ? -7.734 -26.906 3.191 1 55.5 237 ASN B N 1
ATOM 3959 C CA . ASN B 1 237 ? -8.836 -27.422 3.998 1 55.5 237 ASN B CA 1
ATOM 3960 C C . ASN B 1 237 ? -9.836 -26.328 4.348 1 55.5 237 ASN B C 1
ATOM 3962 O O . ASN B 1 237 ? -9.875 -25.844 5.484 1 55.5 237 ASN B O 1
ATOM 3966 N N . VAL B 1 238 ? -10.484 -25.797 3.291 1 56.22 238 VAL B N 1
ATOM 3967 C CA . VAL B 1 238 ? -11.453 -24.734 3.527 1 56.22 238 VAL B CA 1
ATOM 3968 C C . VAL B 1 238 ? -12.695 -25.297 4.211 1 56.22 238 VAL B C 1
ATOM 3970 O O . VAL B 1 238 ? -13.211 -26.344 3.797 1 56.22 238 VAL B O 1
ATOM 3973 N N . PRO B 1 239 ? -13.055 -24.859 5.367 1 48.16 239 PRO B N 1
ATOM 3974 C CA . PRO B 1 239 ? -14.32 -25.312 5.938 1 48.16 239 PRO B CA 1
ATOM 3975 C C . PRO B 1 239 ? -15.477 -25.234 4.949 1 48.16 239 PRO B C 1
ATOM 3977 O O . PRO B 1 239 ? -15.539 -24.297 4.141 1 48.16 239 PRO B O 1
ATOM 3980 N N . SER B 1 240 ? -15.922 -26.328 4.418 1 45.12 240 SER B N 1
ATOM 3981 C CA . SER B 1 240 ? -16.938 -26.547 3.395 1 45.12 240 SER B CA 1
ATOM 3982 C C . SER B 1 240 ? -18.172 -25.703 3.65 1 45.12 240 SER B C 1
ATOM 3984 O O . SER B 1 240 ? -18.828 -25.844 4.688 1 45.12 240 SER B O 1
ATOM 3986 N N . ASN B 1 241 ? -18.312 -24.5 3.584 1 40.91 241 ASN B N 1
ATOM 3987 C CA . ASN B 1 241 ? -19.719 -24.188 3.359 1 40.91 241 ASN B CA 1
ATOM 3988 C C . ASN B 1 241 ? -20.234 -24.844 2.08 1 40.91 241 ASN B C 1
ATOM 3990 O O . ASN B 1 241 ? -19.719 -24.594 0.994 1 40.91 241 ASN B O 1
ATOM 3994 N N . GLU B 1 242 ? -20.812 -26 2.078 1 39.59 242 GLU B N 1
ATOM 3995 C CA . GLU B 1 242 ? -21.375 -26.953 1.126 1 39.59 242 GLU B CA 1
ATOM 3996 C C . GLU B 1 242 ? -21.938 -26.234 -0.098 1 39.59 242 GLU B C 1
ATOM 3998 O O . GLU B 1 242 ? -21.797 -26.719 -1.224 1 39.59 242 GLU B O 1
ATOM 4003 N N . ASP B 1 243 ? -22.719 -25.188 0.081 1 42.22 243 ASP B N 1
ATOM 4004 C CA . ASP B 1 243 ? -23.641 -24.719 -0.949 1 42.22 243 ASP B CA 1
ATOM 4005 C C . ASP B 1 243 ? -22.891 -24.031 -2.08 1 42.22 243 ASP B C 1
ATOM 4007 O O . ASP B 1 243 ? -23.312 -24.094 -3.24 1 42.22 243 ASP B O 1
ATOM 4011 N N . GLU B 1 244 ? -21.906 -23.297 -1.816 1 43.28 244 GLU B N 1
ATOM 4012 C CA . GLU B 1 244 ? -21.312 -22.469 -2.855 1 43.28 244 GLU B CA 1
ATOM 4013 C C . GLU B 1 244 ? -20.359 -23.266 -3.734 1 43.28 244 GLU B C 1
ATOM 4015 O O . GLU B 1 244 ? -20.156 -22.938 -4.906 1 43.28 244 GLU B O 1
ATOM 4020 N N . ASP B 1 245 ? -19.75 -24.281 -3.318 1 42.09 245 ASP B N 1
ATOM 4021 C CA . ASP B 1 245 ? -18.922 -25.172 -4.133 1 42.09 245 ASP B CA 1
ATOM 4022 C C . ASP B 1 245 ? -19.766 -25.875 -5.199 1 42.09 245 ASP B C 1
ATOM 4024 O O . ASP B 1 245 ? -19.312 -26.078 -6.328 1 42.09 245 ASP B O 1
ATOM 4028 N N . GLU B 1 246 ? -20.938 -26.359 -4.82 1 43.47 246 GLU B N 1
ATOM 4029 C CA . GLU B 1 246 ? -21.844 -27.016 -5.754 1 43.47 246 GLU B CA 1
ATOM 4030 C C . GLU B 1 246 ? -22.203 -26.094 -6.918 1 43.47 246 GLU B C 1
ATOM 4032 O O . GLU B 1 246 ? -22.281 -26.531 -8.062 1 43.47 246 GLU B O 1
ATOM 4037 N N . LEU B 1 247 ? -22.375 -24.844 -6.641 1 42.16 247 LEU B N 1
ATOM 4038 C CA . LEU B 1 247 ? -22.781 -23.953 -7.723 1 42.16 247 LEU B CA 1
ATOM 4039 C C . LEU B 1 247 ? -21.641 -23.719 -8.703 1 42.16 247 LEU B C 1
ATOM 4041 O O . LEU B 1 247 ? -21.844 -23.688 -9.914 1 42.16 247 LEU B O 1
ATOM 4045 N N . LEU B 1 248 ? -20.438 -23.625 -8.234 1 45 248 LEU B N 1
ATOM 4046 C CA . LEU B 1 248 ? -19.297 -23.5 -9.141 1 45 248 LEU B CA 1
ATOM 4047 C C . LEU B 1 248 ? -19.062 -24.797 -9.914 1 45 248 LEU B C 1
ATOM 4049 O O . LEU B 1 248 ? -18.797 -24.766 -11.117 1 45 248 LEU B O 1
ATOM 4053 N N . ASP B 1 249 ? -19.203 -25.953 -9.289 1 45.16 249 ASP B N 1
ATOM 4054 C CA . ASP B 1 249 ? -19.172 -27.234 -10 1 45.16 249 ASP B CA 1
ATOM 4055 C C . ASP B 1 249 ? -20.297 -27.312 -11.023 1 45.16 249 ASP B C 1
ATOM 4057 O O . ASP B 1 249 ? -20.078 -27.766 -12.148 1 45.16 249 ASP B O 1
ATOM 4061 N N . GLU B 1 250 ? -21.469 -26.938 -10.656 1 44.19 250 GLU B N 1
ATOM 4062 C CA . GLU B 1 250 ? -22.594 -26.953 -11.578 1 44.19 250 GLU B CA 1
ATOM 4063 C C . GLU B 1 250 ? -22.375 -26.016 -12.75 1 44.19 250 GLU B C 1
ATOM 4065 O O . GLU B 1 250 ? -22.656 -26.359 -13.898 1 44.19 250 GLU B O 1
ATOM 4070 N N . TYR B 1 251 ? -21.875 -24.859 -12.453 1 43.75 251 TYR B N 1
ATOM 4071 C CA . TYR B 1 251 ? -21.609 -23.922 -13.523 1 43.75 251 TYR B CA 1
ATOM 4072 C C . TYR B 1 251 ? -20.484 -24.422 -14.43 1 43.75 251 TYR B C 1
ATOM 4074 O O . TYR B 1 251 ? -20.562 -24.312 -15.656 1 43.75 251 TYR B O 1
ATOM 4082 N N . MET B 1 252 ? -19.5 -24.984 -13.891 1 44.62 252 MET B N 1
ATOM 4083 C CA . MET B 1 252 ? -18.453 -25.578 -14.711 1 44.62 252 MET B CA 1
ATOM 4084 C C . MET B 1 252 ? -18.984 -26.766 -15.516 1 44.62 252 MET B C 1
ATOM 4086 O O . MET B 1 252 ? -18.594 -26.969 -16.672 1 44.62 252 MET B O 1
ATOM 4090 N N . GLN B 1 253 ? -19.891 -27.578 -14.953 1 43.81 253 GLN B N 1
ATOM 4091 C CA . GLN B 1 253 ? -20.516 -28.688 -15.672 1 43.81 253 GLN B CA 1
ATOM 4092 C C . GLN B 1 253 ? -21.406 -28.172 -16.797 1 43.81 253 GLN B C 1
ATOM 4094 O O . GLN B 1 253 ? -21.5 -28.797 -17.859 1 43.81 253 GLN B O 1
ATOM 4099 N N . GLU B 1 254 ? -22.078 -27.141 -16.562 1 41 254 GLU B N 1
ATOM 4100 C CA . GLU B 1 254 ? -22.938 -26.641 -17.625 1 41 254 GLU B CA 1
ATOM 4101 C C . GLU B 1 254 ? -22.109 -26.062 -18.781 1 41 254 GLU B C 1
ATOM 4103 O O . GLU B 1 254 ? -22.594 -25.969 -19.906 1 41 254 GLU B O 1
ATOM 4108 N N . LEU B 1 255 ? -20.953 -25.625 -18.438 1 40.25 255 LEU B N 1
ATOM 4109 C CA . LEU B 1 255 ? -20.141 -25.109 -19.516 1 40.25 255 LEU B CA 1
ATOM 4110 C C . LEU B 1 255 ? -19.438 -26.25 -20.25 1 40.25 255 LEU B C 1
ATOM 4112 O O . LEU B 1 255 ? -18.859 -26.047 -21.328 1 40.25 255 LEU B O 1
ATOM 4116 N N . GLU B 1 256 ? -19.391 -27.438 -19.734 1 36.22 256 GLU B N 1
ATOM 4117 C CA . GLU B 1 256 ? -19 -28.594 -20.531 1 36.22 256 GLU B CA 1
ATOM 4118 C C . GLU B 1 256 ? -20.156 -29.094 -21.391 1 36.22 256 GLU B C 1
ATOM 4120 O O . GLU B 1 256 ? -21.297 -29.094 -20.938 1 36.22 256 GLU B O 1
#

Organism: NCBI:txid38313

InterPro domains:
  IPR007428 MlaA lipoprotein [PF04333] (40-231)
  IPR007428 MlaA lipoprotein [PR01805] (41-54)
  IPR007428 MlaA lipoprotein [PR01805] (59-75)
  IPR007428 MlaA lipoprotein [PR01805] (110-127)
  IPR007428 MlaA lipoprotein [PR01805] (146-163)
  IPR007428 MlaA lipoprotein [PTHR30035] (1-247)